Protein AF-0000000080485158 (afdb_homodimer)

Sequence (454 aa):
MRLRDFDLDAAVDEWVEYYLGNGPSLVVFLVLNASAFLVGVSFYVHSDPSLADLPTFFYPLFGDSPAALALMTLSAATLLPNLGRRVADAPVNRPLAYLHTLAFVWLLKYGIWTVVALNLRPDLYVGFSGAALWDYWGIMLTHAGFLALAFLVPRYGATTKGALGFALALALVNDIFDYGFGYYPPLKYEAGLLLAAITVGLSFLSVVLAARSFDRLSRTSPERHNRMRLRDFDLDAAVDEWVEYYLGNGPSLVVFLVLNASAFLVGVSFYVHSDPSLADLPTFFYPLFGDSPAALALMTLSAATLLPNLGRRVADAPVNRPLAYLHTLAFVWLLKYGIWTVVALNLRPDLYVGFSGAALWDYWGIMLTHAGFLALAFLVPRYGATTKGALGFALALALVNDIFDYGFGYYPPLKYEAGLLLAAITVGLSFLSVVLAARSFDRLSRTSPERHNR

Foldseek 3Di:
DPPDCPPVVVVVLVVLCVQLQADVSLVVVLVVLVVVLVVLLVCQCPDVVHPVVDDPVCVLLLSLVSVLSVLLSVLSVQCNVVHPHGLQPRDEDAVSQLSLLLSLLSLQLVLVLLVVQCVVCVVQQDDDDPVSPCVNVVSNVVSPVSNVSSLSSQSRYAHEPVSLVVSLVVQVVSLCVCPVVPSHHDDPDGDDPVSSVVSNVSSVVSSVVSVVRHHHDDPCPDPPPPD/DPPDCPPVVVVVLVVLCVQLQADVSLVVVLVVLVVVLVVLLVCQCPDVVHPVVDDPVCVLLLSLVSVLSVLLSVLSVQCNVVHPHGLQPRDEDAVSQLSLLLSLLSLQLVLVLLVVQCVVCVVQQDDDDPVSPCVNVVSNVVSPVSNVSSLSSQSRYAHEPVSLVVSLVVQVVSLCVCPVVPSHHDDPDGDDPVSSVVSNVSSVVSSVVSVVRHHHDDPCPDPPPPD

Nearest PDB structures (foldseek):
  2z0o-assembly1_A-2  TM=2.179E-01  e=5.112E-01  Homo sapiens
  8jxu-assembly1_A  TM=3.765E-01  e=3.596E+00  Homo sapiens
  8xgu-assembly1_A  TM=3.018E-01  e=3.771E+00  Homo sapiens
  2z0o-assembly1_A-2  TM=2.182E-01  e=5.112E-01  Homo sapiens
  8jxu-assembly1_A  TM=3.766E-01  e=3.596E+00  Homo sapiens

pLDDT: mean 91.13, std 15.62, range [22.94, 98.94]

InterPro domains:
  IPR009845 Protein of unknown function DUF1405 [PF07187] (37-209)
  IPR009845 Protein of unknown function DUF1405 [PTHR40042] (15-207)

Structure (mmCIF, N/CA/C/O backbone):
data_AF-0000000080485158-model_v1
#
loop_
_entity.id
_entity.type
_entity.pdbx_description
1 polymer 'DUF1405 domain-containing protein'
#
loop_
_atom_site.group_PDB
_atom_site.id
_atom_site.type_symbol
_atom_site.label_atom_id
_atom_site.label_alt_id
_atom_site.label_comp_id
_atom_site.label_asym_id
_atom_site.label_entity_id
_atom_site.label_seq_id
_atom_site.pdbx_PDB_ins_code
_atom_site.Cartn_x
_atom_site.Cartn_y
_atom_site.Cartn_z
_atom_site.occupancy
_atom_site.B_iso_or_equiv
_atom_site.auth_seq_id
_atom_site.auth_comp_id
_atom_site.auth_asym_id
_atom_site.auth_atom_id
_atom_site.pdbx_PDB_model_num
ATOM 1 N N . MET A 1 1 ? -36.375 0.562 35.688 1 27.42 1 MET A N 1
ATOM 2 C CA . MET A 1 1 ? -35.031 0.91 35.188 1 27.42 1 MET A CA 1
ATOM 3 C C . MET A 1 1 ? -34.938 0.629 33.688 1 27.42 1 MET A C 1
ATOM 5 O O . MET A 1 1 ? -35.031 -0.521 33.25 1 27.42 1 MET A O 1
ATOM 9 N N . ARG A 1 2 ? -35.656 1.465 32.719 1 30.47 2 ARG A N 1
ATOM 10 C CA . ARG A 1 2 ? -35.844 1.335 31.266 1 30.47 2 ARG A CA 1
ATOM 11 C C . ARG A 1 2 ? -34.531 0.982 30.562 1 30.47 2 ARG A C 1
ATOM 13 O O . ARG A 1 2 ? -33.5 1.578 30.844 1 30.47 2 ARG A O 1
ATOM 20 N N . LEU A 1 3 ? -34.219 -0.108 30.172 1 34.5 3 LEU A N 1
ATOM 21 C CA . LEU A 1 3 ? -33.281 -0.584 29.188 1 34.5 3 LEU A CA 1
ATOM 22 C C . LEU A 1 3 ? -33.062 0.449 28.078 1 34.5 3 LEU A C 1
ATOM 24 O O . LEU A 1 3 ? -33.719 0.371 27.031 1 34.5 3 LEU A O 1
ATOM 28 N N . ARG A 1 4 ? -33.5 1.831 27.875 1 39.12 4 ARG A N 1
ATOM 29 C CA . ARG A 1 4 ? -33.656 3.059 27.109 1 39.12 4 ARG A CA 1
ATOM 30 C C . ARG A 1 4 ? -32.5 3.246 26.141 1 39.12 4 ARG A C 1
ATOM 32 O O . ARG A 1 4 ? -31.516 2.514 26.188 1 39.12 4 ARG A O 1
ATOM 39 N N . ASP A 1 5 ? -31.625 4.699 25.578 1 40.22 5 ASP A N 1
ATOM 40 C CA . ASP A 1 5 ? -31.094 5.371 24.391 1 40.22 5 ASP A CA 1
ATOM 41 C C . ASP A 1 5 ? -29.688 4.891 24.078 1 40.22 5 ASP A C 1
ATOM 43 O O . ASP A 1 5 ? -28.703 5.465 24.562 1 40.22 5 ASP A O 1
ATOM 47 N N . PHE A 1 6 ? -29.219 3.848 24.125 1 53.34 6 PHE A N 1
ATOM 48 C CA . PHE A 1 6 ? -27.938 3.443 23.562 1 53.34 6 PHE A CA 1
ATOM 49 C C . PHE A 1 6 ? -27.797 3.938 22.125 1 53.34 6 PHE A C 1
ATOM 51 O O . PHE A 1 6 ? -28.484 3.459 21.234 1 53.34 6 PHE A O 1
ATOM 58 N N . ASP A 1 7 ? -27.469 5.148 21.891 1 72.69 7 ASP A N 1
ATOM 59 C CA . ASP A 1 7 ? -27.172 5.742 20.594 1 72.69 7 ASP A CA 1
ATOM 60 C C . ASP A 1 7 ? -25.969 5.062 19.938 1 72.69 7 ASP A C 1
ATOM 62 O O . ASP A 1 7 ? -24.828 5.391 20.234 1 72.69 7 ASP A O 1
ATOM 66 N N . LEU A 1 8 ? -26.266 3.83 19.344 1 73.5 8 LEU A N 1
ATOM 67 C CA . LEU A 1 8 ? -25.25 3.057 18.625 1 73.5 8 LEU A CA 1
ATOM 68 C C . LEU A 1 8 ? -24.281 3.975 17.875 1 73.5 8 LEU A C 1
ATOM 70 O O . LEU A 1 8 ? -23.078 3.732 17.875 1 73.5 8 LEU A O 1
ATOM 74 N N . ASP A 1 9 ? -24.844 4.938 17.406 1 78.12 9 ASP A N 1
ATOM 75 C CA . ASP A 1 9 ? -24.016 5.879 16.656 1 78.12 9 ASP A CA 1
ATOM 76 C C . ASP A 1 9 ? -23 6.559 17.578 1 78.12 9 ASP A C 1
ATOM 78 O O . ASP A 1 9 ? -21.828 6.699 17.219 1 78.12 9 ASP A O 1
ATOM 82 N N . ALA A 1 10 ? -23.469 6.914 18.703 1 82 10 ALA A N 1
ATOM 83 C CA . ALA A 1 10 ? -22.594 7.559 19.672 1 82 10 ALA A CA 1
ATOM 84 C C . ALA A 1 10 ? -21.516 6.594 20.172 1 82 10 ALA A C 1
ATOM 86 O O . ALA A 1 10 ? -20.359 6.977 20.328 1 82 10 ALA A O 1
ATOM 87 N N . ALA A 1 11 ? -21.938 5.461 20.328 1 82.25 11 ALA A N 1
ATOM 88 C CA . ALA A 1 11 ? -21 4.445 20.797 1 82.25 11 ALA A CA 1
ATOM 89 C C . ALA A 1 11 ? -19.922 4.176 19.734 1 82.25 11 ALA A C 1
ATOM 91 O O . ALA A 1 11 ? -18.75 4.062 20.062 1 82.25 11 ALA A O 1
ATOM 92 N N . VAL A 1 12 ? -20.297 4.082 18.562 1 80 12 VAL A N 1
ATOM 93 C CA . VAL A 1 12 ? -19.391 3.846 17.453 1 80 12 VAL A CA 1
ATOM 94 C C . VAL A 1 12 ? -18.422 5.023 17.312 1 80 12 VAL A C 1
ATOM 96 O O . VAL A 1 12 ? -17.219 4.832 17.109 1 80 12 VAL A O 1
ATOM 99 N N . ASP A 1 13 ? -18.984 6.121 17.516 1 85.31 13 ASP A N 1
ATOM 100 C CA . ASP A 1 13 ? -18.156 7.316 17.406 1 85.31 13 ASP A CA 1
ATOM 101 C C . ASP A 1 13 ? -17.078 7.348 18.484 1 85.31 13 ASP A C 1
ATOM 103 O O . ASP A 1 13 ? -15.93 7.727 18.234 1 85.31 13 ASP A O 1
ATOM 107 N N . GLU A 1 14 ? -17.484 6.984 19.625 1 85.25 14 GLU A N 1
ATOM 108 C CA . GLU A 1 14 ? -16.516 6.926 20.719 1 85.25 14 GLU A CA 1
ATOM 109 C C . GLU A 1 14 ? -15.422 5.891 20.438 1 85.25 14 GLU A C 1
ATOM 111 O O . GLU A 1 14 ? -14.242 6.141 20.672 1 85.25 14 GLU A O 1
ATOM 116 N N . TRP A 1 15 ? -15.875 4.828 19.969 1 84.56 15 TRP A N 1
ATOM 117 C CA . TRP A 1 15 ? -14.938 3.76 19.625 1 84.56 15 TRP A CA 1
ATOM 118 C C . TRP A 1 15 ? -13.992 4.199 18.516 1 84.56 15 TRP A C 1
ATOM 120 O O . TRP A 1 15 ? -12.781 3.963 18.594 1 84.56 15 TRP A O 1
ATOM 130 N N . VAL A 1 16 ? -14.5 4.824 17.547 1 87.94 16 VAL A N 1
ATOM 131 C CA . VAL A 1 16 ? -13.719 5.309 16.422 1 87.94 16 VAL A CA 1
ATOM 132 C C . VAL A 1 16 ? -12.688 6.324 16.906 1 87.94 16 VAL A C 1
ATOM 134 O O . VAL A 1 16 ? -11.516 6.254 16.516 1 87.94 16 VAL A O 1
ATOM 137 N N . GLU A 1 17 ? -13.156 7.199 17.781 1 88.5 17 GLU A N 1
ATOM 138 C CA . GLU A 1 17 ? -12.242 8.203 18.328 1 88.5 17 GLU A CA 1
ATOM 139 C C . GLU A 1 17 ? -11.109 7.547 19.109 1 88.5 17 GLU A C 1
ATOM 141 O O . GLU A 1 17 ? -9.953 7.965 19.016 1 88.5 17 GLU A O 1
ATOM 146 N N . TYR A 1 18 ? -11.492 6.574 19.781 1 84.75 18 TYR A N 1
ATOM 147 C CA . TYR A 1 18 ? -10.492 5.906 20.609 1 84.75 18 TYR A CA 1
ATOM 148 C C . TYR A 1 18 ? -9.5 5.129 19.734 1 84.75 18 TYR A C 1
ATOM 150 O O . TYR A 1 18 ? -8.289 5.223 19.938 1 84.75 18 TYR A O 1
ATOM 158 N N . TYR A 1 19 ? -9.922 4.469 18.766 1 86.38 19 TYR A N 1
ATOM 159 C CA . TYR A 1 19 ? -9.062 3.551 18.016 1 86.38 19 TYR A CA 1
ATOM 160 C C . TYR A 1 19 ? -8.375 4.266 16.859 1 86.38 19 TYR A C 1
ATOM 162 O O . TYR A 1 19 ? -7.211 3.988 16.562 1 86.38 19 TYR A O 1
ATOM 170 N N . LEU A 1 20 ? -9.031 5.258 16.281 1 91.94 20 LEU A N 1
ATOM 171 C CA . LEU A 1 20 ? -8.469 5.891 15.086 1 91.94 20 LEU A CA 1
ATOM 172 C C . LEU A 1 20 ? -7.875 7.254 15.43 1 91.94 20 LEU A C 1
ATOM 174 O O . LEU A 1 20 ? -7.117 7.816 14.633 1 91.94 20 LEU A O 1
ATOM 178 N N . GLY A 1 21 ? -8.195 7.691 16.656 1 92.19 21 GLY A N 1
ATOM 179 C CA . GLY A 1 21 ? -7.727 9.008 17.047 1 92.19 21 GLY A CA 1
ATOM 180 C C . GLY A 1 21 ? -6.477 8.969 17.906 1 92.19 21 GLY A C 1
ATOM 181 O O . GLY A 1 21 ? -5.895 10.008 18.219 1 92.19 21 GLY A O 1
ATOM 182 N N . ASN A 1 22 ? -6.09 7.77 18.203 1 92.81 22 ASN A N 1
ATOM 183 C CA . ASN A 1 22 ? -4.91 7.551 19.047 1 92.81 22 ASN A CA 1
ATOM 184 C C . ASN A 1 22 ? -3.75 6.988 18.234 1 92.81 22 ASN A C 1
ATOM 186 O O . ASN A 1 22 ? -3.938 6.086 17.406 1 92.81 22 ASN A O 1
ATOM 190 N N . GLY A 1 23 ? -2.555 7.562 18.562 1 94.25 23 GLY A N 1
ATOM 191 C CA . GLY A 1 23 ? -1.376 7.207 17.781 1 94.25 23 GLY A CA 1
ATOM 192 C C . GLY A 1 23 ? -1.091 5.719 17.781 1 94.25 23 GLY A C 1
ATOM 193 O O . GLY A 1 23 ? -1.102 5.082 16.719 1 94.25 23 GLY A O 1
ATOM 194 N N . PRO A 1 24 ? -0.828 5.129 18.938 1 95.31 24 PRO A N 1
ATOM 195 C CA . PRO A 1 24 ? -0.503 3.701 18.984 1 95.31 24 PRO A CA 1
ATOM 196 C C . PRO A 1 24 ? -1.597 2.824 18.375 1 95.31 24 PRO A C 1
ATOM 198 O O . PRO A 1 24 ? -1.3 1.886 17.641 1 95.31 24 PRO A O 1
ATOM 201 N N . SER A 1 25 ? -2.822 3.105 18.719 1 96.19 25 SER A N 1
ATOM 202 C CA . SER A 1 25 ? -3.912 2.287 18.188 1 96.19 25 SER A CA 1
ATOM 203 C C . SER A 1 25 ? -4.039 2.428 16.672 1 96.19 25 SER A C 1
ATOM 205 O O . SER A 1 25 ? -4.297 1.447 15.977 1 96.19 25 SER A O 1
ATOM 207 N N . LEU A 1 26 ? -3.895 3.654 16.156 1 97.25 26 LEU A N 1
ATOM 208 C CA . LEU A 1 26 ? -3.965 3.855 14.711 1 97.25 26 LEU A CA 1
ATOM 209 C C . LEU A 1 26 ? -2.832 3.119 14.008 1 97.25 26 LEU A C 1
ATOM 211 O O . LEU A 1 26 ? -3.037 2.529 12.945 1 97.25 26 LEU A O 1
ATOM 215 N N . VAL A 1 27 ? -1.646 3.123 14.586 1 97.75 27 VAL A N 1
ATOM 216 C CA . VAL A 1 27 ? -0.51 2.428 13.984 1 97.75 27 VAL A CA 1
ATOM 217 C C . VAL A 1 27 ? -0.775 0.925 13.969 1 97.75 27 VAL A C 1
ATOM 219 O O . VAL A 1 27 ? -0.529 0.256 12.969 1 97.75 27 VAL A O 1
ATOM 222 N N . VAL A 1 28 ? -1.233 0.38 15.062 1 97.56 28 VAL A N 1
ATOM 223 C CA . VAL A 1 28 ? -1.564 -1.04 15.125 1 97.56 28 VAL A CA 1
ATOM 224 C C . VAL A 1 28 ? -2.613 -1.371 14.07 1 97.56 28 VAL A C 1
ATOM 226 O O . VAL A 1 28 ? -2.518 -2.396 13.391 1 97.56 28 VAL A O 1
ATOM 229 N N . PHE A 1 29 ? -3.621 -0.547 13.992 1 97.25 29 PHE A N 1
ATOM 230 C CA . PHE A 1 29 ? -4.668 -0.706 12.984 1 97.25 29 PHE A CA 1
ATOM 231 C C . PHE A 1 29 ? -4.066 -0.774 11.586 1 97.25 29 PHE A C 1
ATOM 233 O O . PHE A 1 29 ? -4.406 -1.665 10.805 1 97.25 29 PHE A O 1
ATOM 240 N N . LEU A 1 30 ? -3.16 0.132 11.242 1 98 30 LEU A N 1
ATOM 241 C CA . LEU A 1 30 ? -2.52 0.174 9.938 1 98 30 LEU A CA 1
ATOM 242 C C . LEU A 1 30 ? -1.686 -1.081 9.695 1 98 30 LEU A C 1
ATOM 244 O O . LEU A 1 30 ? -1.706 -1.647 8.602 1 98 30 LEU A O 1
ATOM 248 N N . VAL A 1 31 ? -0.975 -1.541 10.703 1 97.75 31 VAL A N 1
ATOM 249 C CA . VAL A 1 31 ? -0.13 -2.725 10.594 1 97.75 31 VAL A CA 1
ATOM 250 C C . VAL A 1 31 ? -1 -3.961 10.367 1 97.75 31 VAL A C 1
ATOM 252 O O . VAL A 1 31 ? -0.663 -4.828 9.562 1 97.75 31 VAL A O 1
ATOM 255 N N . LEU A 1 32 ? -2.129 -4.016 11.062 1 97.12 32 LEU A N 1
ATOM 256 C CA . LEU A 1 32 ? -3.039 -5.145 10.891 1 97.12 32 LEU A CA 1
ATOM 257 C C . LEU A 1 32 ? -3.645 -5.148 9.492 1 97.12 32 LEU A C 1
ATOM 259 O O . LEU A 1 32 ? -3.771 -6.203 8.867 1 97.12 32 LEU A O 1
ATOM 263 N N . ASN A 1 33 ? -3.998 -3.992 9.07 1 97.62 33 ASN A N 1
ATOM 264 C CA . ASN A 1 33 ? -4.512 -3.8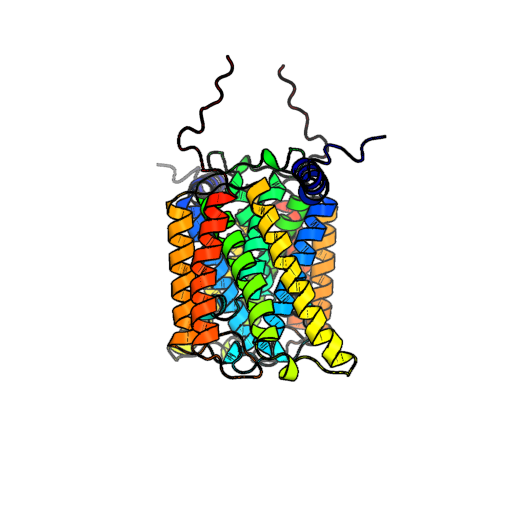85 7.711 1 97.62 33 ASN A CA 1
ATOM 265 C C . ASN A 1 33 ? -3.467 -4.305 6.68 1 97.62 33 ASN A C 1
ATOM 267 O O . ASN A 1 33 ? -3.777 -5.039 5.738 1 97.62 33 ASN A O 1
ATOM 271 N N . ALA A 1 34 ? -2.275 -3.875 6.867 1 97.62 34 ALA A N 1
ATOM 272 C CA . ALA A 1 34 ? -1.183 -4.242 5.969 1 97.62 34 ALA A CA 1
ATOM 273 C C . ALA A 1 34 ? -0.921 -5.742 6.004 1 97.62 34 ALA A C 1
ATOM 275 O O . ALA A 1 34 ? -0.616 -6.352 4.977 1 97.62 34 ALA A O 1
ATOM 276 N N . SER A 1 35 ? -1.036 -6.332 7.184 1 97.31 35 SER A N 1
ATOM 277 C CA . SER A 1 35 ? -0.866 -7.773 7.316 1 97.31 35 SER A CA 1
ATOM 278 C C . SER A 1 35 ? -1.945 -8.531 6.551 1 97.31 35 SER A C 1
ATOM 280 O O . SER A 1 35 ? -1.651 -9.508 5.855 1 97.31 35 SER A O 1
ATOM 282 N N . ALA A 1 36 ? -3.139 -8.055 6.73 1 97.69 36 ALA A N 1
ATOM 283 C CA . ALA A 1 36 ? -4.234 -8.664 5.984 1 97.69 36 ALA A CA 1
ATOM 284 C C . ALA A 1 36 ? -4.035 -8.5 4.48 1 97.69 36 ALA A C 1
ATOM 286 O O . ALA A 1 36 ? -4.363 -9.398 3.701 1 97.69 36 ALA A O 1
ATOM 287 N N . PHE A 1 37 ? -3.557 -7.371 4.074 1 98.44 37 PHE A N 1
ATOM 288 C CA . PHE A 1 37 ? -3.201 -7.137 2.68 1 98.44 37 PHE A CA 1
ATOM 289 C C . PHE A 1 37 ? -2.207 -8.18 2.189 1 98.44 37 PHE A C 1
ATOM 291 O O . PHE A 1 37 ? -2.381 -8.758 1.112 1 98.44 37 PHE A O 1
ATOM 298 N N . LEU A 1 38 ? -1.17 -8.438 2.971 1 98.38 38 LEU A N 1
ATOM 299 C CA . LEU A 1 38 ? -0.151 -9.414 2.596 1 98.38 38 LEU A CA 1
ATOM 300 C C . LEU A 1 38 ? -0.754 -10.805 2.459 1 98.38 38 LEU A C 1
ATOM 302 O O . LEU A 1 38 ? -0.417 -11.547 1.531 1 98.38 38 LEU A O 1
ATOM 306 N N . VAL A 1 39 ? -1.63 -11.125 3.363 1 97 39 VAL A N 1
ATOM 307 C CA . VAL A 1 39 ? -2.297 -12.422 3.299 1 97 39 VAL A CA 1
ATOM 308 C C . VAL A 1 39 ? -3.113 -12.516 2.012 1 97 39 VAL A C 1
ATOM 310 O O . VAL A 1 39 ? -3.113 -13.555 1.344 1 97 39 VAL A O 1
ATOM 313 N N . GLY A 1 40 ? -3.754 -11.469 1.703 1 97.19 40 GLY A N 1
ATOM 314 C CA . GLY A 1 40 ? -4.492 -11.422 0.451 1 97.19 40 GLY A CA 1
ATOM 315 C C . GLY A 1 40 ? -3.605 -11.578 -0.77 1 97.19 40 GLY A C 1
ATOM 316 O O . GLY A 1 40 ? -3.939 -12.328 -1.693 1 97.19 40 GLY A O 1
ATOM 317 N N . VAL A 1 41 ? -2.508 -10.898 -0.752 1 98.25 41 VAL A N 1
ATOM 318 C CA . VAL A 1 41 ? -1.567 -11.016 -1.861 1 98.25 41 VAL A CA 1
ATOM 319 C C . VAL A 1 41 ? -1.081 -12.461 -1.977 1 98.25 41 VAL A C 1
ATOM 321 O O . VAL A 1 41 ? -1.013 -13.008 -3.078 1 98.25 41 VAL A O 1
ATOM 324 N N . SER A 1 42 ? -0.761 -13.047 -0.874 1 98.12 42 SER A N 1
ATOM 325 C CA . SER A 1 42 ? -0.275 -14.422 -0.849 1 98.12 42 SER A CA 1
ATOM 326 C C . SER A 1 42 ? -1.294 -15.375 -1.457 1 98.12 42 SER A C 1
ATOM 328 O O . SER A 1 42 ? -0.927 -16.312 -2.174 1 98.12 42 SER A O 1
ATOM 330 N N . PHE A 1 43 ? -2.539 -15.203 -1.171 1 97 43 PHE A N 1
ATOM 331 C CA . PHE A 1 43 ? -3.584 -16.031 -1.771 1 97 43 PHE A CA 1
ATOM 332 C C . PHE A 1 43 ? -3.48 -16.016 -3.291 1 97 43 PHE A C 1
ATOM 334 O O . PHE A 1 43 ? -3.496 -17.062 -3.932 1 97 43 PHE A O 1
ATOM 341 N N . TYR A 1 44 ? -3.271 -14.812 -3.877 1 98 44 TYR A N 1
ATOM 342 C CA . TYR A 1 44 ? -3.295 -14.656 -5.328 1 98 44 TYR A CA 1
ATOM 343 C C . TYR A 1 44 ? -1.954 -15.047 -5.938 1 98 44 TYR A C 1
ATOM 345 O O . TYR A 1 44 ? -1.852 -15.25 -7.152 1 98 44 TYR A O 1
ATOM 353 N N . VAL A 1 45 ? -0.949 -15.125 -5.141 1 98.44 45 VAL A N 1
ATOM 354 C CA . VAL A 1 45 ? 0.333 -15.656 -5.586 1 98.44 45 VAL A CA 1
ATOM 355 C C . VAL A 1 45 ? 0.237 -17.172 -5.734 1 98.44 45 VAL A C 1
ATOM 357 O O . VAL A 1 45 ? 0.862 -17.766 -6.621 1 98.44 45 VAL A O 1
ATOM 360 N N . HIS A 1 46 ? -0.619 -17.797 -4.965 1 97.69 46 HIS A N 1
ATOM 361 C CA . HIS A 1 46 ? -0.616 -19.25 -4.883 1 97.69 46 HIS A CA 1
ATOM 362 C C . HIS A 1 46 ? -1.858 -19.844 -5.535 1 97.69 46 HIS A C 1
ATOM 364 O O . HIS A 1 46 ? -1.969 -21.062 -5.68 1 97.69 46 HIS A O 1
ATOM 370 N N . SER A 1 47 ? -2.721 -19.016 -5.953 1 96.56 47 SER A N 1
ATOM 371 C CA . SER A 1 47 ? -3.967 -19.484 -6.543 1 96.56 47 SER A CA 1
ATOM 372 C C . SER A 1 47 ? -3.766 -19.906 -7.996 1 96.56 47 SER A C 1
ATOM 374 O O . SER A 1 47 ? -2.664 -19.781 -8.539 1 96.56 47 SER A O 1
ATOM 376 N N . ASP A 1 48 ? -4.879 -20.438 -8.602 1 95.94 48 ASP A N 1
ATOM 377 C CA . ASP A 1 48 ? -4.953 -20.766 -10.023 1 95.94 48 ASP A CA 1
ATOM 378 C C . ASP A 1 48 ? -6.262 -20.25 -10.633 1 95.94 48 ASP A C 1
ATOM 380 O O . ASP A 1 48 ? -7.336 -20.766 -10.312 1 95.94 48 ASP A O 1
ATOM 384 N N . PRO A 1 49 ? -6.121 -19.234 -11.523 1 96.75 49 PRO A N 1
ATOM 385 C CA . PRO A 1 49 ? -4.949 -18.453 -11.953 1 96.75 49 PRO A CA 1
ATOM 386 C C . PRO A 1 49 ? -4.32 -17.656 -10.82 1 96.75 49 PRO A C 1
ATOM 388 O O . PRO A 1 49 ? -4.969 -17.422 -9.797 1 96.75 49 PRO A O 1
ATOM 391 N N . SER A 1 50 ? -3.107 -17.375 -10.992 1 98.12 50 SER A N 1
ATOM 392 C CA . SER A 1 50 ? -2.338 -16.594 -10.023 1 98.12 50 SER A CA 1
ATOM 393 C C . SER A 1 50 ? -1.891 -15.266 -10.617 1 98.12 50 SER A C 1
ATOM 395 O O . SER A 1 50 ? -2.143 -14.984 -11.789 1 98.12 50 SER A O 1
ATOM 397 N N . LEU A 1 51 ? -1.244 -14.477 -9.82 1 98.44 51 LEU A N 1
ATOM 398 C CA . LEU A 1 51 ? -0.674 -13.219 -10.297 1 98.44 51 LEU A CA 1
ATOM 399 C C . LEU A 1 51 ? 0.318 -13.469 -11.43 1 98.44 51 LEU A C 1
ATOM 401 O O . LEU A 1 51 ? 0.458 -12.641 -12.328 1 98.44 51 LEU A O 1
ATOM 405 N N . ALA A 1 52 ? 0.946 -14.594 -11.461 1 98.19 52 ALA A N 1
ATOM 406 C CA . ALA A 1 52 ? 1.965 -14.906 -12.461 1 98.19 52 ALA A CA 1
ATOM 407 C C . ALA A 1 52 ? 1.344 -15.07 -13.844 1 98.19 52 ALA A C 1
ATOM 409 O O . ALA A 1 52 ? 2.049 -15.047 -14.852 1 98.19 52 ALA A O 1
ATOM 410 N N . ASP A 1 53 ? 0.051 -15.211 -13.875 1 97.88 53 ASP A N 1
ATOM 411 C CA . ASP A 1 53 ? -0.638 -15.492 -15.125 1 97.88 53 ASP A CA 1
ATOM 412 C C . ASP A 1 53 ? -1.192 -14.211 -15.75 1 97.88 53 ASP A C 1
ATOM 414 O O . ASP A 1 53 ? -1.801 -14.25 -16.828 1 97.88 53 ASP A O 1
ATOM 418 N N . LEU A 1 54 ? -0.973 -13.094 -15.117 1 97.81 54 LEU A N 1
ATOM 419 C CA . LEU A 1 54 ? -1.607 -11.859 -15.562 1 97.81 54 LEU A CA 1
ATOM 420 C C . LEU A 1 54 ? -0.564 -10.781 -15.836 1 97.81 54 LEU A C 1
ATOM 422 O O . LEU A 1 54 ? 0.481 -10.742 -15.188 1 97.81 54 LEU A O 1
ATOM 426 N N . PRO A 1 55 ? -0.969 -9.852 -16.797 1 97.38 55 PRO A N 1
ATOM 427 C CA . PRO A 1 55 ? -0.136 -8.648 -16.891 1 97.38 55 PRO A CA 1
ATOM 428 C C . PRO A 1 55 ? -0.147 -7.824 -15.602 1 97.38 55 PRO A C 1
ATOM 430 O O . PRO A 1 55 ? -1.177 -7.742 -14.922 1 97.38 55 PRO A O 1
ATOM 433 N N . THR A 1 56 ? 0.905 -7.137 -15.297 1 97.38 56 THR A N 1
ATOM 434 C CA . THR A 1 56 ? 1.222 -6.449 -14.047 1 97.38 56 THR A CA 1
ATOM 435 C C . THR A 1 56 ? 0.098 -5.496 -13.656 1 97.38 56 THR A C 1
ATOM 437 O O . THR A 1 56 ? -0.376 -5.523 -12.516 1 97.38 56 THR A O 1
ATOM 440 N N . PHE A 1 57 ? -0.397 -4.773 -14.57 1 97.5 57 PHE A N 1
ATOM 441 C CA . PHE A 1 57 ? -1.273 -3.658 -14.227 1 97.5 57 PHE A CA 1
ATOM 442 C C . PHE A 1 57 ? -2.713 -4.133 -14.062 1 97.5 57 PHE A C 1
ATOM 444 O O . PHE A 1 57 ? -3.598 -3.34 -13.734 1 97.5 57 PHE A O 1
ATOM 451 N N . PHE A 1 58 ? -3.002 -5.426 -14.188 1 98.25 58 PHE A N 1
ATOM 452 C CA . PHE A 1 58 ? -4.312 -6 -13.906 1 98.25 58 PHE A CA 1
ATOM 453 C C . PHE A 1 58 ? -4.363 -6.559 -12.492 1 98.25 58 PHE A C 1
ATOM 455 O O . PHE A 1 58 ? -5.422 -6.984 -12.023 1 98.25 58 PHE A O 1
ATOM 462 N N . TYR A 1 59 ? -3.236 -6.461 -11.797 1 98.44 59 TYR A N 1
ATOM 463 C CA . TYR A 1 59 ? -3.164 -7.012 -10.445 1 98.44 59 TYR A CA 1
ATOM 464 C C . TYR A 1 59 ? -4.246 -6.418 -9.555 1 98.44 59 TYR A C 1
ATOM 466 O O . TYR A 1 59 ? -4.93 -7.141 -8.828 1 98.44 59 TYR A O 1
ATOM 474 N N . PRO A 1 60 ? -4.508 -5.102 -9.648 1 98.19 60 PRO A N 1
ATOM 475 C CA . PRO A 1 60 ? -5.516 -4.527 -8.75 1 98.19 60 PRO A CA 1
ATOM 476 C C . PRO A 1 60 ? -6.93 -4.988 -9.086 1 98.19 60 PRO A C 1
ATOM 478 O O . PRO A 1 60 ? -7.789 -5.047 -8.203 1 98.19 60 PRO A O 1
ATOM 481 N N . LEU A 1 61 ? -7.164 -5.309 -10.312 1 98.12 61 LEU A N 1
ATOM 482 C CA . LEU A 1 61 ? -8.484 -5.785 -10.719 1 98.12 61 LEU A CA 1
ATOM 483 C C . LEU A 1 61 ? -8.672 -7.25 -10.344 1 98.12 61 LEU A C 1
ATOM 485 O O . LEU A 1 61 ? -9.789 -7.68 -10.047 1 98.12 61 LEU A O 1
ATOM 489 N N . PHE A 1 62 ? -7.57 -7.977 -10.328 1 98.44 62 PHE A N 1
ATOM 490 C CA . PHE A 1 62 ? -7.613 -9.398 -10.016 1 98.44 62 PHE A CA 1
ATOM 491 C C . PHE A 1 62 ? -7.688 -9.625 -8.516 1 98.44 62 PHE A C 1
ATOM 493 O O . PHE A 1 62 ? -8.469 -10.453 -8.039 1 98.44 62 PHE A O 1
ATOM 500 N N . GLY A 1 63 ? -6.84 -8.875 -7.793 1 97.88 63 GLY A N 1
ATOM 501 C CA . GLY A 1 63 ? -6.789 -8.992 -6.344 1 97.88 63 GLY A CA 1
ATOM 502 C C . GLY A 1 63 ? -7.797 -8.102 -5.641 1 97.88 63 GLY A C 1
ATOM 503 O O . GLY A 1 63 ? -7.422 -7.113 -5.004 1 97.88 63 GLY A O 1
ATOM 504 N N . ASP A 1 64 ? -8.992 -8.531 -5.633 1 97.88 64 ASP A N 1
ATOM 505 C CA . ASP A 1 64 ? -10.094 -7.703 -5.145 1 97.88 64 ASP A CA 1
ATOM 506 C C . ASP A 1 64 ? -9.914 -7.371 -3.666 1 97.88 64 ASP A C 1
ATOM 508 O O . ASP A 1 64 ? -9.906 -6.199 -3.283 1 97.88 64 ASP A O 1
ATOM 512 N N . SER A 1 65 ? -9.695 -8.391 -2.926 1 97.5 65 SER A N 1
ATOM 513 C CA . SER A 1 65 ? -9.617 -8.172 -1.483 1 97.5 65 SER A CA 1
ATOM 514 C C . SER A 1 65 ? -8.352 -7.418 -1.105 1 97.5 65 SER A C 1
ATOM 516 O O . SER A 1 65 ? -8.398 -6.461 -0.332 1 97.5 65 SER A O 1
ATOM 518 N N . PRO A 1 66 ? -7.207 -7.832 -1.617 1 98.06 66 PRO A N 1
ATOM 519 C CA . PRO A 1 66 ? -6.031 -7.02 -1.283 1 98.06 66 PRO A CA 1
ATOM 520 C C . PRO A 1 66 ? -6.152 -5.578 -1.772 1 98.06 66 PRO A C 1
ATOM 522 O O . PRO A 1 66 ? -5.629 -4.66 -1.134 1 98.06 66 PRO A O 1
ATOM 525 N N . ALA A 1 67 ? -6.773 -5.336 -2.943 1 98.5 67 ALA A N 1
ATOM 526 C CA . ALA A 1 67 ? -7 -3.965 -3.395 1 98.5 67 ALA A CA 1
ATOM 527 C C . ALA A 1 67 ? -7.836 -3.186 -2.383 1 98.5 67 ALA A C 1
ATOM 529 O O . ALA A 1 67 ? -7.543 -2.025 -2.09 1 98.5 67 ALA A O 1
ATOM 530 N N . ALA A 1 68 ? -8.852 -3.812 -1.896 1 98.75 68 ALA A N 1
ATOM 531 C CA . ALA A 1 68 ? -9.68 -3.18 -0.877 1 98.75 68 ALA A CA 1
ATOM 532 C C . ALA A 1 68 ? -8.859 -2.795 0.347 1 98.75 68 ALA A C 1
ATOM 534 O O . ALA A 1 68 ? -8.984 -1.684 0.866 1 98.75 68 ALA A O 1
ATOM 535 N N . LEU A 1 69 ? -8.023 -3.67 0.752 1 98.75 69 LEU A N 1
ATOM 536 C CA . LEU A 1 69 ? -7.211 -3.449 1.946 1 98.75 69 LEU A CA 1
ATOM 537 C C . LEU A 1 69 ? -6.141 -2.396 1.69 1 98.75 69 LEU A C 1
ATOM 539 O O . LEU A 1 69 ? -5.789 -1.628 2.59 1 98.75 69 LEU A O 1
ATOM 543 N N . ALA A 1 70 ? -5.602 -2.387 0.51 1 98.75 70 ALA A N 1
ATOM 544 C CA . ALA A 1 70 ? -4.656 -1.332 0.154 1 98.75 70 ALA A CA 1
ATOM 545 C C . ALA A 1 70 ? -5.324 0.04 0.201 1 98.75 70 ALA A C 1
ATOM 547 O O . ALA A 1 70 ? -4.758 0.993 0.742 1 98.75 70 ALA A O 1
ATOM 548 N N . LEU A 1 71 ? -6.496 0.13 -0.374 1 98.75 71 LEU A N 1
ATOM 549 C CA . LEU A 1 71 ? -7.242 1.383 -0.357 1 98.75 71 LEU A CA 1
ATOM 550 C C . LEU A 1 71 ? -7.562 1.806 1.073 1 98.75 71 LEU A C 1
ATOM 552 O O . LEU A 1 71 ? -7.441 2.982 1.419 1 98.75 71 LEU A O 1
ATOM 556 N N . MET A 1 72 ? -7.914 0.856 1.856 1 98.69 72 MET A N 1
ATOM 557 C CA . MET A 1 72 ? -8.234 1.155 3.248 1 98.69 72 MET A CA 1
ATOM 558 C C . MET A 1 72 ? -7 1.615 4.008 1 98.69 72 MET A C 1
ATOM 560 O O . MET A 1 72 ? -7.074 2.527 4.836 1 98.69 72 MET A O 1
ATOM 564 N N . THR A 1 73 ? -5.91 0.96 3.762 1 98.62 73 THR A N 1
ATOM 565 C CA . THR A 1 73 ? -4.664 1.348 4.414 1 98.62 73 THR A CA 1
ATOM 566 C C . THR A 1 73 ? -4.285 2.779 4.047 1 98.62 73 THR A C 1
ATOM 568 O O . THR A 1 73 ? -3.924 3.574 4.918 1 98.62 73 THR A O 1
ATOM 571 N N . LEU A 1 74 ? -4.398 3.109 2.783 1 98.62 74 LEU A N 1
ATOM 572 C CA . LEU A 1 74 ? -4.125 4.473 2.348 1 98.62 74 LEU A CA 1
ATOM 573 C C . LEU A 1 74 ? -5.09 5.457 3.004 1 98.62 74 LEU A C 1
ATOM 575 O O . LEU A 1 74 ? -4.676 6.504 3.504 1 98.62 74 LEU A O 1
ATOM 579 N N . SER A 1 75 ? -6.336 5.09 2.98 1 98.44 75 SER A N 1
ATOM 580 C CA . SER A 1 75 ? -7.367 5.918 3.592 1 98.44 75 SER A CA 1
ATOM 581 C C . SER A 1 75 ? -7.066 6.184 5.062 1 98.44 75 SER A C 1
ATOM 583 O O . SER A 1 75 ? -7.047 7.336 5.5 1 98.44 75 SER A O 1
ATOM 585 N N . ALA A 1 76 ? -6.738 5.156 5.77 1 97.94 76 ALA A N 1
ATOM 586 C CA . ALA A 1 76 ? -6.5 5.273 7.207 1 97.94 76 ALA A CA 1
ATOM 587 C C . ALA A 1 76 ? -5.203 6.023 7.488 1 97.94 76 ALA A C 1
ATOM 589 O O . ALA A 1 76 ? -5.094 6.742 8.484 1 97.94 76 ALA A O 1
ATOM 590 N N . ALA A 1 77 ? -4.258 5.898 6.609 1 98.06 77 ALA A N 1
ATOM 591 C CA . ALA A 1 77 ? -2.982 6.59 6.785 1 98.06 77 ALA A CA 1
ATOM 592 C C . ALA A 1 77 ? -3.166 8.102 6.734 1 98.06 77 ALA A C 1
ATOM 594 O O . ALA A 1 77 ? -2.377 8.852 7.32 1 98.06 77 ALA A O 1
ATOM 595 N N . THR A 1 78 ? -4.156 8.578 6.066 1 98.12 78 THR A N 1
ATOM 596 C CA . THR A 1 78 ? -4.422 10.008 5.965 1 98.12 78 THR A CA 1
ATOM 597 C C . THR A 1 78 ? -4.875 10.57 7.312 1 98.12 78 THR A C 1
ATOM 599 O O . THR A 1 78 ? -4.965 11.789 7.484 1 98.12 78 THR A O 1
ATOM 602 N N . LEU A 1 79 ? -5.105 9.68 8.297 1 98 79 LEU A N 1
ATOM 603 C CA . LEU A 1 79 ? -5.5 10.125 9.625 1 98 79 LEU A CA 1
ATOM 604 C C . LEU A 1 79 ? -4.277 10.398 10.492 1 98 79 LEU A C 1
ATOM 606 O O . LEU A 1 79 ? -4.383 11.023 11.547 1 98 79 LEU A O 1
ATOM 610 N N . LEU A 1 80 ? -3.127 9.961 10.039 1 98.06 80 LEU A N 1
ATOM 611 C CA . LEU A 1 80 ? -1.924 10.102 10.852 1 98.06 80 LEU A CA 1
ATOM 612 C C . LEU A 1 80 ? -1.632 11.57 11.133 1 98.06 80 LEU A C 1
ATOM 614 O O . LEU A 1 80 ? -1.346 11.945 12.273 1 98.06 80 LEU A O 1
ATOM 618 N N . PRO A 1 81 ? -1.75 12.461 10.117 1 97.19 81 PRO A N 1
ATOM 619 C CA . PRO A 1 81 ? -1.474 13.875 10.406 1 97.19 81 PRO A CA 1
ATOM 620 C C . PRO A 1 81 ? -2.527 14.508 11.312 1 97.19 81 PRO A C 1
ATOM 622 O O . PRO A 1 81 ? -2.32 15.609 11.828 1 97.19 81 PRO A O 1
ATOM 625 N N . ASN A 1 82 ? -3.609 13.836 11.438 1 95.88 82 ASN A N 1
ATOM 626 C CA . ASN A 1 82 ? -4.727 14.375 12.203 1 95.88 82 ASN A CA 1
ATOM 627 C C . ASN A 1 82 ? -4.629 14 13.68 1 95.88 82 ASN A C 1
ATOM 629 O O . ASN A 1 82 ? -5.484 14.383 14.477 1 95.88 82 ASN A O 1
ATOM 633 N N . LEU A 1 83 ? -3.619 13.289 14.086 1 94.88 83 LEU A N 1
ATOM 634 C CA . LEU A 1 83 ? -3.479 12.852 15.469 1 94.88 83 LEU A CA 1
ATOM 635 C C . LEU A 1 83 ? -3.467 14.047 16.422 1 94.88 83 LEU A C 1
ATOM 637 O O . LEU A 1 83 ? -2.816 15.062 16.141 1 94.88 83 LEU A O 1
ATOM 641 N N . GLY A 1 84 ? -4.18 13.898 17.5 1 90.06 84 GLY A N 1
ATOM 642 C CA . GLY A 1 84 ? -4.324 14.992 18.453 1 90.06 84 GLY A CA 1
ATOM 643 C C . GLY A 1 84 ? -5.613 15.773 18.266 1 90.06 84 GLY A C 1
ATOM 644 O O . GLY A 1 84 ? -5.965 16.609 19.109 1 90.06 84 GLY A O 1
ATOM 645 N N . ARG A 1 85 ? -6.289 15.555 17.172 1 92.44 85 ARG A N 1
ATOM 646 C CA . ARG A 1 85 ? -7.598 16.141 16.906 1 92.44 85 ARG A CA 1
ATOM 647 C C . ARG A 1 85 ? -8.672 15.055 16.797 1 92.44 85 ARG A C 1
ATOM 649 O O . ARG A 1 85 ? -8.352 13.875 16.688 1 92.44 85 ARG A O 1
ATOM 656 N N . ARG A 1 86 ? -9.859 15.531 16.859 1 94.25 86 ARG A N 1
ATOM 657 C CA . ARG A 1 86 ? -10.945 14.57 16.688 1 94.25 86 ARG A CA 1
ATOM 658 C C . ARG A 1 86 ? -10.922 13.945 15.297 1 94.25 86 ARG A C 1
ATOM 660 O O . ARG A 1 86 ? -10.633 14.625 14.312 1 94.25 86 ARG A O 1
ATOM 667 N N . VAL A 1 87 ? -11.211 12.695 15.219 1 95.38 87 VAL A N 1
ATOM 668 C CA . VAL A 1 87 ? -11.234 11.961 13.961 1 95.38 87 VAL A CA 1
ATOM 669 C C . VAL A 1 87 ? -12.227 12.617 13 1 95.38 87 VAL A C 1
ATOM 671 O O . VAL A 1 87 ? -11.938 12.766 11.812 1 95.38 87 VAL A O 1
ATOM 674 N N . ALA A 1 88 ? -13.352 13.062 13.508 1 91.69 88 ALA A N 1
ATOM 675 C CA . ALA A 1 88 ? -14.406 13.672 12.711 1 91.69 88 ALA A CA 1
ATOM 676 C C . ALA A 1 88 ? -13.953 15 12.117 1 91.69 88 ALA A C 1
ATOM 678 O O . ALA A 1 88 ? -14.586 15.523 11.195 1 91.69 88 ALA A O 1
ATOM 679 N N . ASP A 1 89 ? -12.867 15.555 12.656 1 92.56 89 ASP A N 1
ATOM 680 C CA . ASP A 1 89 ? -12.359 16.844 12.203 1 92.56 89 ASP A CA 1
ATOM 681 C C . ASP A 1 89 ? -11.258 16.672 11.164 1 92.56 89 ASP A C 1
ATOM 683 O O . ASP A 1 89 ? -10.617 17.641 10.758 1 92.56 89 ASP A O 1
ATOM 687 N N . ALA A 1 90 ? -11.016 15.445 10.773 1 95.19 90 ALA A N 1
ATOM 688 C CA . ALA A 1 90 ? -10.023 15.211 9.734 1 95.19 90 ALA A CA 1
ATOM 689 C C . ALA A 1 90 ? -10.359 15.992 8.461 1 95.19 90 ALA A C 1
ATOM 691 O O . ALA A 1 90 ? -11.523 16.062 8.062 1 95.19 90 ALA A O 1
ATOM 692 N N . PRO A 1 91 ? -9.344 16.594 7.914 1 94.31 91 PRO A N 1
ATOM 693 C CA . PRO A 1 91 ? -9.609 17.359 6.691 1 94.31 91 PRO A CA 1
ATOM 694 C C . PRO A 1 91 ? -10.172 16.484 5.566 1 94.31 91 PRO A C 1
ATOM 696 O O . PRO A 1 91 ? -9.781 15.328 5.418 1 94.31 91 PRO A O 1
ATOM 699 N N . VAL A 1 92 ? -11.039 17.047 4.809 1 95.69 92 VAL A N 1
ATOM 700 C CA . VAL A 1 92 ? -11.578 16.406 3.621 1 95.69 92 VAL A CA 1
ATOM 701 C C . VAL A 1 92 ? -11.398 17.312 2.406 1 95.69 92 VAL A C 1
ATOM 703 O O . VAL A 1 92 ? -11.469 18.531 2.525 1 95.69 92 VAL A O 1
ATOM 706 N N . ASN A 1 93 ? -11.094 16.797 1.349 1 97.25 93 ASN A N 1
ATOM 707 C CA . ASN A 1 93 ? -10.961 17.453 0.049 1 97.25 93 ASN A CA 1
ATOM 708 C C . ASN A 1 93 ? -11.273 16.484 -1.094 1 97.25 93 ASN A C 1
ATOM 710 O O . ASN A 1 93 ? -11.625 15.328 -0.858 1 97.25 93 ASN A O 1
ATOM 714 N N . ARG A 1 94 ? -11.234 16.922 -2.268 1 97.38 94 ARG A N 1
ATOM 715 C CA . ARG A 1 94 ? -11.719 16.125 -3.398 1 97.38 94 ARG A CA 1
ATOM 716 C C . ARG A 1 94 ? -10.914 14.844 -3.551 1 97.38 94 ARG A C 1
ATOM 718 O O . ARG A 1 94 ? -11.484 13.758 -3.662 1 97.38 94 ARG A O 1
ATOM 725 N N . PRO A 1 95 ? -9.562 14.891 -3.598 1 98.25 95 PRO A N 1
ATOM 726 C CA . PRO A 1 95 ? -8.82 13.633 -3.689 1 98.25 95 PRO A CA 1
ATOM 727 C C . PRO A 1 95 ? -9.172 12.664 -2.566 1 98.25 95 PRO A C 1
ATOM 729 O O . PRO A 1 95 ? -9.305 11.461 -2.807 1 98.25 95 PRO A O 1
ATOM 732 N N . LEU A 1 96 ? -9.328 13.156 -1.405 1 98.62 96 LEU A N 1
ATOM 733 C CA . LEU A 1 96 ? -9.68 12.297 -0.276 1 98.62 96 LEU A CA 1
ATOM 734 C C . LEU A 1 96 ? -11.078 11.719 -0.448 1 98.62 96 LEU A C 1
ATOM 736 O O . LEU A 1 96 ? -11.328 10.57 -0.084 1 98.62 96 LEU A O 1
ATOM 740 N N . ALA A 1 97 ? -11.969 12.531 -0.934 1 98.75 97 ALA A N 1
ATOM 741 C CA . ALA A 1 97 ? -13.32 12.031 -1.188 1 98.75 97 ALA A CA 1
ATOM 742 C C . ALA A 1 97 ? -13.289 10.828 -2.125 1 98.75 97 ALA A C 1
ATOM 744 O O . ALA A 1 97 ? -14 9.844 -1.905 1 98.75 97 ALA A O 1
ATOM 745 N N . TYR A 1 98 ? -12.492 10.898 -3.15 1 98.75 98 TYR A N 1
ATOM 746 C CA . TYR A 1 98 ? -12.367 9.789 -4.09 1 98.75 98 TYR A CA 1
ATOM 747 C C . TYR A 1 98 ? -11.734 8.578 -3.426 1 98.75 98 TYR A C 1
ATOM 749 O O . TYR A 1 98 ? -12.203 7.449 -3.592 1 98.75 98 TYR A O 1
ATOM 757 N N . LEU A 1 99 ? -10.672 8.812 -2.67 1 98.81 99 LEU A N 1
ATOM 758 C CA . LEU A 1 99 ? -9.977 7.715 -2.002 1 98.81 99 LEU A CA 1
ATOM 759 C C . LEU A 1 99 ? -10.898 7.023 -1.001 1 98.81 99 LEU A C 1
ATOM 761 O O . LEU A 1 99 ? -11.016 5.793 -1.01 1 98.81 99 LEU A O 1
ATOM 765 N N . HIS A 1 100 ? -11.547 7.793 -0.136 1 98.81 100 HIS A N 1
ATOM 766 C CA . HIS A 1 100 ? -12.398 7.25 0.915 1 98.81 100 HIS A CA 1
ATOM 767 C C . HIS A 1 100 ? -13.602 6.52 0.325 1 98.81 100 HIS A C 1
ATOM 769 O O . HIS A 1 100 ? -13.984 5.449 0.807 1 98.81 100 HIS A O 1
ATOM 775 N N . THR A 1 101 ? -14.164 7.086 -0.733 1 98.88 101 THR A N 1
ATOM 776 C CA . THR A 1 101 ? -15.305 6.449 -1.383 1 98.88 101 THR A CA 1
ATOM 777 C C . THR A 1 101 ? -14.898 5.121 -2.012 1 98.88 101 THR A C 1
ATOM 779 O O . THR A 1 101 ? -15.594 4.113 -1.857 1 98.88 101 THR A O 1
ATOM 782 N N . LEU A 1 102 ? -13.781 5.129 -2.67 1 98.94 102 LEU A N 1
ATOM 783 C CA . LEU A 1 102 ? -13.289 3.902 -3.285 1 98.94 102 LEU A CA 1
ATOM 784 C C . LEU A 1 102 ? -13.016 2.836 -2.229 1 98.94 102 LEU A C 1
ATOM 786 O O . LEU A 1 102 ? -13.367 1.668 -2.416 1 98.94 102 LEU A O 1
ATOM 790 N N . ALA A 1 103 ? -12.367 3.262 -1.127 1 98.88 103 ALA A N 1
ATOM 791 C CA . ALA A 1 103 ? -12.078 2.318 -0.05 1 98.88 103 ALA A CA 1
ATOM 792 C C . ALA A 1 103 ? -13.359 1.691 0.489 1 98.88 103 ALA A C 1
ATOM 794 O O . ALA A 1 103 ? -13.438 0.474 0.667 1 98.88 103 ALA A O 1
ATOM 795 N N . PHE A 1 104 ? -14.359 2.48 0.72 1 98.88 104 PHE A N 1
ATOM 796 C CA . PHE A 1 104 ? -15.648 2.016 1.225 1 98.88 104 PHE A CA 1
ATOM 797 C C . PHE A 1 104 ? -16.281 1.018 0.261 1 98.88 104 PHE A C 1
ATOM 799 O O . PHE A 1 104 ? -16.656 -0.082 0.664 1 98.88 104 PHE A O 1
ATOM 806 N N . VAL A 1 105 ? -16.328 1.369 -0.988 1 98.94 105 VAL A N 1
ATOM 807 C CA . VAL A 1 105 ? -17.016 0.581 -1.999 1 98.94 105 VAL A CA 1
ATOM 808 C C . VAL A 1 105 ? -16.312 -0.759 -2.188 1 98.94 105 VAL A C 1
ATOM 810 O O . VAL A 1 105 ? -16.969 -1.808 -2.246 1 98.94 105 VAL A O 1
ATOM 813 N N . TRP A 1 106 ? -15.047 -0.736 -2.27 1 98.94 106 TRP A N 1
ATOM 814 C CA . TRP A 1 106 ? -14.297 -1.971 -2.488 1 98.94 106 TRP A CA 1
ATOM 815 C C . TRP A 1 106 ? -14.398 -2.891 -1.276 1 98.94 106 TRP A C 1
ATOM 817 O O . TRP A 1 106 ? -14.547 -4.105 -1.423 1 98.94 106 TRP A O 1
ATOM 827 N N . LEU A 1 107 ? -14.281 -2.273 -0.085 1 98.88 107 LEU A N 1
ATOM 828 C CA . LEU A 1 107 ? -14.398 -3.061 1.137 1 98.88 107 LEU A CA 1
ATOM 829 C C . LEU A 1 107 ? -15.773 -3.711 1.231 1 98.88 107 LEU A C 1
ATOM 831 O O . LEU A 1 107 ? -15.883 -4.91 1.505 1 98.88 107 LEU A O 1
ATOM 835 N N . LEU A 1 108 ? -16.75 -2.926 1.016 1 98.81 108 LEU A N 1
ATOM 836 C CA . LEU A 1 108 ? -18.109 -3.43 1.153 1 98.81 108 LEU A CA 1
ATOM 837 C C . LEU A 1 108 ? -18.406 -4.492 0.1 1 98.81 108 LEU A C 1
ATOM 839 O O . LEU A 1 108 ? -18.891 -5.578 0.428 1 98.81 108 LEU A O 1
ATOM 843 N N . LYS A 1 109 ? -18.125 -4.188 -1.126 1 98.75 109 LYS A N 1
ATOM 844 C CA . LYS A 1 109 ? -18.422 -5.086 -2.24 1 98.75 109 LYS A CA 1
ATOM 845 C C . LYS A 1 109 ? -17.75 -6.441 -2.045 1 98.75 109 LYS A C 1
ATOM 847 O O . LYS A 1 109 ? -18.406 -7.48 -2.084 1 98.75 109 LYS A O 1
ATOM 852 N N . TYR A 1 110 ? -16.531 -6.402 -1.68 1 98.25 110 TYR A N 1
ATOM 853 C CA . TYR A 1 110 ? -15.805 -7.668 -1.69 1 98.25 110 TYR A CA 1
ATOM 854 C C . TYR A 1 110 ? -15.859 -8.336 -0.324 1 98.25 110 TYR A C 1
ATOM 856 O O . TYR A 1 110 ? -15.57 -9.531 -0.2 1 98.25 110 TYR A O 1
ATOM 864 N N . GLY A 1 111 ? -16.203 -7.559 0.697 1 98.38 111 GLY A N 1
ATOM 865 C CA . GLY A 1 111 ? -16.594 -8.203 1.939 1 98.38 111 GLY A CA 1
ATOM 866 C C . GLY A 1 111 ? -17.812 -9.086 1.798 1 98.38 111 GLY A C 1
ATOM 867 O O . GLY A 1 111 ? -17.812 -10.25 2.213 1 98.38 111 GLY A O 1
ATOM 868 N N . ILE A 1 112 ? -18.812 -8.523 1.159 1 98.44 112 ILE A N 1
ATOM 869 C CA . ILE A 1 112 ? -20.062 -9.25 0.979 1 98.44 112 ILE A CA 1
ATOM 870 C C . ILE A 1 112 ? -19.875 -10.344 -0.075 1 98.44 112 ILE A C 1
ATOM 872 O O . ILE A 1 112 ? -20.375 -11.461 0.085 1 98.44 112 ILE A O 1
ATOM 876 N N . TRP A 1 113 ? -19.203 -10.047 -1.143 1 98.38 113 TRP A N 1
ATOM 877 C CA . TRP A 1 113 ? -19.016 -10.977 -2.246 1 98.38 113 TRP A CA 1
ATOM 878 C C . TRP A 1 113 ? -18.469 -12.312 -1.745 1 98.38 113 TRP A C 1
ATOM 880 O O . TRP A 1 113 ? -18.938 -13.375 -2.146 1 98.38 113 TRP A O 1
ATOM 890 N N . THR A 1 114 ? -17.438 -12.242 -0.894 1 97.19 114 THR A N 1
ATOM 891 C CA . THR A 1 114 ? -16.797 -13.461 -0.41 1 97.19 114 THR A CA 1
ATOM 892 C C . THR A 1 114 ? -17.766 -14.305 0.395 1 97.19 114 THR A C 1
ATOM 894 O O . THR A 1 114 ? -17.828 -15.523 0.23 1 97.19 114 THR A O 1
ATOM 897 N N . VAL A 1 115 ? -18.547 -13.664 1.201 1 95.31 115 VAL A N 1
ATOM 898 C CA . VAL A 1 115 ? -19.531 -14.367 2.002 1 95.31 115 VAL A CA 1
ATOM 899 C C . VAL A 1 115 ? -20.562 -15.039 1.085 1 95.31 115 VAL A C 1
ATOM 901 O O . VAL A 1 115 ? -20.891 -16.203 1.268 1 95.31 115 VAL A O 1
ATOM 904 N N . VAL A 1 116 ? -20.984 -14.32 0.108 1 96.88 116 VAL A N 1
ATOM 905 C CA . VAL A 1 116 ? -21.984 -14.836 -0.823 1 96.88 116 VAL A CA 1
ATOM 906 C C . VAL A 1 116 ? -21.375 -15.977 -1.643 1 96.88 116 VAL A C 1
ATOM 908 O O . VAL A 1 116 ? -21.953 -17.062 -1.735 1 96.88 116 VAL A O 1
ATOM 911 N N . ALA A 1 117 ? -20.25 -15.789 -2.24 1 96.44 117 ALA A N 1
ATOM 912 C CA . ALA A 1 117 ? -19.609 -16.734 -3.152 1 96.44 117 ALA A CA 1
ATOM 913 C C . ALA A 1 117 ? -19.344 -18.078 -2.459 1 96.44 117 ALA A C 1
ATOM 915 O O . ALA A 1 117 ? -19.578 -19.141 -3.041 1 96.44 117 ALA A O 1
ATOM 916 N N . LEU A 1 118 ? -18.875 -18 -1.192 1 94.31 118 LEU A N 1
ATOM 917 C CA . LEU A 1 118 ? -18.562 -19.234 -0.481 1 94.31 118 LEU A CA 1
ATOM 918 C C . LEU A 1 118 ? -19.828 -19.953 -0.048 1 94.31 118 LEU A C 1
ATOM 920 O O . LEU A 1 118 ? -19.859 -21.172 0.057 1 94.31 118 LEU A O 1
ATOM 924 N N . ASN A 1 119 ? -20.891 -19.203 0.097 1 95.06 119 ASN A N 1
ATOM 925 C CA . ASN A 1 119 ? -22.109 -19.812 0.635 1 95.06 119 ASN A CA 1
ATOM 926 C C . ASN A 1 119 ? -23.078 -20.203 -0.474 1 95.06 119 ASN A C 1
ATOM 928 O O . ASN A 1 119 ? -24.141 -20.75 -0.205 1 95.06 119 ASN A O 1
ATOM 932 N N . LEU A 1 120 ? -22.797 -19.891 -1.711 1 94.62 120 LEU A N 1
ATOM 933 C CA . LEU A 1 120 ? -23.562 -20.438 -2.828 1 94.62 120 LEU A CA 1
ATOM 934 C C . LEU A 1 120 ? -23.297 -21.938 -2.988 1 94.62 120 LEU A C 1
ATOM 936 O O . LEU A 1 120 ? -24.172 -22.672 -3.453 1 94.62 120 LEU A O 1
ATOM 940 N N . ARG A 1 121 ? -22.094 -22.359 -2.613 1 92 121 ARG A N 1
ATOM 941 C CA . ARG A 1 121 ? -21.719 -23.766 -2.625 1 92 121 ARG A CA 1
ATOM 942 C C . ARG A 1 121 ? -20.984 -24.156 -1.342 1 92 121 ARG A C 1
ATOM 944 O O . ARG A 1 121 ? -19.828 -24.578 -1.385 1 92 121 ARG A O 1
ATOM 951 N N . PRO A 1 122 ? -21.703 -24.125 -0.222 1 89.38 122 PRO A N 1
ATOM 952 C CA . PRO A 1 122 ? -21.062 -24.422 1.059 1 89.38 122 PRO A CA 1
ATOM 953 C C . PRO A 1 122 ? -20.516 -25.844 1.14 1 89.38 122 PRO A C 1
ATOM 955 O O . PRO A 1 122 ? -19.547 -26.094 1.869 1 89.38 122 PRO A O 1
ATOM 958 N N . ASP A 1 123 ? -21.016 -26.688 0.35 1 89.62 123 ASP A N 1
ATOM 959 C CA . ASP A 1 123 ? -20.594 -28.078 0.336 1 89.62 123 ASP A CA 1
ATOM 960 C C . ASP A 1 123 ? -19.141 -28.219 -0.122 1 89.62 123 ASP A C 1
ATOM 962 O O . ASP A 1 123 ? -18.453 -29.172 0.245 1 89.62 123 ASP A O 1
ATOM 966 N N . LEU A 1 124 ? -18.703 -27.219 -0.852 1 90.12 124 LEU A N 1
ATOM 967 C CA . LEU A 1 124 ? -17.344 -27.281 -1.396 1 90.12 124 LEU A CA 1
ATOM 968 C C . LEU A 1 124 ? -16.344 -26.656 -0.436 1 90.12 124 LEU A C 1
ATOM 970 O O . LEU A 1 124 ? -15.133 -26.844 -0.583 1 90.12 124 LEU A O 1
ATOM 974 N N . TYR A 1 125 ? -16.812 -25.953 0.598 1 88.75 125 TYR A N 1
ATOM 975 C CA . TYR A 1 125 ? -15.906 -25.156 1.411 1 88.75 125 TYR A CA 1
ATOM 976 C C . TYR A 1 125 ? -15.961 -25.594 2.871 1 88.75 125 TYR A C 1
ATOM 978 O O . TYR A 1 125 ? -14.961 -25.5 3.59 1 88.75 125 TYR A O 1
ATOM 986 N N . VAL A 1 126 ? -17.156 -26.078 3.215 1 84 126 VAL A N 1
ATOM 987 C CA . VAL A 1 126 ? -17.297 -26.469 4.613 1 84 126 VAL A CA 1
ATOM 988 C C . VAL A 1 126 ? -16.797 -27.891 4.809 1 84 126 VAL A C 1
ATOM 990 O O . VAL A 1 126 ? -17.234 -28.812 4.129 1 84 126 VAL A O 1
ATOM 993 N N . GLY A 1 127 ? -15.625 -27.875 5.422 1 76.69 127 GLY A N 1
ATOM 994 C CA . GLY A 1 127 ? -15.086 -29.188 5.762 1 76.69 127 GLY A CA 1
ATOM 995 C C . GLY A 1 127 ? -14.992 -29.422 7.258 1 76.69 127 GLY A C 1
ATOM 996 O O . GLY A 1 127 ? -15.266 -28.516 8.055 1 76.69 127 GLY A O 1
ATOM 997 N N . PHE A 1 128 ? -14.727 -30.641 7.465 1 73.69 128 PHE A N 1
ATOM 998 C CA . PHE A 1 128 ? -14.781 -31 8.875 1 73.69 128 PHE A CA 1
ATOM 999 C C . PHE A 1 128 ? -13.375 -31.188 9.438 1 73.69 128 PHE A C 1
ATOM 1001 O O . PHE A 1 128 ? -13.211 -31.422 10.641 1 73.69 128 PHE A O 1
ATOM 1008 N N . SER A 1 129 ? -12.445 -30.938 8.617 1 76.38 129 SER A N 1
ATOM 1009 C CA . SER A 1 129 ? -11.086 -30.906 9.156 1 76.38 129 SER A CA 1
ATOM 1010 C C . SER A 1 129 ? -10.758 -29.531 9.734 1 76.38 129 SER A C 1
ATOM 1012 O O . SER A 1 129 ? -11.406 -28.547 9.398 1 76.38 129 SER A O 1
ATOM 1014 N N . GLY A 1 130 ? -9.883 -29.531 10.773 1 67.44 130 GLY A N 1
ATOM 1015 C CA . GLY A 1 130 ? -9.469 -28.281 11.383 1 67.44 130 GLY A CA 1
ATOM 1016 C C . GLY A 1 130 ? -9.023 -27.234 10.375 1 67.44 130 GLY A C 1
ATOM 1017 O O . GLY A 1 130 ? -9.43 -26.078 10.445 1 67.44 130 GLY A O 1
ATOM 1018 N N . ALA A 1 131 ? -8.289 -27.672 9.406 1 71.5 131 ALA A N 1
ATOM 1019 C CA . ALA A 1 131 ? -7.777 -26.766 8.375 1 71.5 131 ALA A CA 1
ATOM 1020 C C . ALA A 1 131 ? -8.914 -26.219 7.516 1 71.5 131 ALA A C 1
ATOM 1022 O O . ALA A 1 131 ? -8.953 -25.031 7.207 1 71.5 131 ALA A O 1
ATOM 1023 N N . ALA A 1 132 ? -9.766 -27.078 7.223 1 72.75 132 ALA A N 1
ATOM 1024 C CA . ALA A 1 132 ? -10.891 -26.672 6.383 1 72.75 132 ALA A CA 1
ATOM 1025 C C . ALA A 1 132 ? -11.812 -25.703 7.117 1 72.75 132 ALA A C 1
ATOM 1027 O O . ALA A 1 132 ? -12.297 -24.734 6.535 1 72.75 132 ALA A O 1
ATOM 1028 N N . LEU A 1 133 ? -11.938 -26 8.328 1 73.06 133 LEU A N 1
ATOM 1029 C CA . LEU A 1 133 ? -12.789 -25.125 9.133 1 73.06 133 LEU A CA 1
ATOM 1030 C C . LEU A 1 133 ? -12.172 -23.734 9.266 1 73.06 133 LEU A C 1
ATOM 1032 O O . LEU A 1 133 ? -12.875 -22.719 9.133 1 73.06 133 LEU A O 1
ATOM 1036 N N . TRP A 1 134 ? -10.945 -23.812 9.516 1 77.56 134 TRP A N 1
ATOM 1037 C CA . TRP A 1 134 ? -10.266 -22.516 9.633 1 77.56 134 TRP A CA 1
ATOM 1038 C C . TRP A 1 134 ? -10.312 -21.75 8.32 1 77.56 134 TRP A C 1
ATOM 1040 O O . TRP A 1 134 ? -10.539 -20.531 8.305 1 77.56 134 TRP A O 1
ATOM 1050 N N . ASP A 1 135 ? -10.102 -22.453 7.297 1 82.25 135 ASP A N 1
ATOM 1051 C CA . ASP A 1 135 ? -10.109 -21.781 5.996 1 82.25 135 ASP A CA 1
ATOM 1052 C C . ASP A 1 135 ? -11.461 -21.125 5.727 1 82.25 135 ASP A C 1
ATOM 1054 O O . ASP A 1 135 ? -11.523 -19.969 5.336 1 82.25 135 ASP A O 1
ATOM 1058 N N . TYR A 1 136 ? -12.477 -21.875 6.004 1 87.94 136 TYR A N 1
ATOM 1059 C CA . TYR A 1 136 ? -13.805 -21.344 5.719 1 87.94 136 TYR A CA 1
ATOM 1060 C C . TYR A 1 136 ? -14.164 -20.219 6.676 1 87.94 136 TYR A C 1
ATOM 1062 O O . TYR A 1 136 ? -14.453 -19.094 6.246 1 87.94 136 TYR A O 1
ATOM 1070 N N . TRP A 1 137 ? -14.031 -20.453 7.945 1 89.62 137 TRP A N 1
ATOM 1071 C CA . TRP A 1 137 ? -14.453 -19.469 8.93 1 89.62 137 TRP A CA 1
ATOM 1072 C C . TRP A 1 137 ? -13.477 -18.297 8.992 1 89.62 137 TRP A C 1
ATOM 1074 O O . TRP A 1 137 ? -13.867 -17.156 9.234 1 89.62 137 TRP A O 1
ATOM 1084 N N . GLY A 1 138 ? -12.18 -18.625 8.805 1 90.62 138 GLY A N 1
ATOM 1085 C CA . GLY A 1 138 ? -11.188 -17.562 8.758 1 90.62 138 GLY A CA 1
ATOM 1086 C C . GLY A 1 138 ? -11.453 -16.547 7.668 1 90.62 138 GLY A C 1
ATOM 1087 O O . GLY A 1 138 ? -11.43 -15.336 7.922 1 90.62 138 GLY A O 1
ATOM 1088 N N . ILE A 1 139 ? -11.758 -17.031 6.57 1 92.25 139 ILE A N 1
ATOM 1089 C CA . ILE A 1 139 ? -12.039 -16.156 5.441 1 92.25 139 ILE A CA 1
ATOM 1090 C C . ILE A 1 139 ? -13.359 -15.414 5.668 1 92.25 139 ILE A C 1
ATOM 1092 O O . ILE A 1 139 ? -13.461 -14.211 5.41 1 92.25 139 ILE A O 1
ATOM 1096 N N . MET A 1 140 ? -14.273 -16.109 6.203 1 93.56 140 MET A N 1
ATOM 1097 C CA . MET A 1 140 ? -15.578 -15.508 6.477 1 93.56 140 MET A CA 1
ATOM 1098 C C . MET A 1 140 ? -15.445 -14.375 7.484 1 93.56 140 MET A C 1
ATOM 1100 O O . MET A 1 140 ? -15.969 -13.273 7.262 1 93.56 140 MET A O 1
ATOM 1104 N N . LEU A 1 141 ? -14.719 -14.633 8.461 1 93.44 141 LEU A N 1
ATOM 1105 C CA . LEU A 1 141 ? -14.594 -13.648 9.539 1 93.44 141 LEU A CA 1
ATOM 1106 C C . LEU A 1 141 ? -13.766 -12.453 9.086 1 93.44 141 LEU A C 1
ATOM 1108 O O . LEU A 1 141 ? -14.102 -11.305 9.406 1 93.44 141 LEU A O 1
ATOM 1112 N N . THR A 1 142 ? -12.719 -12.711 8.398 1 94.75 142 THR A N 1
ATOM 1113 C CA . THR A 1 142 ? -11.883 -11.609 7.941 1 94.75 142 THR A CA 1
ATOM 1114 C C . THR A 1 142 ? -12.625 -10.742 6.934 1 94.75 142 THR A C 1
ATOM 1116 O O . THR A 1 142 ? -12.484 -9.516 6.941 1 94.75 142 THR A O 1
ATOM 1119 N N . HIS A 1 143 ? -13.453 -11.367 6.137 1 96.69 143 HIS A N 1
ATOM 1120 C CA . HIS A 1 143 ? -14.195 -10.57 5.164 1 96.69 143 HIS A CA 1
ATOM 1121 C C . HIS A 1 143 ? -15.391 -9.883 5.816 1 96.69 143 HIS A C 1
ATOM 1123 O O . HIS A 1 143 ? -15.82 -8.82 5.367 1 96.69 143 HIS A O 1
ATOM 1129 N N . ALA A 1 144 ? -15.844 -10.461 6.863 1 93.81 144 ALA A N 1
ATOM 1130 C CA . ALA A 1 144 ? -16.797 -9.703 7.676 1 93.81 144 ALA A CA 1
ATOM 1131 C C . ALA A 1 144 ? -16.141 -8.453 8.25 1 93.81 144 ALA A C 1
ATOM 1133 O O . ALA A 1 144 ? -16.781 -7.41 8.375 1 93.81 144 ALA A O 1
ATOM 1134 N N . GLY A 1 145 ? -14.867 -8.609 8.594 1 96.12 145 GLY A N 1
ATOM 1135 C CA . GLY A 1 145 ? -14.109 -7.457 9.062 1 96.12 145 GLY A CA 1
ATOM 1136 C C . GLY A 1 145 ? -14.031 -6.344 8.031 1 96.12 145 GLY A C 1
ATOM 1137 O O . GLY A 1 145 ? -13.945 -5.168 8.391 1 96.12 145 GLY A O 1
ATOM 1138 N N . PHE A 1 146 ? -14.094 -6.684 6.754 1 98.25 146 PHE A N 1
ATOM 1139 C CA . PHE A 1 146 ? -14.117 -5.672 5.703 1 98.25 146 PHE A CA 1
ATOM 1140 C C . PHE A 1 146 ? -15.305 -4.738 5.875 1 98.25 146 PHE A C 1
ATOM 1142 O O . PHE A 1 146 ? -15.188 -3.527 5.668 1 98.25 146 PHE A O 1
ATOM 1149 N N . LEU A 1 147 ? -16.438 -5.316 6.25 1 97.38 147 LEU A N 1
ATOM 1150 C CA . LEU A 1 147 ? -17.641 -4.516 6.414 1 97.38 147 LEU A CA 1
ATOM 1151 C C . LEU A 1 147 ? -17.484 -3.525 7.562 1 97.38 147 LEU A C 1
ATOM 1153 O O . LEU A 1 147 ? -17.891 -2.363 7.445 1 97.38 147 LEU A O 1
ATOM 1157 N N . ALA A 1 148 ? -16.922 -4.051 8.594 1 95.25 148 ALA A N 1
ATOM 1158 C CA . ALA A 1 148 ? -16.656 -3.162 9.719 1 95.25 148 ALA A CA 1
ATOM 1159 C C . ALA A 1 148 ? -15.719 -2.021 9.312 1 95.25 148 ALA A C 1
ATOM 1161 O O . ALA A 1 148 ? -15.953 -0.865 9.672 1 9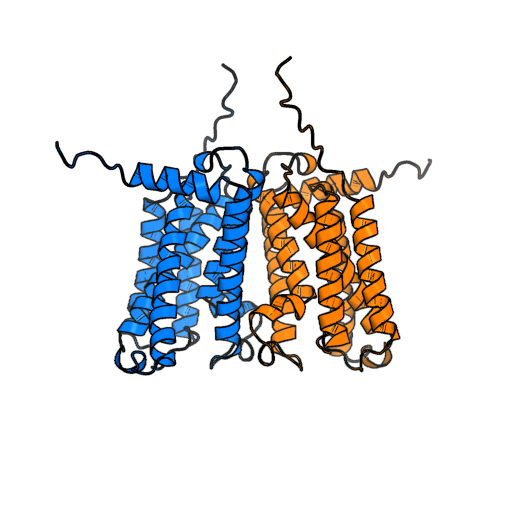5.25 148 ALA A O 1
ATOM 1162 N N . LEU A 1 149 ? -14.68 -2.369 8.547 1 97.31 149 LEU A N 1
ATOM 1163 C CA . LEU A 1 149 ? -13.75 -1.357 8.07 1 97.31 149 LEU A CA 1
ATOM 1164 C C . LEU A 1 149 ? -14.461 -0.331 7.191 1 97.31 149 LEU A C 1
ATOM 1166 O O . LEU A 1 149 ? -14.227 0.873 7.324 1 97.31 149 LEU A O 1
ATOM 1170 N N . ALA A 1 150 ? -15.289 -0.833 6.316 1 97.88 150 ALA A N 1
ATOM 1171 C CA . ALA A 1 150 ? -16.016 0.057 5.418 1 97.88 150 ALA A CA 1
ATOM 1172 C C . ALA A 1 150 ? -16.828 1.081 6.203 1 97.88 150 ALA A C 1
ATOM 1174 O O . ALA A 1 150 ? -16.828 2.271 5.875 1 97.88 150 ALA A O 1
ATOM 1175 N N . PHE A 1 151 ? -17.391 0.725 7.238 1 93.94 151 PHE A N 1
ATOM 1176 C CA . PHE A 1 151 ? -18.297 1.585 7.984 1 93.94 151 PHE A CA 1
ATOM 1177 C C . PHE A 1 151 ? -17.531 2.619 8.789 1 93.94 151 PHE A C 1
ATOM 1179 O O . PHE A 1 151 ? -18.109 3.598 9.273 1 93.94 151 PHE A O 1
ATOM 1186 N N . LEU A 1 152 ? -16.266 2.391 8.93 1 95.62 152 LEU A N 1
ATOM 1187 C CA . LEU A 1 152 ? -15.422 3.363 9.625 1 95.62 152 LEU A CA 1
ATOM 1188 C C . LEU A 1 152 ? -15.141 4.57 8.742 1 95.62 152 LEU A C 1
ATOM 1190 O O . LEU A 1 152 ? -14.945 5.68 9.242 1 95.62 152 LEU A O 1
ATOM 1194 N N . VAL A 1 153 ? -15.141 4.383 7.488 1 97.56 153 VAL A N 1
ATOM 1195 C CA . VAL A 1 153 ? -14.586 5.363 6.562 1 97.56 153 VAL A CA 1
ATOM 1196 C C . VAL A 1 153 ? -15.461 6.613 6.547 1 97.56 153 VAL A C 1
ATOM 1198 O O . VAL A 1 153 ? -14.961 7.734 6.609 1 97.56 153 VAL A O 1
ATOM 1201 N N . PRO A 1 154 ? -16.812 6.488 6.605 1 96.94 154 PRO A N 1
ATOM 1202 C CA . PRO A 1 154 ? -17.656 7.684 6.57 1 96.94 154 PRO A CA 1
ATOM 1203 C C . PRO A 1 154 ? -17.531 8.531 7.832 1 96.94 154 PRO A C 1
ATOM 1205 O O . PRO A 1 154 ? -18 9.672 7.859 1 96.94 154 PRO A O 1
ATOM 1208 N N . ARG A 1 155 ? -16.922 8.008 8.828 1 95.38 155 ARG A N 1
ATOM 1209 C CA . ARG A 1 155 ? -16.781 8.75 10.078 1 95.38 155 ARG A CA 1
ATOM 1210 C C . ARG A 1 155 ? -15.742 9.859 9.938 1 95.38 155 ARG A C 1
ATOM 1212 O O . ARG A 1 155 ? -15.711 10.789 10.75 1 95.38 155 ARG A O 1
ATOM 1219 N N . TYR A 1 156 ? -14.859 9.75 8.945 1 96.56 156 TYR A N 1
ATOM 1220 C CA . TYR A 1 156 ? -13.852 10.789 8.773 1 96.56 156 TYR A CA 1
ATOM 1221 C C . TYR A 1 156 ? -13.758 11.227 7.316 1 96.56 156 TYR A C 1
ATOM 1223 O O . TYR A 1 156 ? -12.828 11.938 6.93 1 96.56 156 TYR A O 1
ATOM 1231 N N . GLY A 1 157 ? -14.633 10.711 6.535 1 96.5 157 GLY A N 1
ATOM 1232 C CA . GLY A 1 157 ? -14.594 11 5.109 1 96.5 157 GLY A CA 1
ATOM 1233 C C . GLY A 1 157 ? -15.867 11.625 4.586 1 96.5 157 GLY A C 1
ATOM 1234 O O . GLY A 1 157 ? -16.891 11.648 5.289 1 96.5 157 GLY A O 1
ATOM 1235 N N . ALA A 1 158 ? -15.766 12.133 3.41 1 98 158 ALA A N 1
ATOM 1236 C CA . ALA A 1 158 ? -16.891 12.656 2.641 1 98 158 ALA A CA 1
ATOM 1237 C C . ALA A 1 158 ? -16.844 12.156 1.199 1 98 158 ALA A C 1
ATOM 1239 O O . ALA A 1 158 ? -15.844 11.594 0.761 1 98 158 ALA A O 1
ATOM 1240 N N . THR A 1 159 ? -18.016 12.312 0.521 1 98.62 159 THR A N 1
ATOM 1241 C CA . THR A 1 159 ? -18.047 11.875 -0.87 1 98.62 159 THR A CA 1
ATOM 1242 C C . THR A 1 159 ? -18.578 12.984 -1.771 1 98.62 159 THR A C 1
ATOM 1244 O O . THR A 1 159 ? -18.922 14.07 -1.295 1 98.62 159 THR A O 1
ATOM 1247 N N . THR A 1 160 ? -18.469 12.789 -3.057 1 98.62 160 THR A N 1
ATOM 1248 C CA . THR A 1 160 ? -19.031 13.625 -4.109 1 98.62 160 THR A CA 1
ATOM 1249 C C . THR A 1 160 ? -19.75 12.781 -5.152 1 98.62 160 THR A C 1
ATOM 1251 O O . THR A 1 160 ? -19.547 11.562 -5.215 1 98.62 160 THR A O 1
ATOM 1254 N N . LYS A 1 161 ? -20.578 13.43 -5.934 1 98.44 161 LYS A N 1
ATOM 1255 C CA . LYS A 1 161 ? -21.219 12.719 -7.035 1 98.44 161 LYS A CA 1
ATOM 1256 C C . LYS A 1 161 ? -20.172 12.133 -7.984 1 98.44 161 LYS A C 1
ATOM 1258 O O . LYS A 1 161 ? -20.344 11.031 -8.508 1 98.44 161 LYS A O 1
ATOM 1263 N N . GLY A 1 162 ? -19.141 12.898 -8.227 1 98.62 162 GLY A N 1
ATOM 1264 C CA . GLY A 1 162 ? -18.062 12.406 -9.078 1 98.62 162 GLY A CA 1
ATOM 1265 C C . GLY A 1 162 ? -17.375 11.18 -8.523 1 98.62 162 GLY A C 1
ATOM 1266 O O . GLY A 1 162 ? -17.109 10.227 -9.258 1 98.62 162 GLY A O 1
ATOM 1267 N N . ALA A 1 163 ? -17.078 11.203 -7.219 1 98.81 163 ALA A N 1
ATOM 1268 C CA . ALA A 1 163 ? -16.438 10.07 -6.574 1 98.81 163 ALA A CA 1
ATOM 1269 C C . ALA A 1 163 ? -17.312 8.82 -6.648 1 98.81 163 ALA A C 1
ATOM 1271 O O . ALA A 1 163 ? -16.812 7.719 -6.906 1 98.81 163 ALA A O 1
ATOM 1272 N N . LEU A 1 164 ? -18.578 9 -6.406 1 98.88 164 LEU A N 1
ATOM 1273 C CA . LEU A 1 164 ? -19.531 7.895 -6.48 1 98.88 164 LEU A CA 1
ATOM 1274 C C . LEU A 1 164 ? -19.578 7.328 -7.895 1 98.88 164 LEU A C 1
ATOM 1276 O O . LEU A 1 164 ? -19.531 6.109 -8.086 1 98.88 164 LEU A O 1
ATOM 1280 N N . GLY A 1 165 ? -19.703 8.234 -8.859 1 98.88 165 GLY A N 1
ATOM 1281 C CA . GLY A 1 165 ? -19.703 7.793 -10.242 1 98.88 165 GLY A CA 1
ATOM 1282 C C . GLY A 1 165 ? -18.438 7.066 -10.641 1 98.88 165 GLY A C 1
ATOM 1283 O O . GLY A 1 165 ? -18.5 6.051 -11.336 1 98.88 165 GLY A O 1
ATOM 1284 N N . PHE A 1 166 ? -17.328 7.602 -10.242 1 98.88 166 PHE A N 1
ATOM 1285 C CA . PHE A 1 166 ? -16.047 6.996 -10.539 1 98.88 166 PHE A CA 1
ATOM 1286 C C . PHE A 1 166 ? -15.945 5.605 -9.914 1 98.88 166 PHE A C 1
ATOM 1288 O O . PHE A 1 166 ? -15.484 4.66 -10.57 1 98.88 166 PHE A O 1
ATOM 1295 N N . ALA A 1 167 ? -16.328 5.488 -8.656 1 98.88 167 ALA A N 1
ATOM 1296 C CA . ALA A 1 167 ? -16.297 4.203 -7.969 1 98.88 167 ALA A CA 1
ATOM 1297 C C . ALA A 1 167 ? -17.172 3.176 -8.68 1 98.88 167 ALA A C 1
ATOM 1299 O O . ALA A 1 167 ? -16.781 2.018 -8.844 1 98.88 167 ALA A O 1
ATOM 1300 N N . LEU A 1 168 ? -18.312 3.633 -9.086 1 98.94 168 LEU A N 1
ATOM 1301 C CA . LEU A 1 168 ? -19.203 2.725 -9.789 1 98.94 168 LEU A CA 1
ATOM 1302 C C . LEU A 1 168 ? -18.594 2.273 -11.109 1 98.94 168 LEU A C 1
ATOM 1304 O O . LEU A 1 168 ? -18.625 1.085 -11.438 1 98.94 168 LEU A O 1
ATOM 1308 N N . ALA A 1 169 ? -18.078 3.205 -11.828 1 98.88 169 ALA A N 1
ATOM 1309 C CA . ALA A 1 169 ? -17.469 2.877 -13.109 1 98.88 169 ALA A CA 1
ATOM 1310 C C . ALA A 1 169 ? -16.344 1.859 -12.93 1 98.88 169 ALA A C 1
ATOM 1312 O O . ALA A 1 169 ? -16.266 0.869 -13.664 1 98.88 169 ALA A O 1
ATOM 1313 N N . LEU A 1 170 ? -15.484 2.098 -11.984 1 98.75 170 LEU A N 1
ATOM 1314 C CA . LEU A 1 170 ? -14.367 1.187 -11.75 1 98.75 170 LEU A CA 1
ATOM 1315 C C . LEU A 1 170 ? -14.867 -0.18 -11.297 1 98.75 170 LEU A C 1
ATOM 1317 O O . LEU A 1 170 ? -14.305 -1.21 -11.672 1 98.75 170 LEU A O 1
ATOM 1321 N N . ALA A 1 171 ? -15.898 -0.165 -10.43 1 98.81 171 ALA A N 1
ATOM 1322 C CA . ALA A 1 171 ? -16.469 -1.429 -9.969 1 98.81 171 ALA A CA 1
ATOM 1323 C C . ALA A 1 171 ? -17.047 -2.232 -11.133 1 98.81 171 ALA A C 1
ATOM 1325 O O . ALA A 1 171 ? -16.891 -3.455 -11.188 1 98.81 171 ALA A O 1
ATOM 1326 N N . LEU A 1 172 ? -17.688 -1.573 -12.023 1 98.88 172 LEU A N 1
ATOM 1327 C CA . LEU A 1 172 ? -18.281 -2.252 -13.172 1 98.88 172 LEU A CA 1
ATOM 1328 C C . LEU A 1 172 ? -17.188 -2.742 -14.125 1 98.88 172 LEU A C 1
ATOM 1330 O O . LEU A 1 172 ? -17.328 -3.816 -14.719 1 98.88 172 LEU A O 1
ATOM 1334 N N . VAL A 1 173 ? -16.156 -1.974 -14.328 1 98.75 173 VAL A N 1
ATOM 1335 C CA . VAL A 1 173 ? -15.008 -2.434 -15.094 1 98.75 173 VAL A CA 1
ATOM 1336 C C . VAL A 1 173 ? -14.445 -3.707 -14.469 1 98.75 173 VAL A C 1
ATOM 1338 O O . VAL A 1 173 ? -14.117 -4.664 -15.18 1 98.75 173 VAL A O 1
ATOM 1341 N N . ASN A 1 174 ? -14.352 -3.695 -13.188 1 98.75 174 ASN A N 1
ATOM 1342 C CA . ASN A 1 174 ? -13.883 -4.883 -12.477 1 98.75 174 ASN A CA 1
ATOM 1343 C C . ASN A 1 174 ? -14.805 -6.074 -12.711 1 98.75 174 ASN A C 1
ATOM 1345 O O . ASN A 1 174 ? -14.344 -7.203 -12.875 1 98.75 174 ASN A O 1
ATOM 1349 N N . ASP A 1 175 ? -16.078 -5.828 -12.711 1 98.69 175 ASP A N 1
ATOM 1350 C CA . ASP A 1 175 ? -17.047 -6.891 -12.977 1 98.69 175 ASP A CA 1
ATOM 1351 C C . ASP A 1 175 ? -16.844 -7.477 -14.367 1 98.69 175 ASP A C 1
ATOM 1353 O O . ASP A 1 175 ? -16.906 -8.695 -14.555 1 98.69 175 ASP A O 1
ATOM 1357 N N . ILE A 1 176 ? -16.656 -6.602 -15.312 1 98.44 176 ILE A N 1
ATOM 1358 C CA . ILE A 1 176 ? -16.422 -7.059 -16.672 1 98.44 176 ILE A CA 1
ATOM 1359 C C . ILE A 1 176 ? -15.133 -7.883 -16.719 1 98.44 176 ILE A C 1
ATOM 1361 O O . ILE A 1 176 ? -15.094 -8.938 -17.359 1 98.44 176 ILE A O 1
ATOM 1365 N N . PHE A 1 177 ? -14.141 -7.406 -16.047 1 98.38 177 PHE A N 1
ATOM 1366 C CA . PHE A 1 177 ? -12.875 -8.133 -15.961 1 98.38 177 PHE A CA 1
ATOM 1367 C C . PHE A 1 177 ? -13.086 -9.523 -15.367 1 98.38 177 PHE A C 1
ATOM 1369 O O . PHE A 1 177 ? -12.57 -10.516 -15.883 1 98.38 177 PHE A O 1
ATOM 1376 N N . ASP A 1 178 ? -13.852 -9.578 -14.32 1 98.12 178 ASP A N 1
ATOM 1377 C CA . ASP A 1 178 ? -14.094 -10.82 -13.586 1 98.12 178 ASP A CA 1
ATOM 1378 C C . ASP A 1 178 ? -14.914 -11.797 -14.422 1 98.12 178 ASP A C 1
ATOM 1380 O O . ASP A 1 178 ? -14.5 -12.945 -14.625 1 98.12 178 ASP A O 1
ATOM 1384 N N . TYR A 1 179 ? -15.992 -11.367 -14.984 1 97.69 179 TYR A N 1
ATOM 1385 C CA . TYR A 1 179 ? -16.953 -12.328 -15.523 1 97.69 179 TYR A CA 1
ATOM 1386 C C . TYR A 1 179 ? -17 -12.25 -17.047 1 97.69 179 TYR A C 1
ATOM 1388 O O . TYR A 1 179 ? -17.516 -13.164 -17.703 1 97.69 179 TYR A O 1
ATOM 1396 N N . GLY A 1 180 ? -16.516 -11.164 -17.609 1 96.81 180 GLY A N 1
ATOM 1397 C CA . GLY A 1 180 ? -16.344 -11.102 -19.047 1 96.81 180 GLY A CA 1
ATOM 1398 C C . GLY A 1 180 ? -15.109 -11.844 -19.531 1 96.81 180 GLY A C 1
ATOM 1399 O O . GLY A 1 180 ? -15.148 -12.531 -20.547 1 96.81 180 GLY A O 1
ATOM 1400 N N . PHE A 1 181 ? -14.023 -11.734 -18.719 1 96.06 181 PHE A N 1
ATOM 1401 C CA . PHE A 1 181 ? -12.75 -12.32 -19.109 1 96.06 181 PHE A CA 1
ATOM 1402 C C . PHE A 1 181 ? -12.422 -13.523 -18.234 1 96.06 181 PHE A C 1
ATOM 1404 O O . PHE A 1 181 ? -11.422 -14.219 -18.453 1 96.06 181 PHE A O 1
ATOM 1411 N N . GLY A 1 182 ? -13.172 -13.734 -17.203 1 95.25 182 GLY A N 1
ATOM 1412 C CA . GLY A 1 182 ? -13.047 -14.938 -16.391 1 95.25 182 GLY A CA 1
ATOM 1413 C C . GLY A 1 182 ? -12 -14.82 -15.305 1 95.25 182 GLY A C 1
ATOM 1414 O O . GLY A 1 182 ? -11.445 -15.828 -14.859 1 95.25 182 GLY A O 1
ATOM 1415 N N . TYR A 1 183 ? -11.672 -13.562 -14.812 1 96.94 183 TYR A N 1
ATOM 1416 C CA . TYR A 1 183 ? -10.625 -13.375 -13.812 1 96.94 183 TYR A CA 1
ATOM 1417 C C . TYR A 1 183 ? -11.219 -12.969 -12.469 1 96.94 183 TYR A C 1
ATOM 1419 O O . TYR A 1 183 ? -10.711 -12.07 -11.805 1 96.94 183 TYR A O 1
ATOM 1427 N N . TYR A 1 184 ? -12.438 -13.617 -12.195 1 97.12 184 TYR A N 1
ATOM 1428 C CA . TYR A 1 184 ? -12.969 -13.469 -10.852 1 97.12 184 TYR A CA 1
ATOM 1429 C C . TYR A 1 184 ? -12.102 -14.203 -9.836 1 97.12 184 TYR A C 1
ATOM 1431 O O . TYR A 1 184 ? -11.281 -15.047 -10.203 1 97.12 184 TYR A O 1
ATOM 1439 N N . PRO A 1 185 ? -12.203 -13.805 -8.578 1 96.44 185 PRO A N 1
ATOM 1440 C CA . PRO A 1 185 ? -11.391 -14.5 -7.57 1 96.44 185 PRO A CA 1
ATOM 1441 C C . PRO A 1 185 ? -11.562 -16.016 -7.617 1 96.44 185 PRO A C 1
ATOM 1443 O O . PRO A 1 185 ? -12.688 -16.5 -7.754 1 96.44 185 PRO A O 1
ATOM 1446 N N . PRO A 1 186 ? -10.5 -16.766 -7.5 1 95.62 186 PRO A N 1
ATOM 1447 C CA . PRO A 1 186 ? -10.539 -18.219 -7.617 1 95.62 186 PRO A CA 1
ATOM 1448 C C . PRO A 1 186 ? -11.523 -18.859 -6.637 1 95.62 186 PRO A C 1
ATOM 1450 O O . PRO A 1 186 ? -11.523 -18.531 -5.449 1 95.62 186 PRO A O 1
ATOM 1453 N N . LEU A 1 187 ? -12.328 -19.719 -7.145 1 95.25 187 LEU A N 1
ATOM 1454 C CA . LEU A 1 187 ? -13.336 -20.484 -6.406 1 95.25 187 LEU A CA 1
ATOM 1455 C C . LEU A 1 187 ? -13.18 -21.969 -6.676 1 95.25 187 LEU A C 1
ATOM 1457 O O . LEU A 1 187 ? -12.461 -22.375 -7.594 1 95.25 187 LEU A O 1
ATOM 1461 N N . LYS A 1 188 ? -13.836 -22.75 -5.902 1 93.69 188 LYS A N 1
ATOM 1462 C CA . LYS A 1 188 ? -13.82 -24.203 -6.086 1 93.69 188 LYS A CA 1
ATOM 1463 C C . LYS A 1 188 ? -14.914 -24.641 -7.047 1 93.69 188 LYS A C 1
ATOM 1465 O O . LYS A 1 188 ? -15.18 -25.844 -7.184 1 93.69 188 LYS A O 1
ATOM 1470 N N . TYR A 1 189 ? -15.578 -23.656 -7.652 1 94.94 189 TYR A N 1
ATOM 1471 C CA . TYR A 1 189 ? -16.594 -23.906 -8.672 1 94.94 189 TYR A CA 1
ATOM 1472 C C . TYR A 1 189 ? -16.578 -22.797 -9.727 1 94.94 189 TYR A C 1
ATOM 1474 O O . TYR A 1 189 ? -15.984 -21.734 -9.516 1 94.94 189 TYR A O 1
ATOM 1482 N N . GLU A 1 190 ?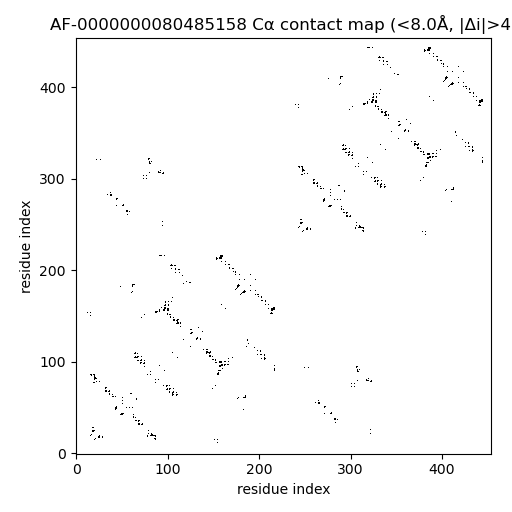 -17.109 -23.031 -10.875 1 95.19 190 GLU A N 1
ATOM 1483 C CA . GLU A 1 190 ? -17.219 -22 -11.914 1 95.19 190 GLU A CA 1
ATOM 1484 C C . GLU A 1 190 ? -18.281 -20.969 -11.562 1 95.19 190 GLU A C 1
ATOM 1486 O O . GLU A 1 190 ? -19.422 -21.312 -11.227 1 95.19 190 GLU A O 1
ATOM 1491 N N . ALA A 1 191 ? -17.75 -19.734 -11.742 1 91.38 191 ALA A N 1
ATOM 1492 C CA . ALA A 1 191 ? -18.703 -18.656 -11.438 1 91.38 191 ALA A CA 1
ATOM 1493 C C . ALA A 1 191 ? -19.828 -18.609 -12.469 1 91.38 191 ALA A C 1
ATOM 1495 O O . ALA A 1 191 ? -19.562 -18.625 -13.68 1 91.38 191 ALA A O 1
ATOM 1496 N N . GLY A 1 192 ? -21.031 -18.828 -12.289 1 92.5 192 GLY A N 1
ATOM 1497 C CA . GLY A 1 192 ? -22.188 -18.797 -13.172 1 92.5 192 GLY A CA 1
ATOM 1498 C C . GLY A 1 192 ? -22.828 -17.422 -13.25 1 92.5 192 GLY A C 1
ATOM 1499 O O . GLY A 1 192 ? -22.297 -16.438 -12.727 1 92.5 192 GLY A O 1
ATOM 1500 N N . LEU A 1 193 ? -23.859 -17.391 -13.969 1 96.38 193 LEU A N 1
ATOM 1501 C CA . LEU A 1 193 ? -24.578 -16.141 -14.211 1 96.38 193 LEU A CA 1
ATOM 1502 C C . LEU A 1 193 ? -25.141 -15.578 -12.906 1 96.38 193 LEU A C 1
ATOM 1504 O O . LEU A 1 193 ? -25.234 -14.359 -12.734 1 96.38 193 LEU A O 1
ATOM 1508 N N . LEU A 1 194 ? -25.469 -16.422 -12.023 1 97.31 194 LEU A N 1
ATOM 1509 C CA . LEU A 1 194 ? -26.031 -15.984 -10.758 1 97.31 194 LEU A CA 1
ATOM 1510 C C . LEU A 1 194 ? -25.031 -15.156 -9.969 1 97.31 194 LEU A C 1
ATOM 1512 O O . LEU A 1 194 ? -25.344 -14.039 -9.539 1 97.31 194 LEU A O 1
ATOM 1516 N N . LEU A 1 195 ? -23.844 -15.719 -9.742 1 98.06 195 LEU A N 1
ATOM 1517 C CA . LEU A 1 195 ? -22.828 -14.984 -9 1 98.06 195 LEU A CA 1
ATOM 1518 C C . LEU A 1 195 ? -22.453 -13.695 -9.727 1 98.06 195 LEU A C 1
ATOM 1520 O O . LEU A 1 195 ? -22.234 -12.664 -9.094 1 98.06 195 LEU A O 1
ATOM 1524 N N . ALA A 1 196 ? -22.344 -13.773 -11.031 1 98.44 196 ALA A N 1
ATOM 1525 C CA . ALA A 1 196 ? -22.031 -12.578 -11.82 1 98.44 196 ALA A CA 1
ATOM 1526 C C . ALA A 1 196 ? -23.078 -11.492 -11.594 1 98.44 196 ALA A C 1
ATOM 1528 O O . ALA A 1 196 ? -22.719 -10.328 -11.375 1 98.44 196 ALA A O 1
ATOM 1529 N N . ALA A 1 197 ? -24.328 -11.898 -11.633 1 98.5 197 ALA A N 1
ATOM 1530 C CA . ALA A 1 197 ? -25.422 -10.945 -11.445 1 98.5 197 ALA A CA 1
ATOM 1531 C C . ALA A 1 197 ? -25.391 -10.352 -10.039 1 98.5 197 ALA A C 1
ATOM 1533 O O . ALA A 1 197 ? -25.578 -9.148 -9.859 1 98.5 197 ALA A O 1
ATOM 1534 N N . ILE A 1 198 ? -25.156 -11.172 -9.078 1 98.62 198 ILE A N 1
ATOM 1535 C CA . ILE A 1 198 ? -25.062 -10.711 -7.695 1 98.62 198 ILE A CA 1
ATOM 1536 C C . ILE A 1 198 ? -23.906 -9.719 -7.566 1 98.62 198 ILE A C 1
ATOM 1538 O O . ILE A 1 198 ? -24.047 -8.688 -6.906 1 98.62 198 ILE A O 1
ATOM 1542 N N . THR A 1 199 ? -22.812 -10.055 -8.195 1 98.75 199 THR A N 1
ATOM 1543 C CA . THR A 1 199 ? -21.625 -9.211 -8.125 1 98.75 199 THR A CA 1
ATOM 1544 C C . THR A 1 199 ? -21.906 -7.828 -8.711 1 98.75 199 THR A C 1
ATOM 1546 O O . THR A 1 199 ? -21.547 -6.812 -8.117 1 98.75 199 THR A O 1
ATOM 1549 N N . VAL A 1 200 ? -22.516 -7.797 -9.867 1 98.81 200 VAL A N 1
ATOM 1550 C CA . VAL A 1 200 ? -22.891 -6.523 -10.477 1 98.81 200 VAL A CA 1
ATOM 1551 C C . VAL A 1 200 ? -23.844 -5.77 -9.555 1 98.81 200 VAL A C 1
ATOM 1553 O O . VAL A 1 200 ? -23.703 -4.555 -9.375 1 98.81 200 VAL A O 1
ATOM 1556 N N . GLY A 1 201 ? -24.797 -6.461 -8.992 1 98.88 201 GLY A N 1
ATOM 1557 C CA . GLY A 1 201 ? -25.688 -5.859 -8.008 1 98.88 201 GLY A CA 1
ATOM 1558 C C . GLY A 1 201 ? -24.953 -5.254 -6.828 1 98.88 201 GLY A C 1
ATOM 1559 O O . GLY A 1 201 ? -25.328 -4.191 -6.336 1 98.88 201 GLY A O 1
ATOM 1560 N N . LEU A 1 202 ? -23.953 -5.93 -6.367 1 98.88 202 LEU A N 1
ATOM 1561 C CA . LEU A 1 202 ? -23.156 -5.453 -5.242 1 98.88 202 LEU A CA 1
ATOM 1562 C C . LEU A 1 202 ? -22.422 -4.164 -5.598 1 98.88 202 LEU A C 1
ATOM 1564 O O . LEU A 1 202 ? -22.203 -3.312 -4.734 1 98.88 202 LEU A O 1
ATOM 1568 N N . SER A 1 203 ? -22 -4.043 -6.887 1 98.88 203 SER A N 1
ATOM 1569 C CA . SER A 1 203 ? -21.391 -2.795 -7.324 1 98.88 203 SER A CA 1
ATOM 1570 C C . SER A 1 203 ? -22.344 -1.618 -7.133 1 98.88 203 SER A C 1
ATOM 1572 O O . SER A 1 203 ? -21.969 -0.586 -6.578 1 98.88 203 SER A O 1
ATOM 1574 N N . PHE A 1 204 ? -23.547 -1.783 -7.516 1 98.94 204 PHE A N 1
ATOM 1575 C CA . PHE A 1 204 ? -24.531 -0.73 -7.352 1 98.94 204 PHE A CA 1
ATOM 1576 C C . PHE A 1 204 ? -24.875 -0.534 -5.879 1 98.94 204 PHE A C 1
ATOM 1578 O O . PHE A 1 204 ? -24.953 0.599 -5.398 1 98.94 204 PHE A O 1
ATOM 1585 N N . LEU A 1 205 ? -25.109 -1.623 -5.188 1 98.81 205 LEU A N 1
ATOM 1586 C CA . LEU A 1 205 ? -25.453 -1.546 -3.773 1 98.81 205 LEU A CA 1
ATOM 1587 C C . LEU A 1 205 ? -24.375 -0.811 -2.986 1 98.81 205 LEU A C 1
ATOM 1589 O O . LEU A 1 205 ? -24.688 0.023 -2.131 1 98.81 205 LEU A O 1
ATOM 1593 N N . SER A 1 206 ? -23.141 -1.164 -3.219 1 98.88 206 SER A N 1
ATOM 1594 C CA . SER A 1 206 ? -22.031 -0.553 -2.484 1 98.88 206 SER A CA 1
ATOM 1595 C C . SER A 1 206 ? -21.984 0.954 -2.713 1 98.88 206 SER A C 1
ATOM 1597 O O . SER A 1 206 ? -21.719 1.72 -1.783 1 98.88 206 SER A O 1
ATOM 1599 N N . VAL A 1 207 ? -22.25 1.361 -3.918 1 98.94 207 VAL A N 1
ATOM 1600 C CA . VAL A 1 207 ? -22.219 2.787 -4.227 1 98.94 207 VAL A CA 1
ATOM 1601 C C . VAL A 1 207 ? -23.422 3.479 -3.602 1 98.94 207 VAL A C 1
ATOM 1603 O O . VAL A 1 207 ? -23.312 4.59 -3.08 1 98.94 207 VAL A O 1
ATOM 1606 N N . VAL A 1 208 ? -24.594 2.887 -3.623 1 98.81 208 VAL A N 1
ATOM 1607 C CA . VAL A 1 208 ? -25.797 3.441 -2.992 1 98.81 208 VAL A CA 1
ATOM 1608 C C . VAL A 1 208 ? -25.547 3.609 -1.493 1 98.81 208 VAL A C 1
ATOM 1610 O O . VAL A 1 208 ? -25.875 4.648 -0.919 1 98.81 208 VAL A O 1
ATOM 1613 N N . LEU A 1 209 ? -24.938 2.627 -0.898 1 98.75 209 LEU A N 1
ATOM 1614 C CA . LEU A 1 209 ? -24.672 2.701 0.533 1 98.75 209 LEU A CA 1
ATOM 1615 C C . LEU A 1 209 ? -23.594 3.75 0.829 1 98.75 209 LEU A C 1
ATOM 1617 O O . LEU A 1 209 ? -23.641 4.406 1.873 1 98.75 209 LEU A O 1
ATOM 1621 N N . ALA A 1 210 ? -22.656 3.863 -0.07 1 98.75 210 ALA A N 1
ATOM 1622 C CA . ALA A 1 210 ? -21.703 4.961 0.081 1 98.75 210 ALA A CA 1
ATOM 1623 C C . ALA A 1 210 ? -22.406 6.309 0.061 1 98.75 210 ALA A C 1
ATOM 1625 O O . ALA A 1 210 ? -22.172 7.16 0.923 1 98.75 210 ALA A O 1
ATOM 1626 N N . ALA A 1 211 ? -23.312 6.5 -0.899 1 98.56 211 ALA A N 1
ATOM 1627 C CA . ALA A 1 211 ? -24.062 7.75 -1.049 1 98.56 211 ALA A CA 1
ATOM 1628 C C . ALA A 1 211 ? -24.875 8.055 0.205 1 98.56 211 ALA A C 1
ATOM 1630 O O . ALA A 1 211 ? -25.047 9.219 0.577 1 98.56 211 ALA A O 1
ATOM 1631 N N . ARG A 1 212 ? -25.281 7.062 0.86 1 98.06 212 ARG A N 1
ATOM 1632 C CA . ARG A 1 212 ? -26.141 7.238 2.033 1 98.06 212 ARG A CA 1
ATOM 1633 C C . ARG A 1 212 ? -25.297 7.43 3.293 1 98.06 212 ARG A C 1
ATOM 1635 O O . ARG A 1 212 ? -25.75 8.062 4.254 1 98.06 212 ARG A O 1
ATOM 1642 N N . SER A 1 213 ? -24.172 6.883 3.303 1 97.62 213 SER A N 1
ATOM 1643 C CA . SER A 1 213 ? -23.375 6.816 4.531 1 97.62 213 SER A CA 1
ATOM 1644 C C . SER A 1 213 ? -22.469 8.031 4.668 1 97.62 213 SER A C 1
ATOM 1646 O O . SER A 1 213 ? -22.156 8.453 5.785 1 97.62 213 SER A O 1
ATOM 1648 N N . PHE A 1 214 ? -21.969 8.555 3.533 1 97.56 214 PHE A N 1
ATOM 1649 C CA . PHE A 1 214 ? -21.031 9.664 3.564 1 97.56 214 PHE A CA 1
ATOM 1650 C C . PHE A 1 214 ? -21.75 11 3.531 1 97.56 214 PHE A C 1
ATOM 1652 O O . PHE A 1 214 ? -22.781 11.141 2.859 1 97.56 214 PHE A O 1
ATOM 1659 N N . ASP A 1 215 ? -21.203 11.945 4.227 1 96 215 ASP A N 1
ATOM 1660 C CA . ASP A 1 215 ? -21.578 13.328 3.949 1 96 215 ASP A CA 1
ATOM 1661 C C . ASP A 1 215 ? -21.078 13.766 2.578 1 96 215 ASP A C 1
ATOM 1663 O O . ASP A 1 215 ? -20.125 13.188 2.047 1 96 215 ASP A O 1
ATOM 1667 N N . ARG A 1 216 ? -21.75 14.805 2.043 1 96.44 216 ARG A N 1
ATOM 1668 C CA . ARG A 1 216 ? -21.281 15.383 0.783 1 96.44 216 ARG A CA 1
ATOM 1669 C C . ARG A 1 216 ? -20.234 16.469 1.025 1 96.44 216 ARG A C 1
ATOM 1671 O O . ARG A 1 216 ? -20.359 17.266 1.957 1 96.44 216 ARG A O 1
ATOM 1678 N N . LEU A 1 217 ? -19.172 16.297 0.268 1 95.06 217 LEU A N 1
ATOM 1679 C CA . LEU A 1 217 ? -18.125 17.312 0.353 1 95.06 217 LEU A CA 1
ATOM 1680 C C . LEU A 1 217 ? -18.688 18.688 -0.013 1 95.06 217 LEU A C 1
ATOM 1682 O O . LEU A 1 217 ? -19.281 18.859 -1.073 1 95.06 217 LEU A O 1
ATOM 1686 N N . SER A 1 218 ? -18.844 19.562 1.02 1 80.31 218 SER A N 1
ATOM 1687 C CA . SER A 1 218 ? -19.406 20.906 0.824 1 80.31 218 SER A CA 1
ATOM 1688 C C . SER A 1 218 ? -18.547 21.719 -0.14 1 80.31 218 SER A C 1
ATOM 1690 O O . SER A 1 218 ? -17.312 21.672 -0.092 1 80.31 218 SER A O 1
ATOM 1692 N N . ARG A 1 219 ? -19.078 22.047 -1.32 1 62.47 219 ARG A N 1
ATOM 1693 C CA . ARG A 1 219 ? -18.359 22.953 -2.209 1 62.47 219 ARG A CA 1
ATOM 1694 C C . ARG A 1 219 ? -17.922 24.219 -1.467 1 62.47 219 ARG A C 1
ATOM 1696 O O . ARG A 1 219 ? -16.922 24.844 -1.828 1 62.47 219 ARG A O 1
ATOM 1703 N N . THR A 1 220 ? -18.797 24.75 -0.448 1 48.72 220 THR A N 1
ATOM 1704 C CA . THR A 1 220 ? -18.562 26.031 0.229 1 48.72 220 THR A CA 1
ATOM 1705 C C . THR A 1 220 ? -17.594 25.844 1.402 1 48.72 220 THR A C 1
ATOM 1707 O O . THR A 1 220 ? -18.016 25.516 2.512 1 48.72 220 THR A O 1
ATOM 1710 N N . SER A 1 221 ? -16.719 24.984 1.477 1 44.59 221 SER A N 1
ATOM 1711 C CA . SER A 1 221 ? -15.922 25.031 2.691 1 44.59 221 SER A CA 1
ATOM 1712 C C . SER A 1 221 ? -15.617 26.469 3.105 1 44.59 221 SER A C 1
ATOM 1714 O O . SER A 1 221 ? -14.891 27.188 2.41 1 44.59 221 SER A O 1
ATOM 1716 N N . PRO A 1 222 ? -16.531 27.266 3.797 1 38.53 222 PRO A N 1
ATOM 1717 C CA . PRO A 1 222 ? -16.312 28.641 4.246 1 38.53 222 PRO A CA 1
ATOM 1718 C C . PRO A 1 222 ? -15.039 28.797 5.066 1 38.53 222 PRO A C 1
ATOM 1720 O O . PRO A 1 222 ? -14.586 27.844 5.699 1 38.53 222 PRO A O 1
ATOM 1723 N N . GLU A 1 223 ? -13.938 29.578 4.711 1 36.28 223 GLU A N 1
ATOM 1724 C CA . GLU A 1 223 ? -13.055 30.25 5.664 1 36.28 223 GLU A CA 1
ATOM 1725 C C . GLU A 1 223 ? -13.797 30.594 6.953 1 36.28 223 GLU A C 1
ATOM 1727 O O . GLU A 1 223 ? -14.789 31.328 6.934 1 36.28 223 GLU A O 1
ATOM 1732 N N . ARG A 1 224 ? -14.117 29.703 7.797 1 33.31 224 ARG A N 1
ATOM 1733 C CA . ARG A 1 224 ? -14.594 30.188 9.094 1 33.31 224 ARG A CA 1
ATOM 1734 C C . ARG A 1 224 ? -13.852 31.453 9.516 1 33.31 224 ARG A C 1
ATOM 1736 O O . ARG A 1 224 ? -12.664 31.406 9.82 1 33.31 224 ARG A O 1
ATOM 1743 N N . HIS A 1 225 ? -14 32.656 8.883 1 27.75 225 HIS A N 1
ATOM 1744 C CA . HIS A 1 225 ? -13.656 34 9.273 1 27.75 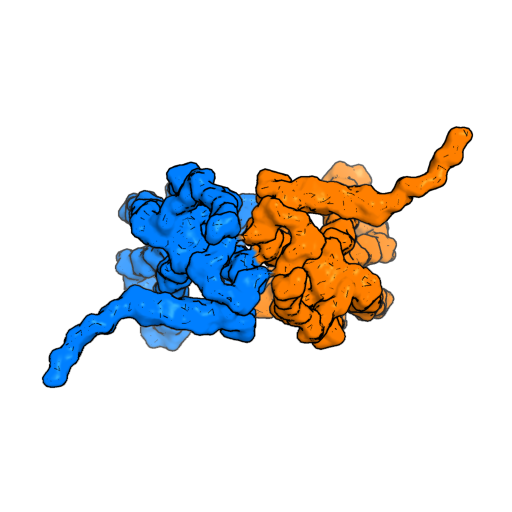225 HIS A CA 1
ATOM 1745 C C . HIS A 1 225 ? -13.93 34.219 10.758 1 27.75 225 HIS A C 1
ATOM 1747 O O . HIS A 1 225 ? -14.984 33.844 11.266 1 27.75 225 HIS A O 1
ATOM 1753 N N . ASN A 1 226 ? -12.844 34.375 11.594 1 27.66 226 ASN A N 1
ATOM 1754 C CA . ASN A 1 226 ? -12.828 35 12.914 1 27.66 226 ASN A CA 1
ATOM 1755 C C . ASN A 1 226 ? -13.875 36.094 13.039 1 27.66 226 ASN A C 1
ATOM 1757 O O . ASN A 1 226 ? -13.75 37.156 12.414 1 27.66 226 ASN A O 1
ATOM 1761 N N . ARG A 1 227 ? -15.227 35.875 12.867 1 22.94 227 ARG A N 1
ATOM 1762 C CA . ARG A 1 227 ? -15.984 36.875 13.633 1 22.94 227 ARG A CA 1
ATOM 1763 C C . ARG A 1 227 ? -15.938 36.562 15.125 1 22.94 227 ARG A C 1
ATOM 1765 O O . ARG A 1 227 ? -15.969 35.406 15.523 1 22.94 227 ARG A O 1
ATOM 1772 N N . MET B 1 1 ? 28.266 39.844 -15.633 1 28.38 1 MET B N 1
ATOM 1773 C CA . MET B 1 1 ? 26.922 39.312 -15.414 1 28.38 1 MET B CA 1
ATOM 1774 C C . MET B 1 1 ? 27 37.969 -14.688 1 28.38 1 MET B C 1
ATOM 1776 O O . MET B 1 1 ? 27.562 37 -15.203 1 28.38 1 MET B O 1
ATOM 1780 N N . ARG B 1 2 ? 27.297 37.906 -13.234 1 31.8 2 ARG B N 1
ATOM 1781 C CA . ARG B 1 2 ? 27.703 36.844 -12.328 1 31.8 2 ARG B CA 1
ATOM 1782 C C . ARG B 1 2 ? 26.766 35.625 -12.422 1 31.8 2 ARG B C 1
ATOM 1784 O O . ARG B 1 2 ? 25.531 35.812 -12.344 1 31.8 2 ARG B O 1
ATOM 1791 N N . LEU B 1 3 ? 26.922 34.656 -13.039 1 36.12 3 LEU B N 1
ATOM 1792 C CA . LEU B 1 3 ? 26.375 33.312 -13.047 1 36.12 3 LEU B CA 1
ATOM 1793 C C . LEU B 1 3 ? 26.016 32.844 -11.633 1 36.12 3 LEU B C 1
ATOM 1795 O O . LEU B 1 3 ? 26.641 31.938 -11.094 1 36.12 3 LEU B O 1
ATOM 1799 N N . ARG B 1 4 ? 26.062 33.438 -10.242 1 40.88 4 ARG B N 1
ATOM 1800 C CA . ARG B 1 4 ? 26 33.469 -8.781 1 40.88 4 ARG B CA 1
ATOM 1801 C C . ARG B 1 4 ? 24.859 32.594 -8.266 1 40.88 4 ARG B C 1
ATOM 1803 O O . ARG B 1 4 ? 24.719 31.438 -8.672 1 40.88 4 ARG B O 1
ATOM 1810 N N . ASP B 1 5 ? 23.406 32.938 -7.344 1 40.09 5 ASP B N 1
ATOM 1811 C CA . ASP B 1 5 ? 22.641 32.375 -6.223 1 40.09 5 ASP B CA 1
ATOM 1812 C C . ASP B 1 5 ? 21.656 31.312 -6.699 1 40.09 5 ASP B C 1
ATOM 1814 O O . ASP B 1 5 ? 20.469 31.594 -6.875 1 40.09 5 ASP B O 1
ATOM 1818 N N . PHE B 1 6 ? 21.656 30.594 -7.555 1 53.22 6 PHE B N 1
ATOM 1819 C CA . PHE B 1 6 ? 20.734 29.484 -7.742 1 53.22 6 PHE B CA 1
ATOM 1820 C C . PHE B 1 6 ? 20.672 28.609 -6.496 1 53.22 6 PHE B C 1
ATOM 1822 O O . PHE B 1 6 ? 21.625 27.906 -6.18 1 53.22 6 PHE B O 1
ATOM 1829 N N . ASP B 1 7 ? 20 29.016 -5.426 1 72.5 7 ASP B N 1
ATOM 1830 C CA . ASP B 1 7 ? 19.75 28.266 -4.203 1 72.5 7 ASP B CA 1
ATOM 1831 C C . ASP B 1 7 ? 19 26.969 -4.504 1 72.5 7 ASP B C 1
ATOM 1833 O O . ASP B 1 7 ? 17.781 26.969 -4.656 1 72.5 7 ASP B O 1
ATOM 1837 N N . LEU B 1 8 ? 19.766 25.938 -5 1 73.31 8 LEU B N 1
ATOM 1838 C CA . LEU B 1 8 ? 19.234 24.625 -5.301 1 73.31 8 LEU B CA 1
ATOM 1839 C C . LEU B 1 8 ? 18.141 24.234 -4.297 1 73.31 8 LEU B C 1
ATOM 1841 O O . LEU B 1 8 ? 17.109 23.672 -4.676 1 73.31 8 LEU B O 1
ATOM 1845 N N . ASP B 1 9 ? 18.422 24.594 -3.182 1 78.69 9 ASP B N 1
ATOM 1846 C CA . ASP B 1 9 ? 17.453 24.266 -2.139 1 78.69 9 ASP B CA 1
ATOM 1847 C C . ASP B 1 9 ? 16.125 25 -2.375 1 78.69 9 ASP B C 1
ATOM 1849 O O . ASP B 1 9 ? 15.055 24.391 -2.238 1 78.69 9 ASP B O 1
ATOM 1853 N N . ALA B 1 10 ? 16.266 26.234 -2.742 1 81.75 10 ALA B N 1
ATOM 1854 C CA . ALA B 1 10 ? 15.062 27.016 -3.014 1 81.75 10 ALA B CA 1
ATOM 1855 C C . ALA B 1 10 ? 14.32 26.484 -4.238 1 81.75 10 ALA B C 1
ATOM 1857 O O . ALA B 1 10 ? 13.086 26.422 -4.246 1 81.75 10 ALA B O 1
ATOM 1858 N N . ALA B 1 11 ? 15.078 26.141 -5.152 1 82.5 11 ALA B N 1
ATOM 1859 C CA . ALA B 1 11 ? 14.484 25.594 -6.367 1 82.5 11 ALA B CA 1
ATOM 1860 C C . ALA B 1 11 ? 13.766 24.281 -6.086 1 82.5 11 ALA B C 1
ATOM 1862 O O . ALA B 1 11 ? 12.656 24.047 -6.574 1 82.5 11 ALA B O 1
ATOM 1863 N N . VAL B 1 12 ? 14.328 23.453 -5.34 1 80.06 12 VAL B N 1
ATOM 1864 C CA . VAL B 1 12 ? 13.758 22.156 -4.969 1 80.06 12 VAL B CA 1
ATOM 1865 C C . VAL B 1 12 ? 12.484 22.375 -4.152 1 80.06 12 VAL B C 1
ATOM 1867 O O . VAL B 1 12 ? 11.477 21.719 -4.379 1 80.06 12 VAL B O 1
ATOM 1870 N N . ASP B 1 13 ? 12.578 23.328 -3.34 1 85.5 13 ASP B N 1
ATOM 1871 C CA . ASP B 1 13 ? 11.414 23.625 -2.504 1 85.5 13 ASP B CA 1
ATOM 1872 C C . ASP B 1 13 ? 10.234 24.094 -3.35 1 85.5 13 ASP B C 1
ATOM 1874 O O . ASP B 1 13 ? 9.094 23.703 -3.09 1 85.5 13 ASP B O 1
ATOM 1878 N N . GLU B 1 14 ? 10.539 24.906 -4.273 1 85.38 14 GLU B N 1
ATOM 1879 C CA . GLU B 1 14 ? 9.484 25.375 -5.172 1 85.38 14 GLU B CA 1
ATOM 1880 C C . GLU B 1 14 ? 8.883 24.203 -5.965 1 85.38 14 GLU B C 1
ATOM 1882 O O . GLU B 1 14 ? 7.668 24.125 -6.121 1 85.38 14 GLU B O 1
ATOM 1887 N N . TRP B 1 15 ? 9.727 23.406 -6.395 1 84.69 15 TRP B N 1
ATOM 1888 C CA . TRP B 1 15 ? 9.289 22.234 -7.145 1 84.69 15 TRP B CA 1
ATOM 1889 C C . TRP B 1 15 ? 8.453 21.312 -6.27 1 84.69 15 TRP B C 1
ATOM 1891 O O . TRP B 1 15 ? 7.406 20.812 -6.699 1 84.69 15 TRP B O 1
ATOM 1901 N N . VAL B 1 16 ? 8.883 21.109 -5.105 1 88.12 16 VAL B N 1
ATOM 1902 C CA . VAL B 1 16 ? 8.188 20.25 -4.152 1 88.12 16 VAL B CA 1
ATOM 1903 C C . VAL B 1 16 ? 6.797 20.812 -3.863 1 88.12 16 VAL B C 1
ATOM 1905 O O . VAL B 1 16 ? 5.809 20.078 -3.869 1 88.12 16 VAL B O 1
ATOM 1908 N N . GLU B 1 17 ? 6.781 22.141 -3.682 1 88.75 17 GLU B N 1
ATOM 1909 C CA . GLU B 1 17 ? 5.5 22.781 -3.418 1 88.75 17 GLU B CA 1
ATOM 1910 C C . GLU B 1 17 ? 4.547 22.625 -4.598 1 88.75 17 GLU B C 1
ATOM 1912 O O . GLU B 1 17 ? 3.355 22.375 -4.41 1 88.75 17 GLU B O 1
ATOM 1917 N N . TYR B 1 18 ? 5.113 22.734 -5.68 1 84.81 18 TYR B N 1
ATOM 1918 C CA . TYR B 1 18 ? 4.277 22.641 -6.875 1 84.81 18 TYR B CA 1
ATOM 1919 C C . TYR B 1 18 ? 3.787 21.219 -7.09 1 84.81 18 TYR B C 1
ATOM 1921 O O . TYR B 1 18 ? 2.602 21 -7.352 1 84.81 18 TYR B O 1
ATOM 1929 N N . TYR B 1 19 ? 4.566 20.266 -6.906 1 86.44 19 TYR B N 1
ATOM 1930 C CA . T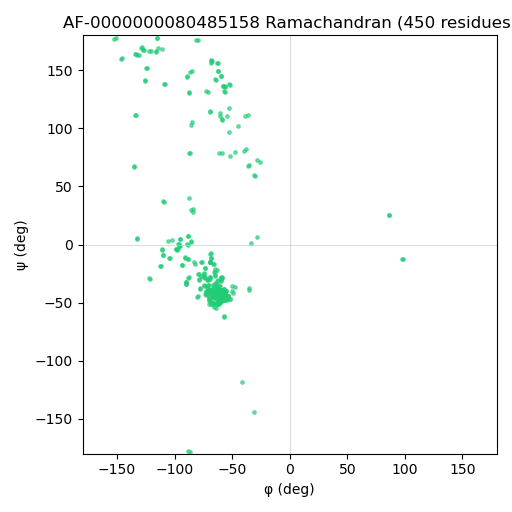YR B 1 19 ? 4.223 18.891 -7.277 1 86.44 19 TYR B CA 1
ATOM 1931 C C . TYR B 1 19 ? 3.541 18.172 -6.125 1 86.44 19 TYR B C 1
ATOM 1933 O O . TYR B 1 19 ? 2.619 17.375 -6.34 1 86.44 19 TYR B O 1
ATOM 1941 N N . LEU B 1 20 ? 3.902 18.5 -4.895 1 92.06 20 LEU B N 1
ATOM 1942 C CA . LEU B 1 20 ? 3.371 17.75 -3.762 1 92.06 20 LEU B CA 1
ATOM 1943 C C . LEU B 1 20 ? 2.293 18.547 -3.037 1 92.06 20 LEU B C 1
ATOM 1945 O O . LEU B 1 20 ? 1.538 17.984 -2.234 1 92.06 20 LEU B O 1
ATOM 1949 N N . GLY B 1 21 ? 2.23 19.844 -3.416 1 92.31 21 GLY B N 1
ATOM 1950 C CA . GLY B 1 21 ? 1.27 20.703 -2.742 1 92.31 21 GLY B CA 1
ATOM 1951 C C . GLY B 1 21 ? -0.01 20.891 -3.533 1 92.31 21 GLY B C 1
ATOM 1952 O O . GLY B 1 21 ? -0.958 21.516 -3.045 1 92.31 21 GLY B O 1
ATOM 1953 N N . ASN B 1 22 ? -0.002 20.328 -4.688 1 92.81 22 ASN B N 1
ATOM 1954 C CA . ASN B 1 22 ? -1.149 20.438 -5.586 1 92.81 22 ASN B CA 1
ATOM 1955 C C . ASN B 1 22 ? -1.892 19.109 -5.695 1 92.81 22 ASN B C 1
ATOM 1957 O O . ASN B 1 22 ? -1.269 18.047 -5.828 1 92.81 22 ASN B O 1
ATOM 1961 N N . GLY B 1 23 ? -3.248 19.266 -5.676 1 94.25 23 GLY B N 1
ATOM 1962 C CA . GLY B 1 23 ? -4.082 18.078 -5.656 1 94.25 23 GLY B CA 1
ATOM 1963 C C . GLY B 1 23 ? -3.83 17.141 -6.828 1 94.25 23 GLY B C 1
ATOM 1964 O O . GLY B 1 23 ? -3.424 15.992 -6.645 1 94.25 23 GLY B O 1
ATOM 1965 N N . PRO B 1 24 ? -4.07 17.594 -8.055 1 95.31 24 PRO B N 1
ATOM 1966 C CA . PRO B 1 24 ? -3.885 16.734 -9.219 1 95.31 24 PRO B CA 1
ATOM 1967 C C . PRO B 1 24 ? -2.471 16.172 -9.32 1 95.31 24 PRO B C 1
ATOM 1969 O O . PRO B 1 24 ? -2.295 14.984 -9.617 1 95.31 24 PRO B O 1
ATOM 1972 N N . SER B 1 25 ? -1.486 17 -9.102 1 96.25 25 SER B N 1
ATOM 1973 C CA . SER B 1 25 ? -0.109 16.531 -9.211 1 96.25 25 SER B CA 1
ATOM 1974 C C . SER B 1 25 ? 0.214 15.5 -8.133 1 96.25 25 SER B C 1
ATOM 1976 O O . SER B 1 25 ? 0.912 14.523 -8.391 1 96.25 25 SER B O 1
ATOM 1978 N N . LEU B 1 26 ? -0.262 15.734 -6.895 1 97.25 26 LEU B N 1
ATOM 1979 C CA . LEU B 1 26 ? -0.022 14.773 -5.82 1 97.25 26 LEU B CA 1
ATOM 1980 C C . LEU B 1 26 ? -0.694 13.438 -6.125 1 97.25 26 LEU B C 1
ATOM 1982 O O . LEU B 1 26 ? -0.119 12.375 -5.871 1 97.25 26 LEU B O 1
ATOM 1986 N N . VAL B 1 27 ? -1.887 13.477 -6.684 1 97.75 27 VAL B N 1
ATOM 1987 C CA . VAL B 1 27 ? -2.594 12.242 -7.031 1 97.75 27 VAL B CA 1
ATOM 1988 C C . VAL B 1 27 ? -1.825 11.492 -8.117 1 97.75 27 VAL B C 1
ATOM 1990 O O . VAL B 1 27 ? -1.65 10.281 -8.031 1 97.75 27 VAL B O 1
ATOM 1993 N N . VAL B 1 28 ? -1.389 12.188 -9.141 1 97.62 28 VAL B N 1
ATOM 1994 C CA . VAL B 1 28 ? -0.602 11.562 -10.203 1 97.62 28 VAL B CA 1
ATOM 1995 C C . VAL B 1 28 ? 0.66 10.938 -9.609 1 97.62 28 VAL B C 1
ATOM 1997 O O . VAL B 1 28 ? 1.041 9.828 -9.977 1 97.62 28 VAL B O 1
ATOM 2000 N N . PHE B 1 29 ? 1.307 11.688 -8.758 1 97.25 29 PHE B N 1
ATOM 2001 C CA . PHE B 1 29 ? 2.496 11.195 -8.07 1 97.25 29 PHE B CA 1
ATOM 2002 C C . PHE B 1 29 ? 2.205 9.891 -7.348 1 97.25 29 PHE B C 1
ATOM 2004 O O . PHE B 1 29 ? 2.959 8.922 -7.473 1 97.25 29 PHE B O 1
ATOM 2011 N N . LEU B 1 30 ? 1.112 9.812 -6.605 1 98 30 LEU B N 1
ATOM 2012 C CA . LEU B 1 30 ? 0.729 8.617 -5.859 1 98 30 LEU B CA 1
ATOM 2013 C C . LEU B 1 30 ? 0.432 7.457 -6.805 1 98 30 LEU B C 1
ATOM 2015 O O . LEU B 1 30 ? 0.827 6.32 -6.543 1 98 30 LEU B O 1
ATOM 2019 N N . VAL B 1 31 ? -0.226 7.727 -7.906 1 97.75 31 VAL B N 1
ATOM 2020 C CA . VAL B 1 31 ? -0.574 6.691 -8.875 1 97.75 31 VAL B CA 1
ATOM 2021 C C . VAL B 1 31 ? 0.695 6.145 -9.523 1 97.75 31 VAL B C 1
ATOM 2023 O O . VAL B 1 31 ? 0.824 4.938 -9.727 1 97.75 31 VAL B O 1
ATOM 2026 N N . LEU B 1 32 ? 1.637 7.039 -9.812 1 97.06 32 LEU B N 1
ATOM 2027 C CA . LEU B 1 32 ? 2.898 6.605 -10.406 1 97.06 32 LEU B CA 1
ATOM 2028 C C . LEU B 1 32 ? 3.693 5.75 -9.43 1 97.06 32 LEU B C 1
ATOM 2030 O O . LEU B 1 32 ? 4.285 4.738 -9.812 1 97.06 32 LEU B O 1
ATOM 2034 N N . ASN B 1 33 ? 3.684 6.18 -8.219 1 97.62 33 ASN B N 1
ATOM 2035 C CA . ASN B 1 33 ? 4.352 5.383 -7.195 1 97.62 33 ASN B CA 1
ATOM 2036 C C . ASN B 1 33 ? 3.707 4.008 -7.051 1 97.62 33 ASN B C 1
ATOM 2038 O O . ASN B 1 33 ? 4.406 2.998 -6.961 1 97.62 33 ASN B O 1
ATOM 2042 N N . ALA B 1 34 ? 2.43 3.975 -7.047 1 97.56 34 ALA B N 1
ATOM 2043 C CA . ALA B 1 34 ? 1.701 2.711 -6.945 1 97.56 34 ALA B CA 1
ATOM 2044 C C . ALA B 1 34 ? 1.976 1.822 -8.156 1 97.56 34 ALA B C 1
ATOM 2046 O O . ALA B 1 34 ? 2.08 0.6 -8.023 1 97.56 34 ALA B O 1
ATOM 2047 N N . SER B 1 35 ? 2.088 2.432 -9.32 1 97.31 35 SER B N 1
ATOM 2048 C CA . SER B 1 35 ? 2.41 1.682 -10.531 1 97.31 35 SER B CA 1
ATOM 2049 C C . SER B 1 35 ? 3.799 1.055 -10.438 1 97.31 35 SER B C 1
ATOM 2051 O O . SER B 1 35 ? 3.982 -0.113 -10.789 1 97.31 35 SER B O 1
ATOM 2053 N N . ALA B 1 36 ? 4.703 1.871 -9.984 1 97.62 36 ALA B N 1
ATOM 2054 C CA . ALA B 1 36 ? 6.051 1.348 -9.797 1 97.62 36 ALA B CA 1
ATOM 2055 C C . ALA B 1 36 ? 6.066 0.23 -8.758 1 97.62 36 ALA B C 1
ATOM 2057 O O . ALA B 1 36 ? 6.809 -0.744 -8.891 1 97.62 36 ALA B O 1
ATOM 2058 N N . PHE B 1 37 ? 5.297 0.373 -7.727 1 98.44 37 PHE B N 1
ATOM 2059 C CA . PHE B 1 37 ? 5.121 -0.677 -6.73 1 98.44 37 PHE B CA 1
ATOM 2060 C C . PHE B 1 37 ? 4.648 -1.97 -7.383 1 98.44 37 PHE B C 1
ATOM 2062 O O . PHE B 1 37 ? 5.188 -3.043 -7.113 1 98.44 37 PHE B O 1
ATOM 2069 N N . LEU B 1 38 ? 3.65 -1.871 -8.25 1 98.38 38 LEU B N 1
ATOM 2070 C CA . LEU B 1 38 ? 3.109 -3.047 -8.922 1 98.38 38 LEU B CA 1
ATOM 2071 C C . LEU B 1 38 ? 4.172 -3.711 -9.789 1 98.38 38 LEU B C 1
ATOM 2073 O O . LEU B 1 38 ? 4.273 -4.938 -9.828 1 98.38 38 LEU B O 1
ATOM 2077 N N . VAL B 1 39 ? 4.945 -2.898 -10.461 1 97 39 VAL B N 1
ATOM 2078 C CA . VAL B 1 39 ? 6.023 -3.434 -11.281 1 97 39 VAL B CA 1
ATOM 2079 C C . VAL B 1 39 ? 7.023 -4.18 -10.406 1 97 39 VAL B C 1
ATOM 2081 O O . VAL B 1 39 ? 7.5 -5.258 -10.773 1 97 39 VAL B O 1
ATOM 2084 N N . GLY B 1 40 ? 7.301 -3.613 -9.312 1 97.19 40 GLY B N 1
ATOM 2085 C CA . GLY B 1 40 ? 8.172 -4.285 -8.359 1 97.19 40 GLY B CA 1
ATOM 2086 C C . GLY B 1 40 ? 7.617 -5.605 -7.867 1 97.19 40 GLY B C 1
ATOM 2087 O O . GLY B 1 40 ? 8.344 -6.602 -7.793 1 97.19 40 GLY B O 1
ATOM 2088 N N . VAL B 1 41 ? 6.363 -5.602 -7.547 1 98.25 41 VAL B N 1
ATOM 2089 C CA . VAL B 1 41 ? 5.723 -6.832 -7.098 1 98.25 41 VAL B CA 1
ATOM 2090 C C . VAL B 1 41 ? 5.793 -7.883 -8.203 1 98.25 41 VAL B C 1
ATOM 2092 O O . VAL B 1 41 ? 6.109 -9.047 -7.941 1 98.25 41 VAL B O 1
ATOM 2095 N N . SER B 1 42 ? 5.516 -7.473 -9.391 1 98.12 42 SER B N 1
ATOM 2096 C CA . SER B 1 42 ? 5.543 -8.375 -10.531 1 98.12 42 SER B CA 1
ATOM 2097 C C . SER B 1 42 ? 6.918 -9.016 -10.703 1 98.12 42 SER B C 1
ATOM 2099 O O . SER B 1 42 ? 7.023 -10.203 -11.031 1 98.12 42 SER B O 1
ATOM 2101 N N . PHE B 1 43 ? 7.965 -8.273 -10.539 1 96.88 43 PHE B N 1
ATOM 2102 C CA . PHE B 1 43 ? 9.312 -8.82 -10.609 1 96.88 43 PHE B CA 1
ATOM 2103 C C . PHE B 1 43 ? 9.469 -10 -9.656 1 96.88 43 PHE B C 1
ATOM 2105 O O . PHE B 1 43 ? 9.953 -11.062 -10.055 1 96.88 43 PHE B O 1
ATOM 2112 N N . TYR B 1 44 ? 8.961 -9.859 -8.414 1 98 44 TYR B N 1
ATOM 2113 C CA . TYR B 1 44 ? 9.18 -10.875 -7.387 1 98 44 TYR B CA 1
ATOM 2114 C C . TYR B 1 44 ? 8.172 -12.008 -7.523 1 98 44 TYR B C 1
ATOM 2116 O O . TYR B 1 44 ? 8.352 -13.078 -6.93 1 98 44 TYR B O 1
ATOM 2124 N N . VAL B 1 45 ? 7.133 -11.797 -8.258 1 98.44 45 VAL B N 1
ATOM 2125 C CA . VAL B 1 45 ? 6.207 -12.875 -8.602 1 98.44 45 VAL B CA 1
ATOM 2126 C C . VAL B 1 45 ? 6.844 -13.789 -9.648 1 98.44 45 VAL B C 1
ATOM 2128 O O . VAL B 1 45 ? 6.617 -15 -9.641 1 98.44 45 VAL B O 1
ATOM 2131 N N . HIS B 1 46 ? 7.727 -13.242 -10.453 1 97.69 46 HIS B N 1
ATOM 2132 C CA . HIS B 1 46 ? 8.211 -13.984 -11.617 1 97.69 46 HIS B CA 1
ATOM 2133 C C . HIS B 1 46 ? 9.68 -14.375 -11.445 1 97.69 46 HIS B C 1
ATOM 2135 O O . HIS B 1 46 ? 10.227 -15.109 -12.266 1 97.69 46 HIS B O 1
ATOM 2141 N N . SER B 1 47 ? 10.242 -13.945 -10.398 1 96.5 47 SER B N 1
ATOM 2142 C CA . SER B 1 47 ? 11.656 -14.227 -10.18 1 96.5 47 SER B CA 1
ATOM 2143 C C . SER B 1 47 ? 11.859 -15.625 -9.617 1 96.5 47 SER B C 1
ATOM 2145 O O . SER B 1 47 ? 10.891 -16.344 -9.367 1 96.5 47 SER B O 1
ATOM 2147 N N . ASP B 1 48 ? 13.18 -16 -9.461 1 95.94 48 ASP B N 1
ATOM 2148 C CA . ASP B 1 48 ? 13.602 -17.234 -8.797 1 95.94 48 ASP B CA 1
ATOM 2149 C C . ASP B 1 48 ? 14.742 -16.969 -7.816 1 95.94 48 ASP B C 1
ATOM 2151 O O . ASP B 1 48 ? 15.852 -16.625 -8.227 1 95.94 48 ASP B O 1
ATOM 2155 N N . PRO B 1 49 ? 14.414 -17.125 -6.488 1 96.75 49 PRO B N 1
ATOM 2156 C CA . PRO B 1 49 ? 13.141 -17.422 -5.836 1 96.75 49 PRO B CA 1
ATOM 2157 C C . PRO B 1 49 ? 12.086 -16.344 -6.039 1 96.75 49 PRO B C 1
ATOM 2159 O O . PRO B 1 49 ? 12.43 -15.203 -6.391 1 96.75 49 PRO B O 1
ATOM 2162 N N . SER B 1 50 ? 10.891 -16.734 -5.922 1 98.12 50 SER B N 1
ATOM 2163 C CA . SER B 1 50 ? 9.75 -15.836 -6.066 1 98.12 50 SER B CA 1
ATOM 2164 C C . SER B 1 50 ? 8.977 -15.711 -4.758 1 98.12 50 SER B C 1
ATOM 2166 O O . SER B 1 50 ? 9.312 -16.359 -3.768 1 98.12 50 SER B O 1
ATOM 2168 N N . LEU B 1 51 ? 7.973 -14.898 -4.777 1 98.5 51 LEU B N 1
ATOM 2169 C CA . LEU B 1 51 ? 7.094 -14.766 -3.621 1 98.5 51 LEU B CA 1
ATOM 2170 C C . LEU B 1 51 ? 6.457 -16.109 -3.264 1 98.5 51 LEU B C 1
ATOM 2172 O O . LEU B 1 51 ? 6.199 -16.375 -2.092 1 98.5 51 LEU B O 1
ATOM 2176 N N . ALA B 1 52 ? 6.27 -16.953 -4.203 1 98.19 52 ALA B N 1
ATOM 2177 C CA . ALA B 1 52 ? 5.605 -18.234 -3.982 1 98.19 52 ALA B CA 1
ATOM 2178 C C . ALA B 1 52 ? 6.473 -19.156 -3.135 1 98.19 52 ALA B C 1
ATOM 2180 O O . ALA B 1 52 ? 5.984 -20.156 -2.598 1 98.19 52 ALA B O 1
ATOM 2181 N N . ASP B 1 53 ? 7.719 -18.828 -3.01 1 97.88 53 ASP B N 1
ATOM 2182 C CA . ASP B 1 53 ? 8.664 -19.688 -2.318 1 97.88 53 ASP B CA 1
ATOM 2183 C C . ASP B 1 53 ? 8.836 -19.266 -0.861 1 97.88 53 ASP B C 1
ATOM 2185 O O . ASP B 1 53 ? 9.586 -19.891 -0.112 1 97.88 53 ASP B O 1
ATOM 2189 N N . LEU B 1 54 ? 8.141 -18.25 -0.434 1 97.81 54 LEU B N 1
ATOM 2190 C CA . LEU B 1 54 ? 8.375 -17.688 0.893 1 97.81 54 LEU B CA 1
ATOM 2191 C C . LEU B 1 54 ? 7.082 -17.656 1.707 1 97.81 54 LEU B C 1
ATOM 2193 O O . LEU B 1 54 ? 5.992 -17.5 1.149 1 97.81 54 LEU B O 1
ATOM 2197 N N . PRO B 1 55 ? 7.297 -17.734 3.076 1 97.38 55 PRO B N 1
ATOM 2198 C CA . PRO B 1 55 ? 6.129 -17.422 3.906 1 97.38 55 PRO B CA 1
ATOM 2199 C C . PRO B 1 55 ? 5.637 -15.992 3.727 1 97.38 55 PRO B C 1
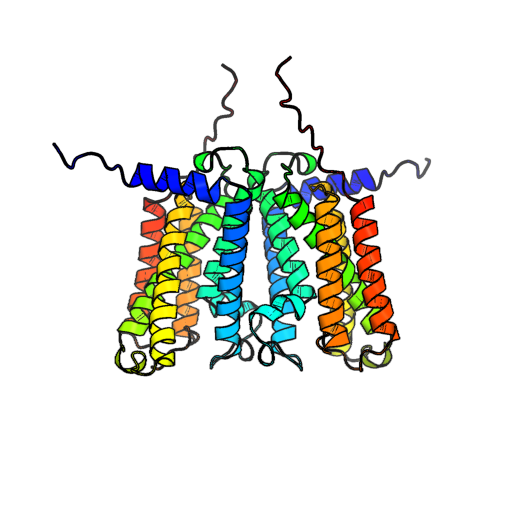ATOM 2201 O O . PRO B 1 55 ? 6.445 -15.078 3.541 1 97.38 55 PRO B O 1
ATOM 2204 N N . THR B 1 56 ? 4.375 -15.742 3.881 1 97.38 56 THR B N 1
ATOM 2205 C CA . THR B 1 56 ? 3.637 -14.523 3.564 1 97.38 56 THR B CA 1
ATOM 2206 C C . THR B 1 56 ? 4.277 -13.312 4.23 1 97.38 56 THR B C 1
ATOM 2208 O O . THR B 1 56 ? 4.531 -12.297 3.578 1 97.38 56 THR B O 1
ATOM 2211 N N . PHE B 1 57 ? 4.637 -13.438 5.434 1 97.44 57 PHE B N 1
ATOM 2212 C CA . PHE B 1 57 ? 5 -12.258 6.211 1 97.44 57 PHE B CA 1
ATOM 2213 C C . PHE B 1 57 ? 6.465 -11.898 5.996 1 97.44 57 PHE B C 1
ATOM 2215 O O . PHE B 1 57 ? 6.949 -10.898 6.535 1 97.44 57 PHE B O 1
ATOM 2222 N N . PHE B 1 58 ? 7.207 -12.602 5.137 1 98.25 58 PHE B N 1
ATOM 2223 C CA . PHE B 1 58 ? 8.562 -12.25 4.746 1 98.25 58 PHE B CA 1
ATOM 2224 C C . PHE B 1 58 ? 8.562 -11.469 3.436 1 98.25 58 PHE B C 1
ATOM 2226 O O . PHE B 1 58 ? 9.609 -10.977 3 1 98.25 58 PHE B O 1
ATOM 2233 N N . TYR B 1 59 ? 7.371 -11.281 2.887 1 98.38 59 TYR B N 1
ATOM 2234 C CA . TYR B 1 59 ? 7.266 -10.586 1.608 1 98.38 59 TYR B CA 1
ATOM 2235 C C . TYR B 1 59 ? 7.906 -9.203 1.685 1 98.38 59 TYR B C 1
ATOM 2237 O O . TYR B 1 59 ? 8.664 -8.812 0.792 1 98.38 59 TYR B O 1
ATOM 2245 N N . PRO B 1 60 ? 7.711 -8.453 2.787 1 98.19 60 PRO B N 1
ATOM 2246 C CA . PRO B 1 60 ? 8.297 -7.113 2.83 1 98.19 60 PRO B CA 1
ATOM 2247 C C . PRO B 1 60 ? 9.82 -7.133 2.932 1 98.19 60 PRO B C 1
ATOM 2249 O O . PRO B 1 60 ? 10.484 -6.199 2.475 1 98.19 60 PRO B O 1
ATOM 2252 N N . LEU B 1 61 ? 10.359 -8.164 3.502 1 98.12 61 LEU B N 1
ATOM 2253 C CA . LEU B 1 61 ? 11.805 -8.281 3.617 1 98.12 61 LEU B CA 1
ATOM 2254 C C . LEU B 1 61 ? 12.422 -8.734 2.301 1 98.12 61 LEU B C 1
ATOM 2256 O O . LEU B 1 61 ? 13.555 -8.367 1.976 1 98.12 61 LEU B O 1
ATOM 2260 N N . PHE B 1 62 ? 11.664 -9.516 1.551 1 98.44 62 PHE B N 1
ATOM 2261 C CA . PHE B 1 62 ? 12.141 -10.047 0.281 1 98.44 62 PHE B CA 1
ATOM 2262 C C . PHE B 1 62 ? 12.031 -9.008 -0.824 1 98.44 62 PHE B C 1
ATOM 2264 O O . PHE B 1 62 ? 12.953 -8.836 -1.618 1 98.44 62 PHE B O 1
ATOM 2271 N N . GLY B 1 63 ? 10.867 -8.328 -0.842 1 97.81 63 GLY B N 1
ATOM 2272 C CA . GLY B 1 63 ? 10.617 -7.312 -1.849 1 97.81 63 GLY B CA 1
ATOM 2273 C C . GLY B 1 63 ? 11.117 -5.938 -1.443 1 97.81 63 GLY B C 1
ATOM 2274 O O . GLY B 1 63 ? 10.32 -5.039 -1.16 1 97.81 63 GLY B O 1
ATOM 2275 N N . ASP B 1 64 ? 12.367 -5.754 -1.571 1 97.88 64 ASP B N 1
ATOM 2276 C CA . ASP B 1 64 ? 13.016 -4.547 -1.064 1 97.88 64 ASP B CA 1
ATOM 2277 C C . ASP B 1 64 ? 12.484 -3.303 -1.774 1 97.88 64 ASP B C 1
ATOM 2279 O O . ASP B 1 64 ? 12 -2.371 -1.128 1 97.88 64 ASP B O 1
ATOM 2283 N N . SER B 1 65 ? 12.508 -3.373 -3.047 1 97.5 65 SER B N 1
ATOM 2284 C CA . SER B 1 65 ? 12.117 -2.189 -3.807 1 97.5 65 SER B CA 1
ATOM 2285 C C . SER B 1 65 ? 10.617 -1.923 -3.686 1 97.5 65 SER B C 1
ATOM 2287 O O . SER B 1 65 ? 10.203 -0.79 -3.434 1 97.5 65 SER B O 1
ATOM 2289 N N . PRO B 1 66 ? 9.781 -2.934 -3.869 1 98.06 66 PRO B N 1
ATOM 2290 C CA . PRO B 1 66 ? 8.367 -2.635 -3.666 1 98.06 66 PRO B CA 1
ATOM 2291 C C . PRO B 1 66 ? 8.055 -2.178 -2.242 1 98.06 66 PRO B C 1
ATOM 2293 O O . PRO B 1 66 ? 7.148 -1.37 -2.031 1 98.06 66 PRO B O 1
ATOM 2296 N N . ALA B 1 67 ? 8.742 -2.719 -1.217 1 98.56 67 ALA B N 1
ATOM 2297 C CA . ALA B 1 67 ? 8.555 -2.229 0.146 1 98.56 67 ALA B CA 1
ATOM 2298 C C . ALA B 1 67 ? 8.883 -0.741 0.244 1 98.56 67 ALA B C 1
ATOM 2300 O O . ALA B 1 67 ? 8.156 0.019 0.893 1 98.56 67 ALA B O 1
ATOM 2301 N N . ALA B 1 68 ? 9.961 -0.366 -0.369 1 98.81 68 ALA B N 1
ATOM 2302 C CA . ALA B 1 68 ? 10.336 1.046 -0.386 1 98.81 68 ALA B CA 1
ATOM 2303 C C . ALA B 1 68 ? 9.234 1.899 -1.001 1 98.81 68 ALA B C 1
ATOM 2305 O O . ALA B 1 68 ? 8.875 2.949 -0.461 1 98.81 68 ALA B O 1
ATOM 2306 N N . LEU B 1 69 ? 8.695 1.433 -2.064 1 98.75 69 LEU B N 1
ATOM 2307 C CA . LEU B 1 69 ? 7.668 2.184 -2.783 1 98.75 69 LEU B CA 1
ATOM 2308 C C . LEU B 1 69 ? 6.359 2.193 -2.004 1 98.75 69 LEU B C 1
ATOM 2310 O O . LEU B 1 69 ? 5.613 3.176 -2.047 1 98.75 69 LEU B O 1
ATOM 2314 N N . ALA B 1 70 ? 6.055 1.119 -1.346 1 98.75 70 ALA B N 1
ATOM 2315 C CA . ALA B 1 70 ? 4.879 1.103 -0.479 1 98.75 70 ALA B CA 1
ATOM 2316 C C . ALA B 1 70 ? 5.012 2.125 0.645 1 98.75 70 ALA B C 1
ATOM 2318 O O . ALA B 1 70 ? 4.066 2.865 0.933 1 98.75 70 ALA B O 1
ATOM 2319 N N . 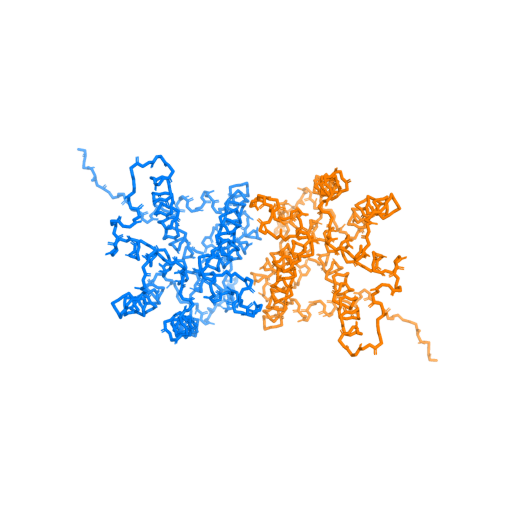LEU B 1 71 ? 6.164 2.148 1.274 1 98.81 71 LEU B N 1
ATOM 2320 C CA . LEU B 1 71 ? 6.414 3.113 2.34 1 98.81 71 LEU B CA 1
ATOM 2321 C C . LEU B 1 71 ? 6.316 4.543 1.816 1 98.81 71 LEU B C 1
ATOM 2323 O O . LEU B 1 71 ? 5.738 5.41 2.473 1 98.81 71 LEU B O 1
ATOM 2327 N N . MET B 1 72 ? 6.84 4.734 0.66 1 98.69 72 MET B N 1
ATOM 2328 C CA . MET B 1 72 ? 6.797 6.066 0.066 1 98.69 72 MET B CA 1
ATOM 2329 C C . MET B 1 72 ? 5.363 6.465 -0.27 1 98.69 72 MET B C 1
ATOM 2331 O O . MET B 1 72 ? 4.977 7.621 -0.083 1 98.69 72 MET B O 1
ATOM 2335 N N . THR B 1 73 ? 4.629 5.543 -0.796 1 98.62 73 THR B N 1
ATOM 2336 C CA . THR B 1 73 ? 3.234 5.816 -1.119 1 98.62 73 THR B CA 1
ATOM 2337 C C . THR B 1 73 ? 2.453 6.195 0.135 1 98.62 73 THR B C 1
ATOM 2339 O O . THR B 1 73 ? 1.695 7.168 0.13 1 98.62 73 THR B O 1
ATOM 2342 N N . LEU B 1 74 ? 2.656 5.461 1.205 1 98.62 74 LEU B N 1
ATOM 2343 C CA . LEU B 1 74 ? 2.008 5.793 2.469 1 98.62 74 LEU B CA 1
ATOM 2344 C C . LEU B 1 74 ? 2.449 7.164 2.965 1 98.62 74 LEU B C 1
ATOM 2346 O O . LEU B 1 74 ? 1.619 7.977 3.375 1 98.62 74 LEU B O 1
ATOM 2350 N N . SER B 1 75 ? 3.736 7.375 2.906 1 98.5 75 SER B N 1
ATOM 2351 C CA . SER B 1 75 ? 4.297 8.656 3.324 1 98.5 75 SER B CA 1
ATOM 2352 C C . SER B 1 75 ? 3.678 9.812 2.547 1 98.5 75 SER B C 1
ATOM 2354 O O . SER B 1 75 ? 3.186 10.773 3.141 1 98.5 75 SER B O 1
ATOM 2356 N N . ALA B 1 76 ? 3.607 9.664 1.264 1 98 76 ALA B N 1
ATOM 2357 C CA . ALA B 1 76 ? 3.104 10.742 0.409 1 98 76 ALA B CA 1
ATOM 2358 C C . ALA B 1 76 ? 1.597 10.914 0.583 1 98 76 ALA B C 1
ATOM 2360 O O . ALA B 1 76 ? 1.08 12.031 0.485 1 98 76 ALA B O 1
ATOM 2361 N N . ALA B 1 77 ? 0.918 9.859 0.879 1 98.06 77 ALA B N 1
ATOM 2362 C CA . ALA B 1 77 ? -0.527 9.93 1.079 1 98.06 77 ALA B CA 1
ATOM 2363 C C . ALA B 1 77 ? -0.871 10.789 2.289 1 98.06 77 ALA B C 1
ATOM 2365 O O . ALA B 1 77 ? -1.955 11.375 2.355 1 98.06 77 ALA B O 1
ATOM 2366 N N . THR B 1 78 ? -0.006 10.891 3.23 1 98.19 78 THR B N 1
ATOM 2367 C CA . THR B 1 78 ? -0.237 11.695 4.422 1 98.19 78 THR B CA 1
ATOM 2368 C C . THR B 1 78 ? -0.243 13.188 4.078 1 98.19 78 THR B C 1
ATOM 2370 O O . THR B 1 78 ? -0.61 14.016 4.906 1 98.19 78 THR B O 1
ATOM 2373 N N . LEU B 1 79 ? 0.118 13.516 2.824 1 98 79 LEU B N 1
ATOM 2374 C CA . LEU B 1 79 ? 0.099 14.914 2.393 1 98 79 LEU B CA 1
ATOM 2375 C C . LEU B 1 79 ? -1.272 15.297 1.849 1 98 79 LEU B C 1
ATOM 2377 O O . LEU B 1 79 ? -1.569 16.484 1.677 1 98 79 LEU B O 1
ATOM 2381 N N . LEU B 1 80 ? -2.104 14.305 1.605 1 98.06 80 LEU B N 1
ATOM 2382 C CA . LEU B 1 80 ? -3.402 14.586 1.001 1 98.06 80 LEU B CA 1
ATOM 2383 C C . LEU B 1 80 ? -4.23 15.508 1.889 1 98.06 80 LEU B C 1
ATOM 2385 O O . LEU B 1 80 ? -4.812 16.484 1.405 1 98.06 80 LEU B O 1
ATOM 2389 N N . PRO B 1 81 ? -4.254 15.273 3.215 1 97.19 81 PRO B N 1
ATOM 2390 C CA . PRO B 1 81 ? -5.047 16.172 4.059 1 97.19 81 PRO B CA 1
ATOM 2391 C C . PRO B 1 81 ? -4.445 17.578 4.152 1 97.19 81 PRO B C 1
ATOM 2393 O O . PRO B 1 81 ? -5.109 18.5 4.621 1 97.19 81 PRO B O 1
ATOM 2396 N N . ASN B 1 82 ? -3.234 17.672 3.75 1 95.94 82 ASN B N 1
ATOM 2397 C CA . ASN B 1 82 ? -2.521 18.938 3.869 1 95.94 82 ASN B CA 1
ATOM 2398 C C . ASN B 1 82 ? -2.736 19.828 2.643 1 95.94 82 ASN B C 1
ATOM 2400 O O . ASN B 1 82 ? -2.225 20.938 2.58 1 95.94 82 ASN B O 1
ATOM 2404 N N . LEU B 1 83 ? -3.49 19.391 1.669 1 94.94 83 LEU B N 1
ATOM 2405 C CA . LEU B 1 83 ? -3.707 20.156 0.445 1 94.94 83 LEU B CA 1
ATOM 2406 C C . LEU B 1 83 ? -4.305 21.516 0.757 1 94.94 83 LEU B C 1
ATOM 2408 O O . LEU B 1 83 ? -5.207 21.641 1.588 1 94.94 83 LEU B O 1
ATOM 2412 N N . GLY B 1 84 ? -3.773 22.516 0.079 1 90.25 84 GLY B N 1
ATOM 2413 C CA . GLY B 1 84 ? -4.188 23.891 0.344 1 90.25 84 GLY B CA 1
ATOM 2414 C C . GLY B 1 84 ? -3.238 24.625 1.269 1 90.25 84 GLY B C 1
ATOM 2415 O O . GLY B 1 84 ? -3.348 25.844 1.434 1 90.25 84 GLY B O 1
ATOM 2416 N N . ARG B 1 85 ? -2.348 23.906 1.902 1 92.5 85 ARG B N 1
ATOM 2417 C CA . ARG B 1 85 ? -1.294 24.484 2.738 1 92.5 85 ARG B CA 1
ATOM 2418 C C . ARG B 1 85 ? 0.085 24.172 2.16 1 92.5 85 ARG B C 1
ATOM 2420 O O . ARG B 1 85 ? 0.223 23.328 1.281 1 92.5 85 ARG B O 1
ATOM 2427 N N . ARG B 1 86 ? 1.002 24.875 2.688 1 94.44 86 ARG B N 1
ATOM 2428 C CA . ARG B 1 86 ? 2.365 24.594 2.244 1 94.44 86 ARG B CA 1
ATOM 2429 C C . ARG B 1 86 ? 2.793 23.188 2.639 1 94.44 86 ARG B C 1
ATOM 2431 O O . ARG B 1 86 ? 2.467 22.719 3.729 1 94.44 86 ARG B O 1
ATOM 2438 N N . VAL B 1 87 ? 3.516 22.547 1.799 1 95.38 87 VAL B N 1
ATOM 2439 C CA . VAL B 1 87 ? 4.012 21.188 2.037 1 95.38 87 VAL B CA 1
ATOM 2440 C C . VAL B 1 87 ? 4.859 21.172 3.307 1 95.38 87 VAL B C 1
ATOM 2442 O O . VAL B 1 87 ? 4.742 20.25 4.125 1 95.38 87 VAL B O 1
ATOM 2445 N N . ALA B 1 88 ? 5.676 22.188 3.508 1 91.94 88 ALA B N 1
ATOM 2446 C CA . ALA B 1 88 ? 6.574 22.281 4.652 1 91.94 88 ALA B CA 1
ATOM 2447 C C . ALA B 1 88 ? 5.793 22.406 5.957 1 91.94 88 ALA B C 1
ATOM 2449 O O . ALA B 1 88 ? 6.348 22.219 7.043 1 91.94 88 ALA B O 1
ATOM 2450 N N . ASP B 1 89 ? 4.5 22.75 5.855 1 92.81 89 ASP B N 1
ATOM 2451 C CA . ASP B 1 89 ? 3.658 22.938 7.035 1 92.81 89 ASP B CA 1
ATOM 2452 C C . ASP B 1 89 ? 2.877 21.672 7.367 1 92.81 89 ASP B C 1
ATOM 2454 O O . ASP B 1 89 ? 2.01 21.688 8.242 1 92.81 89 ASP B O 1
ATOM 2458 N N . ALA B 1 90 ? 3.148 20.625 6.641 1 95.31 90 ALA B N 1
ATOM 2459 C CA . ALA B 1 90 ? 2.484 19.359 6.953 1 95.31 90 ALA B CA 1
ATOM 2460 C C . ALA B 1 90 ? 2.738 18.953 8.398 1 95.31 90 ALA B C 1
ATOM 2462 O O . ALA B 1 90 ? 3.854 19.109 8.906 1 95.31 90 ALA B O 1
ATOM 2463 N N . PRO B 1 91 ? 1.689 18.5 9.031 1 94.44 91 PRO B N 1
ATOM 2464 C CA . PRO B 1 91 ? 1.873 18.094 10.422 1 94.44 91 PRO B CA 1
ATOM 2465 C C . PRO B 1 91 ? 2.895 16.969 10.578 1 94.44 91 PRO B C 1
ATOM 2467 O O . PRO B 1 91 ? 2.977 16.078 9.727 1 94.44 91 PRO B O 1
ATOM 2470 N N . VAL B 1 92 ? 3.607 17.016 11.641 1 95.81 92 VAL B N 1
ATOM 2471 C CA . VAL B 1 92 ? 4.543 15.953 11.992 1 95.81 92 VAL B CA 1
ATOM 2472 C C . VAL B 1 92 ? 4.25 15.453 13.406 1 95.81 92 VAL B C 1
ATOM 2474 O O . VAL B 1 92 ? 3.832 16.234 14.266 1 95.81 92 VAL B O 1
ATOM 2477 N N . ASN B 1 93 ? 4.352 14.266 13.625 1 97.31 93 ASN B N 1
ATOM 2478 C CA . ASN B 1 93 ? 4.211 13.578 14.906 1 97.31 93 ASN B CA 1
ATOM 2479 C C . ASN B 1 93 ? 5.023 12.289 14.945 1 97.31 93 ASN B C 1
ATOM 2481 O O . ASN B 1 93 ? 5.703 11.953 13.969 1 97.31 93 ASN B O 1
ATOM 2485 N N . ARG B 1 94 ? 5.051 11.625 16 1 97.38 94 ARG B N 1
ATOM 2486 C CA . ARG B 1 94 ? 5.961 10.5 16.188 1 97.38 94 ARG B CA 1
ATOM 2487 C C . ARG B 1 94 ? 5.688 9.398 15.18 1 97.38 94 ARG B C 1
ATOM 2489 O O . ARG B 1 94 ? 6.609 8.906 14.523 1 97.38 94 ARG B O 1
ATOM 2496 N N . PRO B 1 95 ? 4.43 8.922 15.023 1 98.25 95 PRO B N 1
ATOM 2497 C CA . PRO B 1 95 ? 4.191 7.902 14 1 98.25 95 PRO B CA 1
ATOM 2498 C C . PRO B 1 95 ? 4.66 8.336 12.609 1 98.25 95 PRO B C 1
ATOM 2500 O O . PRO B 1 95 ? 5.242 7.535 11.875 1 98.25 95 PRO B O 1
ATOM 2503 N N . LEU B 1 96 ? 4.438 9.547 12.281 1 98.62 96 LEU B N 1
ATOM 2504 C CA . LEU B 1 96 ? 4.867 10.055 10.984 1 98.62 96 LEU B CA 1
ATOM 2505 C C . LEU B 1 96 ? 6.387 10.078 10.891 1 98.62 96 LEU B C 1
ATOM 2507 O O . LEU B 1 96 ? 6.953 9.805 9.828 1 98.62 96 LEU B O 1
ATOM 2511 N N . ALA B 1 97 ? 7.012 10.469 11.961 1 98.75 97 ALA B N 1
ATOM 2512 C CA . ALA B 1 97 ? 8.477 10.461 11.969 1 98.75 97 ALA B CA 1
ATOM 2513 C C . ALA B 1 97 ? 9.023 9.078 11.641 1 98.75 97 ALA B C 1
ATOM 2515 O O . ALA B 1 97 ? 9.984 8.945 10.875 1 98.75 97 ALA B O 1
ATOM 2516 N N . TYR B 1 98 ? 8.43 8.062 12.195 1 98.75 98 TYR B N 1
ATOM 2517 C CA . TYR B 1 98 ? 8.867 6.695 11.93 1 98.75 98 TYR B CA 1
ATOM 2518 C C . TYR B 1 98 ? 8.586 6.312 10.484 1 98.75 98 TYR B C 1
ATOM 2520 O O . TYR B 1 98 ? 9.438 5.727 9.812 1 98.75 98 TYR B O 1
ATOM 2528 N N . LEU B 1 99 ? 7.398 6.652 10.016 1 98.81 99 LEU B N 1
ATOM 2529 C CA . LEU B 1 99 ? 7.023 6.312 8.641 1 98.81 99 LEU B CA 1
ATOM 2530 C C . LEU B 1 99 ? 7.938 7.008 7.641 1 98.81 99 LEU B C 1
ATOM 2532 O O . LEU B 1 99 ? 8.477 6.367 6.738 1 98.81 99 LEU B O 1
ATOM 2536 N N . HIS B 1 100 ? 8.125 8.312 7.785 1 98.81 100 HIS B N 1
ATOM 2537 C CA . HIS B 1 100 ? 8.922 9.109 6.855 1 98.81 100 HIS B CA 1
ATOM 2538 C C . HIS B 1 100 ? 10.383 8.672 6.879 1 98.81 100 HIS B C 1
ATOM 2540 O O . HIS B 1 100 ? 11.023 8.578 5.828 1 98.81 100 HIS B O 1
ATOM 2546 N N . THR B 1 101 ? 10.883 8.375 8.062 1 98.88 101 THR B N 1
ATOM 2547 C CA . THR B 1 101 ? 12.273 7.926 8.188 1 98.88 101 THR B CA 1
ATOM 2548 C C . THR B 1 101 ? 12.461 6.574 7.504 1 98.88 101 THR B C 1
ATOM 2550 O O . THR B 1 101 ? 13.422 6.379 6.762 1 98.88 101 THR B O 1
ATOM 2553 N N . LEU B 1 102 ? 11.539 5.695 7.734 1 98.94 102 LEU B N 1
ATOM 2554 C CA . LEU B 1 102 ? 11.617 4.379 7.105 1 98.94 102 LEU B CA 1
ATOM 2555 C C . LEU B 1 102 ? 11.555 4.5 5.586 1 98.94 102 LEU B C 1
ATOM 2557 O O . LEU B 1 102 ? 12.312 3.834 4.875 1 98.94 102 LEU B O 1
ATOM 2561 N N . ALA B 1 103 ? 10.617 5.344 5.109 1 98.88 103 ALA B N 1
ATOM 2562 C CA . ALA B 1 103 ? 10.492 5.539 3.67 1 98.88 103 ALA B CA 1
ATOM 2563 C C . ALA B 1 103 ? 11.805 6.051 3.07 1 98.88 103 ALA B C 1
ATOM 2565 O O . ALA B 1 103 ? 12.266 5.539 2.047 1 98.88 103 ALA B O 1
ATOM 2566 N N . PHE B 1 104 ? 12.414 7.016 3.697 1 98.88 104 PHE B N 1
ATOM 2567 C CA . PHE B 1 104 ? 13.672 7.59 3.246 1 98.88 104 PHE B CA 1
ATOM 2568 C C . PHE B 1 104 ? 14.766 6.527 3.197 1 98.88 104 PHE B C 1
ATOM 2570 O O . PHE B 1 104 ? 15.438 6.359 2.176 1 98.88 104 PHE B O 1
ATOM 2577 N N . VAL B 1 105 ? 14.906 5.781 4.246 1 98.94 105 VAL B N 1
ATOM 2578 C CA . VAL B 1 105 ? 15.992 4.82 4.398 1 98.94 105 VAL B CA 1
ATOM 2579 C C . VAL B 1 105 ? 15.836 3.693 3.383 1 98.94 105 VAL B C 1
ATOM 2581 O O . VAL B 1 105 ? 16.812 3.295 2.734 1 98.94 105 VAL B O 1
ATOM 2584 N N . TRP B 1 106 ? 14.664 3.203 3.246 1 98.94 106 TRP B N 1
ATOM 2585 C CA . TRP B 1 106 ? 14.445 2.098 2.32 1 98.94 106 TRP B CA 1
ATOM 2586 C C . TRP B 1 106 ? 14.656 2.545 0.877 1 98.94 106 TRP B C 1
ATOM 2588 O O . TRP B 1 106 ? 15.234 1.812 0.072 1 98.94 106 TRP B O 1
ATOM 2598 N N . LEU B 1 107 ? 14.125 3.742 0.57 1 98.88 107 LEU B N 1
ATOM 2599 C CA . LEU B 1 107 ? 14.297 4.277 -0.776 1 98.88 107 LEU B CA 1
ATOM 2600 C C . LEU B 1 107 ? 15.781 4.465 -1.097 1 98.88 107 LEU B C 1
ATOM 2602 O O . LEU B 1 107 ? 16.25 4.051 -2.16 1 98.88 107 LEU B O 1
ATOM 2606 N N . LEU B 1 108 ? 16.438 5.074 -0.205 1 98.81 108 LEU B N 1
ATOM 2607 C CA . LEU B 1 108 ? 17.844 5.375 -0.443 1 98.81 108 LEU B CA 1
ATOM 2608 C C . LEU B 1 108 ? 18.672 4.094 -0.536 1 98.81 108 LEU B C 1
ATOM 2610 O O . LEU B 1 108 ? 19.438 3.908 -1.486 1 98.81 108 LEU B O 1
ATOM 2614 N N . LYS B 1 109 ? 18.516 3.229 0.418 1 98.75 109 LYS B N 1
ATOM 2615 C CA . LYS B 1 109 ? 19.281 1.989 0.491 1 98.75 109 LYS B CA 1
ATOM 2616 C C . LYS B 1 109 ? 19.109 1.155 -0.774 1 98.75 109 LYS B C 1
ATOM 2618 O O . LYS B 1 109 ? 20.078 0.785 -1.425 1 98.75 109 LYS B O 1
ATOM 2623 N N . TYR B 1 110 ? 17.906 1.045 -1.179 1 98.25 110 TYR B N 1
ATOM 2624 C CA . TYR B 1 110 ? 17.672 0.084 -2.25 1 98.25 110 TYR B CA 1
ATOM 2625 C C . TYR B 1 110 ? 17.719 0.765 -3.613 1 98.25 110 TYR B C 1
ATOM 2627 O O . TYR B 1 110 ? 17.844 0.099 -4.645 1 98.25 110 TYR B O 1
ATOM 2635 N N . GLY B 1 111 ? 17.594 2.092 -3.605 1 98.38 111 GLY B N 1
ATOM 2636 C CA . GLY B 1 111 ? 17.969 2.809 -4.816 1 98.38 111 GLY B CA 1
ATOM 2637 C C . GLY B 1 111 ? 19.422 2.637 -5.191 1 98.38 111 GLY B C 1
ATOM 2638 O O . GLY B 1 111 ? 19.75 2.295 -6.332 1 98.38 111 GLY B O 1
ATOM 2639 N N . ILE B 1 112 ? 20.25 2.818 -4.207 1 98.38 112 ILE B N 1
ATOM 2640 C CA . ILE B 1 112 ? 21.688 2.711 -4.434 1 98.38 112 ILE B CA 1
ATOM 2641 C C . ILE B 1 112 ? 22.062 1.245 -4.625 1 98.38 112 ILE B C 1
ATOM 2643 O O . ILE B 1 112 ? 22.891 0.919 -5.492 1 98.38 112 ILE B O 1
ATOM 2647 N N . TRP B 1 113 ? 21.531 0.364 -3.836 1 98.38 113 TRP B N 1
ATOM 2648 C CA . TRP B 1 113 ? 21.859 -1.056 -3.885 1 98.38 113 TRP B CA 1
ATOM 2649 C C . TRP B 1 113 ? 21.719 -1.6 -5.305 1 98.38 113 TRP B C 1
ATOM 2651 O O . TRP B 1 113 ? 22.594 -2.326 -5.785 1 98.38 113 TRP B O 1
ATOM 2661 N N . THR B 1 114 ? 20.609 -1.266 -5.949 1 97.12 114 THR B N 1
ATOM 2662 C CA . THR B 1 114 ? 20.344 -1.793 -7.285 1 97.12 114 THR B CA 1
ATOM 2663 C C . THR B 1 114 ? 21.406 -1.312 -8.273 1 97.12 114 THR B C 1
ATOM 2665 O O . THR B 1 114 ? 21.906 -2.092 -9.086 1 97.12 114 THR B O 1
ATOM 2668 N N . VAL B 1 115 ? 21.75 -0.081 -8.156 1 95.19 115 VAL B N 1
ATOM 2669 C CA . VAL B 1 115 ? 22.781 0.482 -9.031 1 95.19 115 VAL B CA 1
ATOM 2670 C C . VAL B 1 115 ? 24.109 -0.223 -8.797 1 95.19 115 VAL B C 1
ATOM 2672 O O . VAL B 1 115 ? 24.781 -0.613 -9.75 1 95.19 115 VAL B O 1
ATOM 2675 N N . VAL B 1 116 ? 24.438 -0.415 -7.574 1 96.75 116 VAL B N 1
ATOM 2676 C CA . VAL B 1 116 ? 25.688 -1.061 -7.219 1 96.75 116 VAL B CA 1
ATOM 2677 C C . VAL B 1 116 ? 25.672 -2.52 -7.668 1 96.75 116 VAL B C 1
ATOM 2679 O O . VAL B 1 116 ? 26.594 -2.986 -8.336 1 96.75 116 VAL B O 1
ATOM 2682 N N . ALA B 1 117 ? 24.656 -3.258 -7.336 1 96.25 117 ALA B N 1
ATOM 2683 C CA . ALA B 1 117 ? 24.562 -4.691 -7.59 1 96.25 117 ALA B CA 1
ATOM 2684 C C . ALA B 1 117 ? 24.656 -4.992 -9.086 1 96.25 117 ALA B C 1
ATOM 2686 O O . ALA B 1 117 ? 25.328 -5.941 -9.492 1 96.25 117 ALA B O 1
ATOM 2687 N N . LEU B 1 118 ? 23.984 -4.156 -9.891 1 94.19 118 LEU B N 1
ATOM 2688 C CA . LEU B 1 118 ? 24 -4.406 -11.328 1 94.19 118 LEU B CA 1
ATOM 2689 C C . LEU B 1 118 ? 25.344 -4.035 -11.93 1 94.19 118 LEU B C 1
ATOM 2691 O O . LEU B 1 118 ? 25.781 -4.633 -12.914 1 94.19 118 LEU B O 1
ATOM 2695 N N . ASN B 1 119 ? 26.031 -3.127 -11.281 1 94.88 119 ASN B N 1
ATOM 2696 C CA . ASN B 1 119 ? 27.281 -2.629 -11.867 1 94.88 119 ASN B CA 1
ATOM 2697 C C . ASN B 1 119 ? 28.5 -3.346 -11.297 1 94.88 119 ASN B C 1
ATOM 2699 O O . ASN B 1 119 ? 29.625 -3.08 -11.711 1 94.88 119 ASN B O 1
ATOM 2703 N N . LEU B 1 120 ? 28.344 -4.211 -10.352 1 94.56 120 LEU B N 1
ATOM 2704 C CA . LEU B 1 120 ? 29.438 -5.094 -9.93 1 94.56 120 LEU B CA 1
ATOM 2705 C C . LEU B 1 120 ? 29.734 -6.133 -11 1 94.56 120 LEU B C 1
ATOM 2707 O O . LEU B 1 120 ? 30.875 -6.594 -11.125 1 94.56 120 LEU B O 1
ATOM 2711 N N . ARG B 1 121 ? 28.703 -6.504 -11.766 1 91.88 121 ARG B N 1
ATOM 2712 C CA . ARG B 1 121 ? 28.844 -7.418 -12.891 1 91.88 121 ARG B CA 1
ATOM 2713 C C . ARG B 1 121 ? 28.078 -6.914 -14.109 1 91.88 121 ARG B C 1
ATOM 2715 O O . ARG B 1 121 ? 27.172 -7.582 -14.602 1 91.88 121 ARG B O 1
ATOM 2722 N N . PRO B 1 122 ? 28.547 -5.805 -14.68 1 89.19 122 PRO B N 1
ATOM 2723 C CA . PRO B 1 122 ? 27.812 -5.219 -15.812 1 89.19 122 PRO B CA 1
ATOM 2724 C C . PRO B 1 122 ? 27.797 -6.129 -17.031 1 89.19 122 PRO B C 1
ATOM 2726 O O . PRO B 1 122 ? 26.875 -6.051 -17.844 1 89.19 122 PRO B O 1
ATOM 2729 N N . ASP B 1 123 ? 28.703 -7.012 -17.094 1 89.31 123 ASP B N 1
ATOM 2730 C CA . ASP B 1 123 ? 28.797 -7.941 -18.219 1 89.31 123 ASP B CA 1
ATOM 2731 C C . ASP B 1 123 ? 27.594 -8.867 -18.281 1 89.31 123 ASP B C 1
ATOM 2733 O O . ASP B 1 123 ? 27.219 -9.352 -19.359 1 89.31 123 ASP B O 1
ATOM 2737 N N . LEU B 1 124 ? 26.953 -9.039 -17.125 1 89.88 124 LEU B N 1
ATOM 2738 C CA . LEU B 1 124 ? 25.828 -9.961 -17.062 1 89.88 124 LEU B CA 1
ATOM 2739 C C . LEU B 1 124 ? 24.516 -9.234 -17.359 1 89.88 124 LEU B C 1
ATOM 2741 O O . LEU B 1 124 ? 23.484 -9.875 -17.609 1 89.88 124 LEU B O 1
ATOM 2745 N N . TYR B 1 125 ? 24.531 -7.91 -17.406 1 88.38 125 TYR B N 1
ATOM 2746 C CA . TYR B 1 125 ? 23.281 -7.176 -17.469 1 88.38 125 TYR B CA 1
ATOM 2747 C C . TYR B 1 125 ? 23.219 -6.293 -18.703 1 88.38 125 TYR B C 1
ATOM 2749 O O . TYR B 1 125 ? 22.141 -6.031 -19.25 1 88.38 125 TYR B O 1
ATOM 2757 N N . VAL B 1 126 ? 24.453 -5.883 -19.109 1 83.25 126 VAL B N 1
ATOM 2758 C CA . VAL B 1 126 ? 24.5 -4.992 -20.266 1 83.25 126 VAL B CA 1
ATOM 2759 C C . VAL B 1 126 ? 24.5 -5.812 -21.547 1 83.25 126 VAL B C 1
ATOM 2761 O O . VAL B 1 126 ? 25.359 -6.684 -21.734 1 83.25 126 VAL B O 1
ATOM 2764 N N . GLY B 1 127 ? 23.266 -5.777 -22.109 1 75.12 127 GLY B N 1
ATOM 2765 C CA . GLY B 1 127 ? 23.188 -6.453 -23.391 1 75.12 127 GLY B CA 1
ATOM 2766 C C . GLY B 1 127 ? 22.984 -5.5 -24.562 1 75.12 127 GLY B C 1
ATOM 2767 O O . GLY B 1 127 ? 22.812 -4.297 -24.359 1 75.12 127 GLY B O 1
ATOM 2768 N N . PHE B 1 128 ? 23.172 -6.137 -25.641 1 72 128 PHE B N 1
ATOM 2769 C CA . PHE B 1 128 ? 23.141 -5.281 -26.812 1 72 128 PHE B CA 1
ATOM 2770 C C . PHE B 1 128 ? 21.797 -5.418 -27.547 1 72 128 PHE B C 1
ATOM 2772 O O . PHE B 1 128 ? 21.547 -4.719 -28.531 1 72 128 PHE B O 1
ATOM 2779 N N . SER B 1 129 ? 20.984 -6.172 -26.953 1 75.38 129 SER B N 1
ATOM 2780 C CA . SER B 1 129 ? 19.625 -6.195 -27.5 1 75.38 129 SER B CA 1
ATOM 2781 C C . SER B 1 129 ? 18.766 -5.082 -26.906 1 75.38 129 SER B C 1
ATOM 2783 O O . SER B 1 129 ? 19.078 -4.566 -25.828 1 75.38 129 SER B O 1
ATOM 2785 N N . GLY B 1 130 ? 17.812 -4.586 -27.719 1 67.38 130 GLY B N 1
ATOM 2786 C CA . GLY B 1 130 ? 16.906 -3.547 -27.25 1 67.38 130 GLY B CA 1
ATOM 2787 C C . GLY B 1 130 ? 16.266 -3.867 -25.922 1 67.38 130 GLY B C 1
ATOM 2788 O O . GLY B 1 130 ? 16.219 -3.021 -25.016 1 67.38 130 GLY B O 1
ATOM 2789 N N . ALA B 1 131 ? 15.891 -5.086 -25.734 1 70.5 131 ALA B N 1
ATOM 2790 C CA . ALA B 1 131 ? 15.242 -5.52 -24.5 1 70.5 131 ALA B CA 1
ATOM 2791 C C . ALA B 1 131 ? 16.219 -5.477 -23.328 1 70.5 131 ALA B C 1
ATOM 2793 O O . ALA B 1 131 ? 15.875 -5.023 -22.234 1 70.5 131 ALA B O 1
ATOM 2794 N N . ALA B 1 132 ? 17.344 -5.902 -23.625 1 71.88 132 ALA B N 1
ATOM 2795 C CA . ALA B 1 132 ? 18.359 -5.934 -22.578 1 71.88 132 ALA B CA 1
ATOM 2796 C C . ALA B 1 132 ? 18.766 -4.52 -22.156 1 71.88 132 ALA B C 1
ATOM 2798 O O . ALA B 1 132 ? 18.953 -4.246 -20.969 1 71.88 132 ALA B O 1
ATOM 2799 N N . LEU B 1 133 ? 18.812 -3.734 -23.141 1 72.12 133 LEU B N 1
ATOM 2800 C CA . LEU B 1 133 ? 19.172 -2.35 -22.859 1 72.12 133 LEU B CA 1
ATOM 2801 C C . LEU B 1 133 ? 18.094 -1.666 -22.016 1 72.12 133 LEU B C 1
ATOM 2803 O O . LEU B 1 133 ? 18.391 -0.979 -21.047 1 72.12 133 LEU B O 1
ATOM 2807 N N . TRP B 1 134 ? 16.938 -1.956 -22.438 1 77.19 134 TRP B N 1
ATOM 2808 C CA . TRP B 1 134 ? 15.836 -1.36 -21.703 1 77.19 134 TRP B CA 1
ATOM 2809 C C . TRP B 1 134 ? 15.781 -1.898 -20.266 1 77.19 134 TRP B C 1
ATOM 2811 O O . TRP B 1 134 ? 15.555 -1.144 -19.328 1 77.19 134 TRP B O 1
ATOM 2821 N N . ASP B 1 135 ? 16.016 -3.123 -20.188 1 81.25 135 ASP B N 1
ATOM 2822 C CA . ASP B 1 135 ? 15.961 -3.719 -18.859 1 81.25 135 ASP B CA 1
ATOM 2823 C C . ASP B 1 135 ? 17.031 -3.113 -17.938 1 81.25 135 ASP B C 1
ATOM 2825 O O . ASP B 1 135 ? 16.734 -2.729 -16.812 1 81.25 135 ASP B O 1
ATOM 2829 N N . TYR B 1 136 ? 18.188 -3.006 -18.469 1 87.81 136 TYR B N 1
ATOM 2830 C CA . TYR B 1 136 ? 19.281 -2.482 -17.656 1 87.81 136 TYR B CA 1
ATOM 2831 C C . TYR B 1 136 ? 19.062 -1.011 -17.344 1 87.81 136 TYR B C 1
ATOM 2833 O O . TYR B 1 136 ? 19.016 -0.627 -16.172 1 87.81 136 TYR B O 1
ATOM 2841 N N . TRP B 1 137 ? 18.797 -0.228 -18.344 1 89.44 137 TRP B N 1
ATOM 2842 C CA . TRP B 1 137 ? 18.672 1.21 -18.125 1 89.44 137 TRP B CA 1
ATOM 2843 C C . TRP B 1 137 ? 17.359 1.547 -17.438 1 89.44 137 TRP B C 1
ATOM 2845 O O . TRP B 1 137 ? 17.281 2.496 -16.656 1 89.44 137 TRP B O 1
ATOM 2855 N N . GLY B 1 138 ? 16.297 0.764 -17.781 1 90.56 138 GLY B N 1
ATOM 2856 C CA . GLY B 1 138 ? 15.023 0.965 -17.109 1 90.56 138 GLY B CA 1
ATOM 2857 C C . GLY B 1 138 ? 15.109 0.79 -15.609 1 90.56 138 GLY B C 1
ATOM 2858 O O . GLY B 1 138 ? 14.625 1.634 -14.852 1 90.56 138 GLY B O 1
ATOM 2859 N N . ILE B 1 139 ? 15.758 -0.204 -15.242 1 92.19 139 ILE B N 1
ATOM 2860 C CA . ILE B 1 139 ? 15.906 -0.481 -13.82 1 92.19 139 ILE B CA 1
ATOM 2861 C C . ILE B 1 139 ? 16.828 0.555 -13.188 1 92.19 139 ILE B C 1
ATOM 2863 O O . ILE B 1 139 ? 16.547 1.061 -12.094 1 92.19 139 ILE B O 1
ATOM 2867 N N . MET B 1 140 ? 17.828 0.902 -13.891 1 93.38 140 MET B N 1
ATOM 2868 C CA . MET B 1 140 ? 18.781 1.894 -13.391 1 93.38 140 MET B CA 1
ATOM 2869 C C . MET B 1 140 ? 18.094 3.24 -13.18 1 93.38 140 MET B C 1
ATOM 2871 O O . MET B 1 140 ? 18.234 3.852 -12.117 1 93.38 140 MET B O 1
ATOM 2875 N N . LEU B 1 141 ? 17.344 3.596 -14.109 1 93.25 141 LEU B N 1
ATOM 2876 C CA . LEU B 1 141 ? 16.703 4.91 -14.055 1 93.25 141 LEU B CA 1
ATOM 2877 C C . LEU B 1 141 ? 15.602 4.941 -13.008 1 93.25 141 LEU B C 1
ATOM 2879 O O . LEU B 1 141 ? 15.461 5.926 -12.281 1 93.25 141 LEU B O 1
ATOM 2883 N N . THR B 1 142 ? 14.852 3.914 -12.945 1 94.56 142 THR B N 1
ATOM 2884 C CA . THR B 1 142 ? 13.766 3.877 -11.961 1 94.56 142 THR B CA 1
ATOM 2885 C C . THR B 1 142 ? 14.328 3.848 -10.547 1 94.56 142 THR B C 1
ATOM 2887 O O . THR B 1 142 ? 13.773 4.477 -9.641 1 94.56 142 THR B O 1
ATOM 2890 N N . HIS B 1 143 ? 15.438 3.186 -10.375 1 96.69 143 HIS B N 1
ATOM 2891 C CA . HIS B 1 143 ? 16.016 3.143 -9.039 1 96.69 143 HIS B CA 1
ATOM 2892 C C . HIS B 1 143 ? 16.766 4.43 -8.719 1 96.69 143 HIS B C 1
ATOM 2894 O O . HIS B 1 143 ? 16.859 4.824 -7.555 1 96.69 143 HIS B O 1
ATOM 2900 N N . ALA B 1 144 ? 17.203 5.062 -9.75 1 93.56 144 ALA B N 1
ATOM 2901 C CA . ALA B 1 144 ? 17.672 6.426 -9.523 1 93.56 144 ALA B CA 1
ATOM 2902 C C . ALA B 1 144 ? 16.531 7.324 -9.039 1 93.56 144 ALA B C 1
ATOM 2904 O O . ALA B 1 144 ? 16.75 8.211 -8.211 1 93.56 144 ALA B O 1
ATOM 2905 N N . GLY B 1 145 ? 15.359 7.055 -9.594 1 96.06 145 GLY B N 1
ATOM 2906 C CA . GLY B 1 145 ? 14.188 7.773 -9.133 1 96.06 145 GLY B CA 1
ATOM 2907 C C . GLY B 1 145 ? 13.906 7.578 -7.656 1 96.06 145 GLY B C 1
ATOM 2908 O O . GLY B 1 145 ? 13.359 8.469 -7 1 96.06 145 GLY B O 1
ATOM 2909 N N . PHE B 1 146 ? 14.297 6.441 -7.098 1 98.25 146 PHE B N 1
ATOM 2910 C CA . PHE B 1 146 ? 14.148 6.207 -5.664 1 98.25 146 PHE B CA 1
ATOM 2911 C C . PHE B 1 146 ? 14.891 7.27 -4.863 1 98.25 146 PHE B C 1
ATOM 2913 O O . PHE B 1 146 ? 14.398 7.734 -3.834 1 98.25 146 PHE B O 1
ATOM 2920 N N . LEU B 1 147 ? 16.078 7.621 -5.348 1 97.38 147 LEU B N 1
ATOM 2921 C CA . LEU B 1 147 ? 16.891 8.602 -4.637 1 97.38 147 LEU B CA 1
ATOM 2922 C C . LEU B 1 147 ? 16.219 9.969 -4.633 1 97.38 147 LEU B C 1
ATOM 2924 O O . LEU B 1 147 ? 16.203 10.664 -3.613 1 97.38 147 LEU B O 1
ATOM 2928 N N . ALA B 1 148 ? 15.688 10.266 -5.777 1 95.31 148 ALA B N 1
ATOM 2929 C CA . ALA B 1 148 ? 14.945 11.516 -5.855 1 95.31 148 ALA B CA 1
ATOM 2930 C C . ALA B 1 148 ? 13.758 11.516 -4.891 1 95.31 148 ALA B C 1
ATOM 2932 O O . ALA B 1 148 ? 13.516 12.508 -4.199 1 95.31 148 ALA B O 1
ATOM 2933 N N . LEU B 1 149 ? 13.047 10.383 -4.844 1 97.38 149 LEU B N 1
ATOM 2934 C CA . LEU B 1 149 ? 11.922 10.25 -3.932 1 97.38 149 LEU B CA 1
ATOM 2935 C C . LEU B 1 149 ? 12.375 10.398 -2.482 1 97.38 149 LEU B C 1
ATOM 2937 O O . LEU B 1 149 ? 11.719 11.086 -1.691 1 97.38 149 LEU B O 1
ATOM 2941 N N . ALA B 1 150 ? 13.461 9.742 -2.178 1 97.94 150 ALA B N 1
ATOM 2942 C CA . ALA B 1 150 ? 13.984 9.812 -0.815 1 97.94 150 ALA B CA 1
ATOM 2943 C C . ALA B 1 150 ? 14.25 11.25 -0.398 1 97.94 150 ALA B C 1
ATOM 2945 O O . ALA B 1 150 ? 13.891 11.664 0.71 1 97.94 150 ALA B O 1
ATOM 2946 N N . PHE B 1 151 ? 14.719 12.031 -1.235 1 93.94 151 PHE B N 1
ATOM 2947 C CA . PHE B 1 151 ? 15.133 13.391 -0.909 1 93.94 151 PHE B CA 1
ATOM 2948 C C . PHE B 1 151 ? 13.922 14.305 -0.75 1 93.94 151 PHE B C 1
ATOM 2950 O O . PHE B 1 151 ? 14.031 15.406 -0.209 1 93.94 151 PHE B O 1
ATOM 2957 N N . LEU B 1 152 ? 12.805 13.836 -1.219 1 95.75 152 LEU B N 1
ATOM 2958 C CA . LEU B 1 152 ? 11.578 14.617 -1.061 1 95.75 152 LEU B CA 1
ATOM 2959 C C . LEU B 1 152 ? 11.047 14.508 0.365 1 95.75 152 LEU B C 1
ATOM 2961 O O . LEU B 1 152 ? 10.398 15.43 0.862 1 95.75 152 LEU B O 1
ATOM 2965 N N . VAL B 1 153 ? 11.328 13.461 1.009 1 97.56 153 VAL B N 1
ATOM 2966 C CA . VAL B 1 153 ? 10.633 13.102 2.244 1 97.56 153 VAL B CA 1
ATOM 2967 C C . VAL B 1 153 ? 11.016 14.086 3.348 1 97.56 153 VAL B C 1
ATOM 2969 O O . VAL B 1 153 ? 10.148 14.586 4.07 1 97.56 153 VAL B O 1
ATOM 2972 N N . PRO B 1 154 ? 12.297 14.523 3.445 1 96.94 154 PRO B N 1
ATOM 2973 C CA . PRO B 1 154 ? 12.672 15.453 4.516 1 96.94 154 PRO B CA 1
ATOM 2974 C C . PRO B 1 154 ? 12.055 16.844 4.344 1 96.94 154 PRO B C 1
ATOM 2976 O O . PRO B 1 154 ? 12.086 17.656 5.27 1 96.94 154 PRO B O 1
ATOM 2979 N N . ARG B 1 155 ? 11.5 17.094 3.217 1 95.44 155 ARG B N 1
ATOM 2980 C CA . ARG B 1 155 ? 10.906 18.391 2.969 1 95.44 155 ARG B CA 1
ATOM 2981 C C . ARG B 1 155 ? 9.586 18.547 3.723 1 95.44 155 ARG B C 1
ATOM 2983 O O . ARG B 1 155 ? 9.094 19.656 3.908 1 95.44 155 ARG B O 1
ATOM 2990 N N . TYR B 1 156 ? 8.969 17.438 4.121 1 96.62 156 TYR B N 1
ATOM 2991 C CA . TYR B 1 156 ? 7.707 17.531 4.852 1 96.62 156 TYR B CA 1
ATOM 2992 C C . TYR B 1 156 ? 7.719 16.641 6.082 1 96.62 156 TYR B C 1
ATOM 2994 O O . TYR B 1 156 ? 6.68 16.438 6.719 1 96.62 156 TYR B O 1
ATOM 3002 N N . GLY B 1 157 ? 8.82 16.047 6.32 1 96.56 157 GLY B N 1
ATOM 3003 C CA . GLY B 1 157 ? 8.922 15.109 7.43 1 96.56 157 GLY B CA 1
ATOM 3004 C C . GLY B 1 157 ? 9.969 15.5 8.453 1 96.56 157 GLY B C 1
ATOM 3005 O O . GLY B 1 157 ? 10.781 16.391 8.203 1 96.56 157 GLY B O 1
ATOM 3006 N N . ALA B 1 158 ? 9.898 14.867 9.562 1 98.06 158 ALA B N 1
ATOM 3007 C CA . ALA B 1 158 ? 10.883 14.961 10.641 1 98.06 158 ALA B CA 1
ATOM 3008 C C . ALA B 1 158 ? 11.258 13.578 11.156 1 98.06 158 ALA B C 1
ATOM 3010 O O . ALA B 1 158 ? 10.602 12.586 10.844 1 98.06 158 ALA B O 1
ATOM 3011 N N . THR B 1 159 ? 12.398 13.547 11.906 1 98.62 159 THR B N 1
ATOM 3012 C CA . THR B 1 159 ? 12.82 12.266 12.453 1 98.62 159 THR B CA 1
ATOM 3013 C C . THR B 1 159 ? 13.094 12.375 13.945 1 98.62 159 THR B C 1
ATOM 3015 O O . THR B 1 159 ? 12.953 13.453 14.531 1 98.62 159 THR B O 1
ATOM 3018 N N . THR B 1 160 ? 13.266 11.25 14.594 1 98.62 160 THR B N 1
ATOM 3019 C CA . THR B 1 160 ? 13.68 11.109 15.984 1 98.62 160 THR B CA 1
ATOM 3020 C C . THR B 1 160 ? 14.812 10.102 16.109 1 98.62 160 THR B C 1
ATOM 3022 O O . THR B 1 160 ? 15.062 9.312 15.195 1 98.62 160 THR B O 1
ATOM 3025 N N . LYS B 1 161 ? 15.492 10.156 17.25 1 98.44 161 LYS B N 1
ATOM 3026 C CA . LYS B 1 161 ? 16.516 9.148 17.5 1 98.44 161 LYS B CA 1
ATOM 3027 C C . LYS B 1 161 ? 15.914 7.742 17.484 1 98.44 161 LYS B C 1
ATOM 3029 O O . LYS B 1 161 ? 16.547 6.801 17 1 98.44 161 LYS B O 1
ATOM 3034 N N . GLY B 1 162 ? 14.742 7.621 18.031 1 98.62 162 GLY B N 1
ATOM 3035 C CA . GLY B 1 162 ? 14.062 6.336 18.016 1 98.62 162 GLY B CA 1
ATOM 3036 C C . GLY B 1 162 ? 13.766 5.84 16.609 1 98.62 162 GLY B C 1
ATOM 3037 O O . GLY B 1 162 ? 13.969 4.664 16.312 1 98.62 162 GLY B O 1
ATOM 3038 N N . ALA B 1 163 ? 13.25 6.738 15.766 1 98.81 163 ALA B N 1
ATOM 3039 C CA . ALA B 1 163 ? 12.93 6.379 14.383 1 98.81 163 ALA B CA 1
ATOM 3040 C C . ALA B 1 163 ? 14.18 5.934 13.633 1 98.81 163 ALA B C 1
ATOM 3042 O O . ALA B 1 163 ? 14.148 4.965 12.875 1 98.81 163 ALA B O 1
ATOM 3043 N N . LEU B 1 164 ? 15.25 6.664 13.836 1 98.88 164 LEU B N 1
ATOM 3044 C CA . LEU B 1 164 ? 16.516 6.328 13.203 1 98.88 164 LEU B CA 1
ATOM 3045 C C . LEU B 1 164 ? 17.016 4.961 13.664 1 98.88 164 LEU B C 1
ATOM 3047 O O . LEU B 1 164 ? 17.422 4.129 12.852 1 98.88 164 LEU B O 1
ATOM 3051 N N . GLY B 1 165 ? 16.984 4.777 14.984 1 98.88 165 GLY B N 1
ATOM 3052 C CA . GLY B 1 165 ? 17.391 3.482 15.516 1 98.88 165 GLY B CA 1
ATOM 3053 C C . GLY B 1 165 ? 16.531 2.338 15 1 98.88 165 GLY B C 1
ATOM 3054 O O . GLY B 1 165 ? 17.047 1.268 14.68 1 98.88 165 GLY B O 1
ATOM 3055 N N . PHE B 1 166 ? 15.25 2.553 14.969 1 98.88 166 PHE B N 1
ATOM 3056 C CA . PHE B 1 166 ? 14.32 1.547 14.484 1 98.88 166 PHE B CA 1
ATOM 3057 C C . PHE B 1 166 ? 14.602 1.217 13.016 1 98.88 166 PHE B C 1
ATOM 3059 O O . PHE B 1 166 ? 14.617 0.046 12.633 1 98.88 166 PHE B O 1
ATOM 3066 N N . ALA B 1 167 ? 14.781 2.236 12.203 1 98.88 167 ALA B N 1
ATOM 3067 C CA . ALA B 1 167 ? 15.078 2.041 10.781 1 98.88 167 ALA B CA 1
ATOM 3068 C C . ALA B 1 167 ? 16.359 1.236 10.602 1 98.88 167 ALA B C 1
ATOM 3070 O O . ALA B 1 167 ? 16.422 0.339 9.758 1 98.88 167 ALA B O 1
ATOM 3071 N N . LEU B 1 168 ? 17.328 1.583 11.391 1 98.94 168 LEU B N 1
ATOM 3072 C CA . LEU B 1 168 ? 18.594 0.858 11.289 1 98.94 168 LEU B CA 1
ATOM 3073 C C . LEU B 1 168 ? 18.406 -0.606 11.68 1 98.94 168 LEU B C 1
ATOM 3075 O O . LEU B 1 168 ? 18.891 -1.5 10.984 1 98.94 168 LEU B O 1
ATOM 3079 N N . ALA B 1 169 ? 17.734 -0.814 12.75 1 98.88 169 ALA B N 1
ATOM 3080 C CA . ALA B 1 169 ? 17.5 -2.182 13.203 1 98.88 169 ALA B CA 1
ATOM 3081 C C . ALA B 1 169 ? 16.781 -2.996 12.125 1 98.88 169 ALA B C 1
ATOM 3083 O O . ALA B 1 169 ? 17.188 -4.121 11.82 1 98.88 169 ALA B O 1
ATOM 3084 N N . LEU B 1 170 ? 15.742 -2.453 11.57 1 98.75 170 LEU B N 1
ATOM 3085 C CA . LEU B 1 170 ? 14.984 -3.164 10.547 1 98.75 170 LEU B CA 1
ATOM 3086 C C . LEU B 1 170 ? 15.844 -3.398 9.305 1 98.75 170 LEU B C 1
ATOM 3088 O O . LEU B 1 170 ? 15.742 -4.449 8.664 1 98.75 170 LEU B O 1
ATOM 3092 N N . ALA B 1 171 ? 16.641 -2.373 8.945 1 98.88 171 ALA B N 1
ATOM 3093 C CA . ALA B 1 171 ? 17.516 -2.523 7.789 1 98.88 171 ALA B CA 1
ATOM 3094 C C . ALA B 1 171 ? 18.531 -3.648 8.008 1 98.88 171 ALA B C 1
ATOM 3096 O O . ALA B 1 171 ? 18.828 -4.414 7.086 1 98.88 171 ALA B O 1
ATOM 3097 N N . LEU B 1 172 ? 19.062 -3.732 9.188 1 98.88 172 LEU B N 1
ATOM 3098 C CA . LEU B 1 172 ? 20.031 -4.777 9.492 1 98.88 172 LEU B CA 1
ATOM 3099 C C . LEU B 1 172 ? 19.359 -6.148 9.531 1 98.88 172 LEU B C 1
ATOM 3101 O O . LEU B 1 172 ? 19.953 -7.145 9.117 1 98.88 172 LEU B O 1
ATOM 3105 N N . VAL B 1 173 ? 18.172 -6.234 10.062 1 98.75 173 VAL B N 1
ATOM 3106 C CA . VAL B 1 173 ? 17.406 -7.473 10.008 1 98.75 173 VAL B CA 1
ATOM 3107 C C . VAL B 1 173 ? 17.219 -7.898 8.555 1 98.75 173 VAL B C 1
ATOM 3109 O O . VAL B 1 173 ? 17.359 -9.078 8.219 1 98.75 173 VAL B O 1
ATOM 3112 N N . ASN B 1 174 ? 16.906 -6.949 7.734 1 98.75 174 ASN B N 1
ATOM 3113 C CA . ASN B 1 174 ? 16.766 -7.223 6.309 1 98.75 174 ASN B CA 1
ATOM 3114 C C . ASN B 1 174 ? 18.062 -7.742 5.707 1 98.75 174 ASN B C 1
ATOM 3116 O O . ASN B 1 174 ? 18.047 -8.648 4.875 1 98.75 174 ASN B O 1
ATOM 3120 N N . ASP B 1 175 ? 19.156 -7.156 6.109 1 98.69 175 ASP B N 1
ATOM 3121 C CA . ASP B 1 175 ? 20.453 -7.609 5.629 1 98.69 175 ASP B CA 1
ATOM 3122 C C . ASP B 1 175 ? 20.719 -9.062 6.027 1 98.69 175 ASP B C 1
ATOM 3124 O O . ASP B 1 175 ? 21.219 -9.852 5.23 1 98.69 175 ASP B O 1
ATOM 3128 N N . ILE B 1 176 ? 20.406 -9.359 7.25 1 98.44 176 ILE B N 1
ATOM 3129 C CA . ILE B 1 176 ? 20.578 -10.727 7.723 1 98.44 176 ILE B CA 1
ATOM 3130 C C . ILE B 1 176 ? 19.688 -11.664 6.91 1 98.44 176 ILE B C 1
ATOM 3132 O O . ILE B 1 176 ? 20.125 -12.742 6.496 1 98.44 176 ILE B O 1
ATOM 3136 N N . PHE B 1 177 ? 18.484 -11.234 6.68 1 98.38 177 PHE B N 1
ATOM 3137 C CA . PHE B 1 177 ? 17.562 -12.023 5.867 1 98.38 177 PHE B CA 1
ATOM 3138 C C . PHE B 1 177 ? 18.141 -12.258 4.477 1 98.38 177 PHE B C 1
ATOM 3140 O O . PHE B 1 177 ? 18.094 -13.375 3.963 1 98.38 177 PHE B O 1
ATOM 3147 N N . ASP B 1 178 ? 18.672 -11.234 3.902 1 98.12 178 ASP B N 1
ATOM 3148 C CA . ASP B 1 178 ? 19.188 -11.273 2.541 1 98.12 178 ASP B CA 1
ATOM 3149 C C . ASP B 1 178 ? 20.438 -12.156 2.457 1 98.12 178 ASP B C 1
ATOM 3151 O O . ASP B 1 178 ? 20.484 -13.086 1.644 1 98.12 178 ASP B O 1
ATOM 3155 N N . TYR B 1 179 ? 21.375 -11.977 3.33 1 97.69 179 TYR B N 1
ATOM 3156 C CA . TYR B 1 179 ? 22.688 -12.578 3.104 1 97.69 179 TYR B CA 1
ATOM 3157 C C . TYR B 1 179 ? 22.969 -13.672 4.125 1 97.69 179 TYR B C 1
ATOM 3159 O O . TYR B 1 179 ? 23.875 -14.492 3.934 1 97.69 179 TYR B O 1
ATOM 3167 N N . GLY B 1 180 ? 22.25 -13.656 5.215 1 96.75 180 GLY B N 1
ATOM 3168 C CA . GLY B 1 180 ? 22.312 -14.781 6.137 1 96.75 180 GLY B CA 1
ATOM 3169 C C . GLY B 1 180 ? 21.5 -15.977 5.668 1 96.75 180 GLY B C 1
ATOM 3170 O O . GLY B 1 180 ? 21.953 -17.125 5.793 1 96.75 180 GLY B O 1
ATOM 3171 N N . PHE B 1 181 ? 20.328 -15.695 5.059 1 96.06 181 PHE B N 1
ATOM 3172 C CA . PHE B 1 181 ? 19.422 -16.766 4.637 1 96.06 181 PHE B CA 1
ATOM 3173 C C . PHE B 1 181 ? 19.391 -16.875 3.117 1 96.06 181 PHE B C 1
ATOM 3175 O O . PHE B 1 181 ? 18.75 -17.766 2.57 1 96.06 181 PHE B O 1
ATOM 3182 N N . GLY B 1 182 ? 19.984 -15.945 2.438 1 95.12 182 GLY B N 1
ATOM 3183 C CA . GLY B 1 182 ? 20.141 -16.031 0.995 1 95.12 182 GLY B CA 1
ATOM 3184 C C . GLY B 1 182 ? 18.953 -15.508 0.222 1 95.12 182 GLY B C 1
ATOM 3185 O O . GLY B 1 182 ? 18.719 -15.914 -0.916 1 95.12 182 GLY B O 1
ATOM 3186 N N . TYR B 1 183 ? 18.125 -14.555 0.817 1 96.94 183 TYR B N 1
ATOM 3187 C CA . TYR B 1 183 ? 16.922 -14.062 0.156 1 96.94 183 TYR B CA 1
ATOM 3188 C C . TYR B 1 183 ? 17.109 -12.609 -0.289 1 96.94 183 TYR B C 1
ATOM 3190 O O . TYR B 1 183 ? 16.203 -11.789 -0.115 1 96.94 183 TYR B O 1
ATOM 3198 N N . TYR B 1 184 ? 18.406 -12.328 -0.737 1 97.12 184 TYR B N 1
ATOM 3199 C CA . TYR B 1 184 ? 18.625 -11.039 -1.385 1 97.12 184 TYR B CA 1
ATOM 3200 C C . TYR B 1 184 ? 17.906 -10.984 -2.725 1 97.12 184 TYR B C 1
ATOM 3202 O O . TYR B 1 184 ? 17.516 -12.016 -3.275 1 97.12 184 TYR B O 1
ATOM 3210 N N . PRO B 1 185 ? 17.641 -9.781 -3.197 1 96.5 185 PRO B N 1
ATOM 3211 C CA . PRO B 1 185 ? 16.953 -9.68 -4.492 1 96.5 185 PRO B CA 1
ATOM 3212 C C . PRO B 1 185 ? 17.656 -10.492 -5.582 1 96.5 185 PRO B C 1
ATOM 3214 O O . PRO B 1 185 ? 18.875 -10.477 -5.684 1 96.5 185 PRO B O 1
ATOM 3217 N N . PRO B 1 186 ? 16.922 -11.18 -6.41 1 95.62 186 PRO B N 1
ATOM 3218 C CA . PRO B 1 186 ? 17.484 -12.062 -7.438 1 95.62 186 PRO B CA 1
ATOM 3219 C C . PRO B 1 186 ? 18.438 -11.328 -8.375 1 95.62 186 PRO B C 1
ATOM 3221 O O . PRO B 1 186 ? 18.125 -10.242 -8.859 1 95.62 186 PRO B O 1
ATOM 3224 N N . LEU B 1 187 ? 19.562 -11.906 -8.578 1 95.12 187 LEU B N 1
ATOM 3225 C CA . LEU B 1 187 ? 20.625 -11.422 -9.445 1 95.12 187 LEU B CA 1
ATOM 3226 C C . LEU B 1 187 ? 21.062 -12.5 -10.438 1 95.12 187 LEU B C 1
ATOM 3228 O O . LEU B 1 187 ? 20.688 -13.672 -10.281 1 95.12 187 LEU B O 1
ATOM 3232 N N . LYS B 1 188 ? 21.797 -12.117 -11.398 1 93.5 188 LYS B N 1
ATOM 3233 C CA . LYS B 1 188 ? 22.312 -13.055 -12.391 1 93.5 188 LYS B CA 1
ATOM 3234 C C . LYS B 1 188 ? 23.641 -13.641 -11.938 1 93.5 188 LYS B C 1
ATOM 3236 O O . LYS B 1 188 ? 24.328 -14.297 -12.719 1 93.5 188 LYS B O 1
ATOM 3241 N N . TYR B 1 189 ? 24.016 -13.32 -10.688 1 94.81 189 TYR B N 1
ATOM 3242 C CA . TYR B 1 189 ? 25.219 -13.875 -10.062 1 94.81 189 TYR B CA 1
ATOM 3243 C C . TYR B 1 189 ? 25 -14.055 -8.562 1 94.81 189 TYR B C 1
ATOM 3245 O O . TYR B 1 189 ? 24.047 -13.531 -7.992 1 94.81 189 TYR B O 1
ATOM 3253 N N . GLU B 1 190 ? 25.766 -14.875 -7.91 1 95.06 190 GLU B N 1
ATOM 3254 C CA . GLU B 1 190 ? 25.703 -15.062 -6.465 1 95.06 190 GLU B CA 1
ATOM 3255 C C . GLU B 1 190 ? 26.25 -13.844 -5.727 1 95.06 190 GLU B C 1
ATOM 3257 O O . GLU B 1 190 ? 27.344 -13.383 -6.02 1 95.06 190 GLU B O 1
ATOM 3262 N N . ALA B 1 191 ? 25.344 -13.508 -4.762 1 90.81 191 ALA B N 1
ATOM 3263 C CA . ALA B 1 191 ? 25.797 -12.359 -3.979 1 90.81 191 ALA B CA 1
ATOM 3264 C C . ALA B 1 191 ? 27 -12.719 -3.109 1 90.81 191 ALA B C 1
ATOM 3266 O O . ALA B 1 191 ? 26.984 -13.734 -2.41 1 90.81 191 ALA B O 1
ATOM 3267 N N . GLY B 1 192 ? 28.156 -12.305 -3.188 1 92.38 192 GLY B N 1
ATOM 3268 C CA . GLY B 1 192 ? 29.359 -12.531 -2.422 1 92.38 192 GLY B CA 1
ATOM 3269 C C . GLY B 1 192 ? 29.5 -11.617 -1.222 1 92.38 192 GLY B C 1
ATOM 3270 O O . GLY B 1 192 ? 28.562 -10.875 -0.893 1 92.38 192 GLY B O 1
ATOM 3271 N N . LEU B 1 193 ? 30.547 -11.781 -0.556 1 96.31 193 LEU B N 1
ATOM 3272 C CA . LEU B 1 193 ? 30.828 -11.023 0.66 1 96.31 193 LEU B CA 1
ATOM 3273 C C . LEU B 1 193 ? 30.938 -9.539 0.359 1 96.31 193 LEU B C 1
ATOM 3275 O O . LEU B 1 193 ? 30.562 -8.703 1.187 1 96.31 193 LEU B O 1
ATOM 3279 N N . LEU B 1 194 ? 31.359 -9.234 -0.785 1 97.25 194 LEU B N 1
ATOM 3280 C CA . LEU B 1 194 ? 31.531 -7.828 -1.149 1 97.25 194 LEU B CA 1
ATOM 3281 C C . LEU B 1 194 ? 30.188 -7.113 -1.188 1 97.25 194 LEU B C 1
ATOM 3283 O O . LEU B 1 194 ? 30.016 -6.07 -0.555 1 97.25 194 LEU B O 1
ATOM 3287 N N . LEU B 1 195 ? 29.234 -7.66 -1.954 1 98 195 LEU B N 1
ATOM 3288 C CA . LEU B 1 195 ? 27.922 -7.043 -2.033 1 98 195 LEU B CA 1
ATOM 3289 C C . LEU B 1 195 ? 27.25 -7.02 -0.665 1 98 195 LEU B C 1
ATOM 3291 O O . LEU B 1 195 ? 26.578 -6.043 -0.309 1 98 195 LEU B O 1
ATOM 3295 N N . ALA B 1 196 ? 27.391 -8.094 0.07 1 98.44 196 ALA B N 1
ATOM 3296 C CA . ALA B 1 196 ? 26.828 -8.141 1.417 1 98.44 196 ALA B CA 1
ATOM 3297 C C . ALA B 1 196 ? 27.375 -7.008 2.281 1 98.44 196 ALA B C 1
ATOM 3299 O O . ALA B 1 196 ? 26.609 -6.32 2.969 1 98.44 196 ALA B O 1
ATOM 3300 N N . ALA B 1 197 ? 28.688 -6.832 2.217 1 98.5 197 ALA B N 1
ATOM 3301 C CA . ALA B 1 197 ? 29.328 -5.785 3.004 1 98.5 197 ALA B CA 1
ATOM 3302 C C . ALA B 1 197 ? 28.859 -4.402 2.568 1 98.5 197 ALA B C 1
ATOM 3304 O O . ALA B 1 197 ? 28.594 -3.535 3.406 1 98.5 197 ALA B O 1
ATOM 3305 N N . ILE B 1 198 ? 28.766 -4.203 1.298 1 98.62 198 ILE B N 1
ATOM 3306 C CA . ILE B 1 198 ? 28.281 -2.932 0.767 1 98.62 198 ILE B CA 1
ATOM 3307 C C . ILE B 1 198 ? 26.859 -2.686 1.246 1 98.62 198 ILE B C 1
ATOM 3309 O O . ILE B 1 198 ? 26.516 -1.568 1.642 1 98.62 198 ILE B O 1
ATOM 3313 N N . THR B 1 199 ? 26.062 -3.727 1.208 1 98.75 199 THR B N 1
ATOM 3314 C CA . THR B 1 199 ? 24.672 -3.619 1.604 1 98.75 199 THR B CA 1
ATOM 3315 C C . THR B 1 199 ? 24.547 -3.205 3.068 1 98.75 199 THR B C 1
ATOM 3317 O O . THR B 1 199 ? 23.766 -2.32 3.406 1 98.75 199 THR B O 1
ATOM 3320 N N . VAL B 1 200 ? 25.297 -3.852 3.92 1 98.81 200 VAL B N 1
ATOM 3321 C CA . VAL B 1 200 ? 25.297 -3.484 5.332 1 98.81 200 VAL B CA 1
ATOM 3322 C C . VAL B 1 200 ? 25.766 -2.037 5.488 1 98.81 200 VAL B C 1
ATOM 3324 O O . VAL B 1 200 ? 25.188 -1.279 6.277 1 98.81 200 VAL B O 1
ATOM 3327 N N . GLY B 1 201 ? 26.797 -1.659 4.773 1 98.88 201 GLY B N 1
ATOM 3328 C CA . GLY B 1 201 ? 27.25 -0.274 4.762 1 98.88 201 GLY B CA 1
ATOM 3329 C C . GLY B 1 201 ? 26.156 0.699 4.355 1 98.88 201 GLY B C 1
ATOM 3330 O O . GLY B 1 201 ? 26.047 1.79 4.918 1 98.88 201 GLY B O 1
ATOM 3331 N N . LEU B 1 202 ? 25.375 0.324 3.381 1 98.88 202 LEU B N 1
ATOM 3332 C CA . LEU B 1 202 ? 24.281 1.166 2.9 1 98.88 202 LEU B CA 1
ATOM 3333 C C . LEU B 1 202 ? 23.219 1.352 3.98 1 98.88 202 LEU B C 1
ATOM 3335 O O . LEU B 1 202 ? 22.578 2.398 4.047 1 98.88 202 LEU B O 1
ATOM 3339 N N . SER B 1 203 ? 23.031 0.305 4.812 1 98.94 203 SER B N 1
ATOM 3340 C CA . SER B 1 203 ? 22.109 0.449 5.934 1 98.94 203 SER B CA 1
ATOM 3341 C C . SER B 1 203 ? 22.547 1.573 6.867 1 98.94 203 SER B C 1
ATOM 3343 O O . SER B 1 203 ? 21.734 2.43 7.234 1 98.94 203 SER B O 1
ATOM 3345 N N . PHE B 1 204 ? 23.766 1.614 7.18 1 98.88 204 PHE B N 1
ATOM 3346 C CA . PHE B 1 204 ? 24.281 2.664 8.047 1 98.88 204 PHE B CA 1
ATOM 3347 C C . PHE B 1 204 ? 24.281 4.008 7.328 1 98.88 204 PHE B C 1
ATOM 3349 O O . PHE B 1 204 ? 23.875 5.023 7.898 1 98.88 204 PHE B O 1
ATOM 3356 N N . LEU B 1 205 ? 24.766 4.004 6.102 1 98.81 205 LEU B N 1
ATOM 3357 C CA . LEU B 1 205 ? 24.812 5.238 5.332 1 98.81 205 LEU B CA 1
ATOM 3358 C C . LEU B 1 205 ? 23.422 5.867 5.211 1 98.81 205 LEU B C 1
ATOM 3360 O O . LEU B 1 205 ? 23.281 7.082 5.363 1 98.81 205 LEU B O 1
ATOM 3364 N N . SER B 1 206 ? 22.438 5.066 4.879 1 98.88 206 SER B N 1
ATOM 3365 C CA . SER B 1 206 ? 21.094 5.574 4.699 1 98.88 206 SER B CA 1
ATOM 3366 C C . SER B 1 206 ? 20.562 6.215 5.977 1 98.88 206 SER B C 1
ATOM 3368 O O . SER B 1 206 ? 19.891 7.25 5.934 1 98.88 206 SER B O 1
ATOM 3370 N N . VAL B 1 207 ? 20.875 5.625 7.09 1 98.94 207 VAL B N 1
ATOM 3371 C CA . VAL B 1 207 ? 20.406 6.164 8.359 1 98.94 207 VAL B CA 1
ATOM 3372 C C . VAL B 1 207 ? 21.172 7.438 8.695 1 98.94 207 VAL B C 1
ATOM 3374 O O . VAL B 1 207 ? 20.594 8.406 9.195 1 98.94 207 VAL B O 1
ATOM 3377 N N . VAL B 1 208 ? 22.469 7.496 8.461 1 98.81 208 VAL B N 1
ATOM 3378 C CA . VAL B 1 208 ? 23.266 8.695 8.688 1 98.81 208 VAL B CA 1
ATOM 3379 C C . VAL B 1 208 ? 22.734 9.844 7.832 1 98.81 208 VAL B C 1
ATOM 3381 O O . VAL B 1 208 ? 22.578 10.961 8.32 1 98.81 208 VAL B O 1
ATOM 3384 N N . LEU B 1 209 ? 22.391 9.539 6.605 1 98.75 209 LEU B N 1
ATOM 3385 C CA . LEU B 1 209 ? 21.875 10.57 5.719 1 98.75 209 LEU B CA 1
ATOM 3386 C C . LEU B 1 209 ? 20.469 11 6.148 1 98.75 209 LEU B C 1
ATOM 3388 O O . LEU B 1 209 ? 20.109 12.172 5.996 1 98.75 209 LEU B O 1
ATOM 3392 N N . ALA B 1 210 ? 19.719 10.055 6.637 1 98.75 210 ALA B N 1
ATOM 3393 C CA . ALA B 1 210 ? 18.438 10.445 7.215 1 98.75 210 ALA B CA 1
ATOM 3394 C C . ALA B 1 210 ? 18.625 11.414 8.375 1 98.75 210 ALA B C 1
ATOM 3396 O O . ALA B 1 210 ? 17.969 12.453 8.438 1 98.75 210 ALA B O 1
ATOM 3397 N N . ALA B 1 211 ? 19.562 11.109 9.281 1 98.56 211 ALA B N 1
ATOM 3398 C CA . ALA B 1 211 ? 19.844 11.945 10.445 1 98.56 211 ALA B CA 1
ATOM 3399 C C . A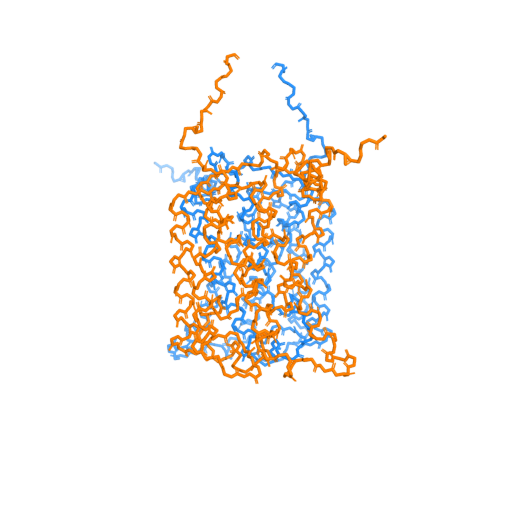LA B 1 211 ? 20.266 13.352 10.031 1 98.56 211 ALA B C 1
ATOM 3401 O O . ALA B 1 211 ? 19.953 14.328 10.711 1 98.56 211 ALA B O 1
ATOM 3402 N N . ARG B 1 212 ? 20.891 13.43 8.93 1 98.06 212 ARG B N 1
ATOM 3403 C CA . ARG B 1 212 ? 21.406 14.719 8.477 1 98.06 212 ARG B CA 1
ATOM 3404 C C . ARG B 1 212 ? 20.359 15.484 7.684 1 98.06 212 ARG B C 1
ATOM 3406 O O . ARG B 1 212 ? 20.375 16.719 7.637 1 98.06 212 ARG B O 1
ATOM 3413 N N . SER B 1 213 ? 19.5 14.797 7.07 1 97.62 213 SER B N 1
ATOM 3414 C CA . SER B 1 213 ? 18.578 15.414 6.113 1 97.62 213 SER B CA 1
ATOM 3415 C C . SER B 1 213 ? 17.297 15.875 6.793 1 97.62 213 SER B C 1
ATOM 3417 O O . SER B 1 213 ? 16.672 16.844 6.367 1 97.62 213 SER B O 1
ATOM 3419 N N . PHE B 1 214 ? 16.859 15.117 7.816 1 97.56 214 PHE B N 1
ATOM 3420 C CA . PHE B 1 214 ? 15.594 15.422 8.477 1 97.56 214 PHE B CA 1
ATOM 3421 C C . PHE B 1 214 ? 15.805 16.391 9.633 1 97.56 214 PHE B C 1
ATOM 3423 O O . PHE B 1 214 ? 16.812 16.312 10.336 1 97.56 214 PHE B O 1
ATOM 3430 N N . ASP B 1 215 ? 14.852 17.25 9.828 1 96.06 215 ASP B N 1
ATOM 3431 C CA . ASP B 1 215 ? 14.758 17.938 11.109 1 96.06 215 ASP B CA 1
ATOM 3432 C C . ASP B 1 215 ? 14.375 16.969 12.227 1 96.06 215 ASP B C 1
ATOM 3434 O O . ASP B 1 215 ? 13.789 15.914 11.969 1 96.06 215 ASP B O 1
ATOM 3438 N N . ARG B 1 216 ? 14.734 17.359 13.453 1 96.44 216 ARG B N 1
ATOM 3439 C CA . ARG B 1 216 ? 14.336 16.562 14.609 1 96.44 216 ARG B CA 1
ATOM 3440 C C . ARG B 1 216 ? 12.953 16.984 15.109 1 96.44 216 ARG B C 1
ATOM 3442 O O . ARG B 1 216 ? 12.633 18.172 15.148 1 96.44 216 ARG B O 1
ATOM 3449 N N . LEU B 1 217 ? 12.164 15.945 15.281 1 95.06 217 LEU B N 1
ATOM 3450 C CA . LEU B 1 217 ? 10.844 16.203 15.828 1 95.06 217 LEU B CA 1
ATOM 3451 C C . LEU B 1 217 ? 10.938 16.875 17.203 1 95.06 217 LEU B C 1
ATOM 3453 O O . LEU B 1 217 ? 11.617 16.375 18.094 1 95.06 217 LEU B O 1
ATOM 3457 N N . SER B 1 218 ? 10.609 18.203 17.266 1 80.31 218 SER B N 1
ATOM 3458 C CA . SER B 1 218 ? 10.695 18.984 18.484 1 80.31 218 SER B CA 1
ATOM 3459 C C . SER B 1 218 ? 9.797 18.422 19.578 1 80.31 218 SER B C 1
ATOM 3461 O O . SER B 1 218 ? 8.672 18 19.297 1 80.31 218 SER B O 1
ATOM 3463 N N . ARG B 1 219 ? 10.375 17.859 20.641 1 63.16 219 ARG B N 1
ATOM 3464 C CA . ARG B 1 219 ? 9.555 17.438 21.766 1 63.16 219 ARG B CA 1
ATOM 3465 C C . ARG B 1 219 ? 8.578 18.531 22.172 1 63.16 219 ARG B C 1
ATOM 3467 O O . ARG B 1 219 ? 7.516 18.25 22.734 1 63.16 219 ARG B O 1
ATOM 3474 N N . THR B 1 220 ? 9.031 19.922 22.094 1 48.56 220 THR B N 1
ATOM 3475 C CA . THR B 1 220 ? 8.25 21.047 22.609 1 48.56 220 THR B CA 1
ATOM 3476 C C . THR B 1 220 ? 7.227 21.5 21.578 1 48.56 220 THR B C 1
ATOM 3478 O O . THR B 1 220 ? 7.551 22.281 20.672 1 48.56 220 THR B O 1
ATOM 3481 N N . SER B 1 221 ? 6.676 20.797 20.75 1 44.97 221 SER B N 1
ATOM 3482 C CA . SER B 1 221 ? 5.699 21.484 19.906 1 44.97 221 SER B CA 1
ATOM 3483 C C . SER B 1 221 ? 4.914 22.516 20.703 1 44.97 221 SER B C 1
ATOM 3485 O O . SER B 1 221 ? 4.137 22.156 21.594 1 44.97 221 SER B O 1
ATOM 3487 N N . PRO B 1 222 ? 5.371 23.781 20.969 1 38.62 222 PRO B N 1
ATOM 3488 C CA . PRO B 1 222 ? 4.645 24.812 21.719 1 38.62 222 PRO B CA 1
ATOM 3489 C C . PRO B 1 222 ? 3.252 25.078 21.156 1 38.62 222 PRO B C 1
ATOM 3491 O O . PRO B 1 222 ? 3.02 24.891 19.953 1 38.62 222 PRO B O 1
ATOM 3494 N N . GLU B 1 223 ? 2.078 24.75 21.781 1 36.38 223 GLU B N 1
ATOM 3495 C CA . GLU B 1 223 ? 0.859 25.547 21.594 1 36.38 223 GLU B CA 1
ATOM 3496 C C . GLU B 1 223 ? 1.182 26.984 21.219 1 36.38 223 GLU B C 1
ATOM 3498 O O . GLU B 1 223 ? 1.813 27.703 22 1 36.38 223 GLU B O 1
ATOM 3503 N N . ARG B 1 224 ? 1.647 27.266 20.094 1 33.12 224 ARG B N 1
ATOM 3504 C CA . ARG B 1 224 ? 1.717 28.672 19.75 1 33.12 224 ARG B CA 1
ATOM 3505 C C . ARG B 1 224 ? 0.521 29.438 20.312 1 33.12 224 ARG B C 1
ATOM 3507 O O . ARG B 1 224 ? -0.611 29.25 19.859 1 33.12 224 ARG B O 1
ATOM 3514 N N . HIS B 1 225 ? 0.341 29.625 21.625 1 27.62 225 HIS B N 1
ATOM 3515 C CA . HIS B 1 225 ? -0.524 30.562 22.344 1 27.62 225 HIS B CA 1
ATOM 3516 C C . HIS B 1 225 ? -0.605 31.906 21.625 1 27.62 225 HIS B C 1
ATOM 3518 O O . HIS B 1 225 ? 0.417 32.438 21.203 1 27.62 225 HIS B O 1
ATOM 3524 N N . ASN B 1 226 ? -1.785 32.25 21.062 1 27.95 226 ASN B N 1
ATOM 3525 C CA . ASN B 1 226 ? -2.227 33.594 20.688 1 27.95 226 ASN B CA 1
ATOM 3526 C C . ASN B 1 226 ? -1.626 34.656 21.609 1 27.95 226 ASN B C 1
ATOM 3528 O O . ASN B 1 226 ? -1.982 34.75 22.781 1 27.95 226 ASN B O 1
ATOM 3532 N N . ARG B 1 227 ? -0.278 34.812 21.719 1 23.53 227 ARG B N 1
ATOM 3533 C CA . ARG B 1 227 ? -0.028 36.188 22.125 1 23.53 227 ARG B CA 1
ATOM 3534 C C . ARG B 1 227 ? -0.222 37.156 20.969 1 23.53 227 ARG B C 1
ATOM 3536 O O . ARG B 1 227 ? 0.099 36.812 19.828 1 23.53 227 ARG B O 1
#

Secondary structure (DSSP, 8-state):
-------HHHHHHHHHHHHHSSHHHHHHHHHHHHHHHHHHHHHHHHSSS-GGGS-GGGHHHH-HHHHHHHHHHHHHHTTGGGTTS-GGG----HHHHHHHHHHHHHHHHHHHHHHHHHHHSGGGT--SSHHHHHHHHHHHHHHHHHHHHHHHGGGT-EE-HHHHHHHHHHHHHHHIIIIISS-SPP-SS---HHHHHHHHHHHHHHHHHHHHHSEE--S--------/-------HHHHHHHHHHHHHSSHHHHHHHHHHHHHHHHHHHHHHHHSSS-GGGS-GGGHHHH-HHHHHHHHHHHHHHTTGGGTTS-GGG----HHHHHHHHHHHHHHHHHHHHHHHHHHHSGGGT--SSHHHHHHHHHHHHHHHHHHHHHHHGGGT-EE-HHHHHHHHHHHHHHHIIIIISS-SPP-SS---HHHHHHHHHHHHHHHHHHHHHSEE--S--------

Radius of gyration: 23.38 Å; Cα contacts (8 Å, |Δi|>4): 592; chains: 2; bounding box: 67×70×63 Å

Solvent-accessible surface area (backbone atoms only — not comparable to full-atom values): 23812 Å² total; per-residue (Å²): 134,80,90,73,90,76,50,62,64,56,52,49,49,51,48,46,39,56,41,59,26,29,67,70,47,33,51,52,51,45,51,50,36,50,50,52,24,39,51,39,47,44,51,38,54,68,39,77,79,25,57,77,76,49,66,57,88,47,45,60,60,44,36,51,64,27,40,16,32,49,35,39,37,50,47,55,42,39,41,60,57,38,54,87,42,60,42,70,66,38,63,72,50,70,72,52,13,37,45,37,41,39,18,27,29,40,16,36,31,49,17,51,44,53,52,49,61,49,59,76,47,41,79,81,45,62,42,88,46,72,66,35,36,43,54,43,52,48,51,46,50,54,27,50,46,26,42,57,53,23,65,51,42,42,57,44,36,29,28,44,73,65,30,46,51,49,42,38,51,54,41,50,51,36,45,41,46,18,67,72,70,65,45,48,73,77,63,100,60,82,84,49,70,66,58,50,52,50,51,54,48,33,38,53,50,25,40,54,50,46,66,70,59,28,48,68,61,64,89,73,72,69,78,81,66,91,121,135,84,89,75,91,76,51,62,66,57,54,49,50,53,49,46,38,56,41,59,26,29,67,71,47,32,51,51,50,45,51,51,36,50,50,52,22,38,51,39,47,43,50,38,55,69,39,77,79,26,55,78,76,49,64,57,90,46,45,60,60,44,37,50,62,28,41,18,32,49,35,40,39,50,47,56,43,40,42,60,56,36,54,88,43,60,43,69,67,37,62,74,50,69,71,51,13,36,46,35,41,39,17,29,30,40,16,35,32,49,18,49,46,51,50,50,61,50,60,76,46,41,80,80,46,63,43,90,46,73,65,33,38,44,52,45,51,49,51,46,51,55,27,50,45,26,42,57,53,24,65,51,41,42,57,44,35,29,28,43,74,64,31,47,51,50,41,39,52,54,43,49,50,35,45,43,46,17,68,71,71,65,46,47,72,78,63,99,62,81,83,48,69,64,58,49,52,52,50,52,48,32,37,52,50,26,40,53,49,46,66,70,58,28,46,68,60,64,88,71,71,70,76,80,66,90,120

Organism: Haloferax mediterranei (strain ATCC 33500 / DSM 1411 / JCM 8866 / NBRC 14739 / NCIMB 2177 / R-4) (NCBI:txid523841)